Protein AF-0000000076130176 (afdb_homodimer)

pLDDT: mean 86.64, std 16.98, range [29.27, 98.94]

Secondary structure (DSSP, 8-state):
------------------------------S---TT--GGGG-EEEEEEEES-TTTS--EEEEEEEEE-TTSTTEEEEEEEEEEE-SSS-EEEEEEEEEEEE-TTSTTEEEEE-STTSEEEEEEEEEE-TTSSEEEEEEEEEETTS-EEEEEEEEESSS---HHHHHHHHHHHHHTT--GGGSB-----GGG-/------------------------------S---TT--GGGG-EEEEEEEES-TTTS--EEEEEEEEE-TTSTTEEEEEEEEEEESSSS-EEEEEEEEEEEE-TTSTTEEEEE-STTSEEEEEEEEEE-TTSSEEEEEEEEEETTS-EEEEEEEEESSS---HHHHHHHHHHHHHTT--GGGSB-----GGG-

Solvent-accessible surface area (backbone atoms only — not comparable to full-atom values): 21596 Å² total; per-residue (Å²): 134,83,80,78,80,79,81,78,79,76,78,76,77,72,74,68,74,76,73,71,70,71,69,73,84,79,67,81,73,72,99,58,68,35,55,80,62,62,75,78,70,53,60,39,65,31,25,44,47,31,14,49,28,75,91,77,45,50,35,34,35,32,30,37,35,31,30,54,30,87,90,42,78,61,28,26,36,35,40,36,34,28,42,44,69,79,48,99,86,41,74,39,83,43,75,50,65,31,40,32,40,47,48,88,91,43,55,29,38,38,36,37,45,32,38,89,60,51,29,45,35,39,37,38,30,54,45,67,43,93,84,66,51,36,41,31,32,37,36,40,32,37,32,74,88,56,57,67,50,62,40,35,39,30,35,15,65,45,81,62,77,54,70,67,57,50,52,53,51,36,52,52,34,44,76,72,72,40,61,56,86,61,36,37,64,31,56,62,56,76,83,63,109,132,85,82,78,81,77,80,79,78,77,79,75,74,74,74,69,74,76,72,72,71,69,66,74,84,79,67,79,72,71,100,57,69,35,56,79,61,61,75,78,72,55,60,39,64,30,26,44,46,31,15,49,27,74,91,76,44,52,37,34,36,31,30,37,37,31,29,54,30,88,91,44,78,60,29,26,37,35,39,36,35,29,42,43,71,80,48,100,85,40,74,38,83,44,74,49,65,31,40,32,39,46,49,88,90,44,55,28,39,38,36,36,44,34,39,90,60,49,28,45,36,38,38,36,29,54,44,66,43,94,84,66,51,35,41,32,31,37,35,41,31,36,32,73,88,55,56,68,50,62,41,35,40,29,35,16,67,44,82,62,78,52,70,66,55,48,52,53,51,34,53,53,33,45,74,72,74,39,61,55,84,62,36,36,64,34,54,62,56,76,83,62,109

InterPro domains:
  IPR010788 VDE lipocalin domain [PF07137] (24-187)
  IPR012674 Calycin [G3DSA:2.40.128.20] (23-193)
  IPR012674 Calycin [SSF50814] (25-189)
  IPR044682 Violaxanthin de-epoxidase [PTHR33970] (28-184)

Organism: Mytilus edulis (NCBI:txid6550)

Nearest PDB structures (foldseek):
  3cqn-assembly2_B  TM=8.451E-01  e=1.340E-11  Arabidopsis thaliana
  2hzq-assembly1_A  TM=8.147E-01  e=6.986E-10  Homo sapiens
  2hzr-assembly1_A  TM=8.117E-01  e=1.350E-09  Homo sapiens
  1h91-assembly1_A  TM=7.979E-01  e=1.688E-08  Homarus gammarus
  1s2p-assembly1_B  TM=7.856E-01  e=4.535E-08  Homarus gammarus

Foldseek 3Di:
DPPPPPPPPPPPPPPPPPPPVPQDPPDPPFPAFDQPDDPVLLAAKWAFFWKQDPVPRAFAQWMWHWADDDVDPQKTKIKTWGWDDPDPPDIDIDIFIWMKHDDNVDGQKIWTGGPVQCKIKMKGWRDADPVSFKTKIKMKMAGPVGDIDIMITMIGPDLDDDPVVLVVVCVSCVVRVHHSVSIHGHHNDPVSD/DPDPPPPPPPPPPPPPPPPPPPQDPPDPPFPAFDQPDDPVLLAAKWAFFWKQDPVPRAFAQWMWHWADDDVDPQKTKIKTWGWDDPDPPDIDIDIFIWMKHDDNVDGQKIKTGGPVFCKIKMKGWRDADPVSFKTKIKMKMAGPVGDIDIMITMIGPDLDDDPVVLVVVCVSCVVRPHHSVSIHGHHNDPVSD

Radius of gyration: 28.16 Å; Cα contacts (8 Å, |Δi|>4): 761; chains: 2; bounding box: 96×66×118 Å

Sequence (386 aa):
MKETYILLLIATCMVLPLIVHAQADTCRRPNRLETSFDFTSLDGTWYVVRGLNSQFDCYDCRNITFLPLSILPQAFIAEEHYILKLNDSTEHFDVKSSVSQWNASTPGIVRFYSSASDATLEWRVLDYAQNNTYVYAYYCGTYNWGYQFEGSVVLSRTRSISDETVSKLDHIATSLGWNWNSYCKPDLIDQCDMKETYILLLIATCMVLPLIVHAQADTCRRPNRLETSFDFTSLDGTWYVVRGLNSQFDCYDCRNITFLPLSILPQAFIAEEHYILKLNDSTEHFDVKSSVSQWNASTPGIVRFYSSASDATLEWRVLDYAQNNTYVYAYYCGTYNWGYQFEGSVVLSRTRSISDETVSKLDHIATSLGWNWNSYCKPDLIDQCD

Structure (mmCIF, N/CA/C/O backbone):
data_AF-0000000076130176-model_v1
#
loop_
_entity.id
_entity.type
_entity.pdbx_description
1 polymer 'VDE lipocalin domain-containing protein'
#
loop_
_atom_site.group_PDB
_atom_site.id
_atom_site.type_symbol
_atom_site.label_atom_id
_atom_site.label_alt_id
_atom_site.label_comp_id
_atom_site.label_asym_id
_atom_site.label_entity_id
_atom_site.label_seq_id
_atom_site.pdbx_PDB_ins_code
_atom_site.Cartn_x
_atom_site.Cartn_y
_atom_site.Cartn_z
_atom_site.occupancy
_atom_site.B_iso_or_equiv
_atom_site.auth_seq_id
_atom_site.auth_comp_id
_atom_site.auth_asym_id
_atom_site.auth_atom_id
_atom_site.pdbx_PDB_model_num
ATOM 1 N N . MET A 1 1 ? -69.375 -16.891 42.406 1 29.27 1 MET A N 1
ATOM 2 C CA . MET A 1 1 ? -69 -16.094 41.25 1 29.27 1 MET A CA 1
ATOM 3 C C . MET A 1 1 ? -67.625 -15.539 41.438 1 29.27 1 MET A C 1
ATOM 5 O O . MET A 1 1 ? -67.375 -14.578 42.156 1 29.27 1 MET A O 1
ATOM 9 N N . LYS A 1 2 ? -66.562 -16.5 41.469 1 46.69 2 LYS A N 1
ATOM 10 C CA . LYS A 1 2 ? -65.125 -16.188 41.688 1 46.69 2 LYS A CA 1
ATOM 11 C C . LYS A 1 2 ? -64.625 -15.234 40.594 1 46.69 2 LYS A C 1
ATOM 13 O O . LYS A 1 2 ? -64.812 -15.484 39.406 1 46.69 2 LYS A O 1
ATOM 18 N N . GLU A 1 3 ? -64.5 -13.898 40.938 1 45.19 3 GLU A N 1
ATOM 19 C CA . GLU A 1 3 ? -63.969 -12.836 40.094 1 45.19 3 GLU A CA 1
ATOM 20 C C . GLU A 1 3 ? -62.562 -13.172 39.656 1 45.19 3 GLU A C 1
ATOM 22 O O . GLU A 1 3 ? -61.688 -13.453 40.469 1 45.19 3 GLU A O 1
ATOM 27 N N . THR A 1 4 ? -62.344 -13.805 38.5 1 52.81 4 THR A N 1
ATOM 28 C CA . THR A 1 4 ? -61.062 -14.031 37.812 1 52.81 4 THR A CA 1
ATOM 29 C C . THR A 1 4 ? -60.375 -12.711 37.5 1 52.81 4 THR A C 1
ATOM 31 O O . THR A 1 4 ? -60.938 -11.891 36.75 1 52.81 4 THR A O 1
ATOM 34 N N . TYR A 1 5 ? -59.531 -12.172 38.375 1 45.91 5 TYR A N 1
ATOM 35 C CA . TYR A 1 5 ? -58.688 -11.016 38.094 1 45.91 5 TYR A CA 1
ATOM 36 C C . TYR A 1 5 ? -57.719 -11.328 36.969 1 45.91 5 TYR A C 1
ATOM 38 O O . TYR A 1 5 ? -56.969 -12.305 37.031 1 45.91 5 TYR A O 1
ATOM 46 N N . ILE A 1 6 ? -58.062 -11.016 35.688 1 47.5 6 ILE A N 1
ATOM 47 C CA . ILE A 1 6 ? -57.125 -11.039 34.562 1 47.5 6 ILE A CA 1
ATOM 48 C C . ILE A 1 6 ? -56.031 -10.008 34.781 1 47.5 6 ILE A C 1
ATOM 50 O O . ILE A 1 6 ? -56.281 -8.812 34.938 1 47.5 6 ILE A O 1
ATOM 54 N N . LEU A 1 7 ? -54.906 -10.414 35.344 1 42.59 7 LEU A N 1
ATOM 55 C CA . LEU A 1 7 ? -53.719 -9.586 35.469 1 42.59 7 LEU A CA 1
ATOM 56 C C . LEU A 1 7 ? -53.188 -9.219 34.062 1 42.59 7 LEU A C 1
ATOM 58 O O . LEU A 1 7 ? -52.781 -10.094 33.312 1 42.59 7 LEU A O 1
ATOM 62 N N . LEU A 1 8 ? -53.656 -8.109 33.5 1 45.25 8 LEU A N 1
ATOM 63 C CA . LEU A 1 8 ? -53.062 -7.523 32.281 1 45.25 8 LEU A CA 1
ATOM 64 C C . LEU A 1 8 ? -51.656 -7.031 32.562 1 45.25 8 LEU A C 1
ATOM 66 O O . LEU A 1 8 ? -51.438 -6.094 33.344 1 45.25 8 LEU A O 1
ATOM 70 N N . LEU A 1 9 ? -50.656 -7.914 32.406 1 45.97 9 LEU A N 1
ATOM 71 C CA . LEU A 1 9 ? -49.281 -7.48 32.406 1 45.97 9 LEU A CA 1
ATOM 72 C C . LEU A 1 9 ? -48.969 -6.566 31.219 1 45.97 9 LEU A C 1
ATOM 74 O O . LEU A 1 9 ? -49.062 -6.996 30.062 1 45.97 9 LEU A O 1
ATOM 78 N N . ILE A 1 10 ? -49.125 -5.254 31.344 1 48.09 10 ILE A N 1
ATOM 79 C CA . ILE A 1 10 ? -48.688 -4.289 30.359 1 48.09 10 ILE A CA 1
ATOM 80 C C . ILE A 1 10 ? -47.156 -4.277 30.312 1 48.09 10 ILE A C 1
ATOM 82 O O . ILE A 1 10 ? -46.5 -3.916 31.297 1 48.09 10 ILE A O 1
ATOM 86 N N . ALA A 1 11 ? -46.531 -5.133 29.453 1 49.06 11 ALA A N 1
ATOM 87 C CA . ALA A 1 11 ? -45.125 -5.016 29.172 1 49.06 11 ALA A CA 1
ATOM 88 C C . ALA A 1 11 ? -44.781 -3.635 28.609 1 49.06 11 ALA A C 1
ATOM 90 O O . ALA A 1 11 ? -45.219 -3.285 27.5 1 49.06 11 ALA A O 1
ATOM 91 N N . THR A 1 12 ? -44.594 -2.633 29.453 1 47.16 12 THR A N 1
ATOM 92 C CA . THR A 1 12 ? -44.031 -1.383 28.953 1 47.16 12 THR A CA 1
ATOM 93 C C . THR A 1 12 ? -42.656 -1.615 28.344 1 47.16 12 THR A C 1
ATOM 95 O O . THR A 1 12 ? -41.75 -2.055 29.031 1 47.16 12 THR A O 1
ATOM 98 N N . CYS A 1 13 ? -42.594 -1.939 27.047 1 46.72 13 CYS A N 1
ATOM 99 C CA . CYS A 1 13 ? -41.312 -1.904 26.328 1 46.72 13 CYS A CA 1
ATOM 100 C C . CYS A 1 13 ? -40.594 -0.572 26.531 1 46.72 13 CYS A C 1
ATOM 102 O O . CYS A 1 13 ? -41.062 0.464 26.047 1 46.72 13 CYS A O 1
ATOM 104 N N . MET A 1 14 ? -40.031 -0.37 27.688 1 46 14 MET A N 1
ATOM 105 C CA . MET A 1 14 ? -39.125 0.789 27.781 1 46 14 MET A CA 1
ATOM 106 C C . MET A 1 14 ? -38.156 0.814 26.625 1 46 14 MET A C 1
ATOM 108 O O . MET A 1 14 ? -37.281 -0.06 26.531 1 46 14 MET A O 1
ATOM 112 N N . VAL A 1 15 ? -38.5 1.308 25.453 1 48.66 15 VAL A N 1
ATOM 113 C CA . VAL A 1 15 ? -37.5 1.656 24.453 1 48.66 15 VAL A CA 1
ATOM 114 C C . VAL A 1 15 ? -36.406 2.502 25.094 1 48.66 15 VAL A C 1
ATOM 116 O O . VAL A 1 15 ? -36.656 3.631 25.516 1 48.66 15 VAL A O 1
ATOM 119 N N . LEU A 1 16 ? -35.438 1.907 25.703 1 50.41 16 LEU A N 1
ATOM 120 C CA . LEU A 1 16 ? -34.25 2.684 26.031 1 50.41 16 LEU A CA 1
ATOM 121 C C . LEU A 1 16 ? -33.75 3.455 24.812 1 50.41 16 LEU A C 1
ATOM 123 O O . LEU A 1 16 ? -33.531 2.873 23.75 1 50.41 16 LEU A O 1
ATOM 127 N N . PRO A 1 17 ? -33.969 4.734 24.828 1 47.59 17 PRO A N 1
ATOM 128 C CA . PRO A 1 17 ? -33.344 5.41 23.703 1 47.59 17 PRO A CA 1
ATOM 129 C C . PRO A 1 17 ? -31.875 4.988 23.516 1 47.59 17 PRO A C 1
ATOM 131 O O . PRO A 1 17 ? -31.109 4.961 24.484 1 47.59 17 PRO A O 1
ATOM 134 N N . LEU A 1 18 ? -31.594 4.176 22.547 1 47.16 18 LEU A N 1
ATOM 135 C CA . LEU A 1 18 ? -30.203 4.098 22.141 1 47.16 18 LEU A CA 1
ATOM 136 C C . LEU A 1 18 ? -29.594 5.488 22.016 1 47.16 18 LEU A C 1
ATOM 138 O O . LEU A 1 18 ? -29.906 6.223 21.062 1 47.16 18 LEU A O 1
ATOM 142 N N . ILE A 1 19 ? -29.344 6.188 23.109 1 41.5 19 ILE A N 1
ATOM 143 C CA . ILE A 1 19 ? -28.5 7.371 22.984 1 41.5 19 ILE A CA 1
ATOM 144 C C . ILE A 1 19 ? -27.359 7.086 22 1 41.5 19 ILE A C 1
ATOM 146 O O . ILE A 1 19 ? -26.453 6.309 22.297 1 41.5 19 ILE A O 1
ATOM 150 N N . VAL A 1 20 ? -27.609 6.984 20.75 1 46.19 20 VAL A N 1
ATOM 151 C CA . VAL A 1 20 ? -26.484 7.133 19.828 1 46.19 20 VAL A CA 1
ATOM 152 C C . VAL A 1 20 ? -25.609 8.312 20.266 1 46.19 20 VAL A C 1
ATOM 154 O O . VAL A 1 20 ? -26.031 9.469 20.172 1 46.19 20 VAL A O 1
ATOM 157 N N . HIS A 1 21 ? -24.859 8.281 21.312 1 43.91 21 HIS A N 1
ATOM 158 C CA . HIS A 1 21 ? -23.828 9.281 21.547 1 43.91 21 HIS A CA 1
ATOM 159 C C . HIS A 1 21 ? -23.109 9.648 20.25 1 43.91 21 HIS A C 1
ATOM 161 O O . HIS A 1 21 ? -22.391 8.828 19.688 1 43.91 21 HIS A O 1
ATOM 167 N N . ALA A 1 22 ? -23.734 10.336 19.422 1 50.53 22 ALA A N 1
ATOM 168 C CA . ALA A 1 22 ? -22.969 10.961 18.344 1 50.53 22 ALA A CA 1
ATOM 169 C C . ALA A 1 22 ? -21.625 11.477 18.859 1 50.53 22 ALA A C 1
ATOM 171 O O . ALA A 1 22 ? -21.578 12.328 19.75 1 50.53 22 ALA A O 1
ATOM 172 N N . GLN A 1 23 ? -20.609 10.664 18.984 1 60.94 23 GLN A N 1
ATOM 173 C CA . GLN A 1 23 ? -19.297 11.156 19.406 1 60.94 23 GLN A CA 1
ATOM 174 C C . GLN A 1 23 ? -18.969 12.5 18.75 1 60.94 23 GLN A C 1
ATOM 176 O O . GLN A 1 23 ? -19.156 12.664 17.547 1 60.94 23 GLN A O 1
ATOM 181 N N . ALA A 1 24 ? -19 13.594 19.484 1 67.06 24 ALA A N 1
ATOM 182 C CA . ALA A 1 24 ? -18.703 14.969 19.078 1 67.06 24 ALA A CA 1
ATOM 183 C C . ALA A 1 24 ? -17.469 15.031 18.188 1 67.06 24 ALA A C 1
ATOM 185 O O . ALA A 1 24 ? -16.516 14.258 18.375 1 67.06 24 ALA A O 1
ATOM 186 N N . ASP A 1 25 ? -17.688 15.656 17 1 76.56 25 ASP A N 1
ATOM 187 C CA . ASP A 1 25 ? -16.578 16 16.125 1 76.56 25 ASP A CA 1
ATOM 188 C C . ASP A 1 25 ? -15.555 16.875 16.875 1 76.56 25 ASP A C 1
ATOM 190 O O . ASP A 1 25 ? -15.859 18.016 17.234 1 76.56 25 ASP A O 1
ATOM 194 N N . THR A 1 26 ? -14.406 16.281 17.25 1 83.5 26 THR A N 1
ATOM 195 C CA . THR A 1 26 ? -13.398 16.953 18.047 1 83.5 26 THR A CA 1
ATOM 196 C C . THR A 1 26 ? -12.305 17.547 17.172 1 83.5 26 THR A C 1
ATOM 198 O O . THR A 1 26 ? -11.398 18.219 17.656 1 83.5 26 THR A O 1
ATOM 201 N N . CYS A 1 27 ? -12.484 17.406 15.906 1 89.06 27 CYS A N 1
ATOM 202 C CA . CYS A 1 27 ? -11.469 17.953 15.008 1 89.06 27 CYS A CA 1
ATOM 203 C C . CYS A 1 27 ? -11.648 19.453 14.828 1 89.06 27 CYS A C 1
ATOM 205 O O . CYS A 1 27 ? -12.75 19.922 14.57 1 89.06 27 CYS A O 1
ATOM 207 N N . ARG A 1 28 ? -10.57 20.25 15.125 1 82.62 28 ARG A N 1
ATOM 208 C CA . ARG A 1 28 ? -10.602 21.703 15.109 1 82.62 28 ARG A CA 1
ATOM 209 C C . ARG A 1 28 ? -10.836 22.234 13.695 1 82.62 28 ARG A C 1
ATOM 211 O O . ARG A 1 28 ? -11.633 23.156 13.5 1 82.62 28 ARG A O 1
ATOM 218 N N . ARG A 1 29 ? -10.359 21.594 12.602 1 87.06 29 ARG A N 1
ATOM 219 C CA . ARG A 1 29 ? -10.375 22.031 11.211 1 87.06 29 ARG A CA 1
ATOM 220 C C . ARG A 1 29 ? -10.109 23.531 11.117 1 87.06 29 ARG A C 1
ATOM 222 O O . ARG A 1 29 ? -11.047 24.344 11.156 1 87.06 29 ARG A O 1
ATOM 229 N N . PRO A 1 30 ? -8.883 23.953 10.922 1 92.31 30 PRO A N 1
ATOM 230 C CA . PRO A 1 30 ? -8.516 25.375 10.898 1 92.31 30 PRO A CA 1
ATOM 231 C C . PRO A 1 30 ? -9.234 26.141 9.789 1 92.31 30 PRO A C 1
ATOM 233 O O . PRO A 1 30 ? -9.641 25.562 8.781 1 92.31 30 PRO A O 1
ATOM 236 N N . ASN A 1 31 ? -9.352 27.453 10.125 1 92.88 31 ASN A N 1
ATOM 237 C CA . ASN A 1 31 ? -9.938 28.344 9.125 1 92.88 31 ASN A CA 1
ATOM 238 C C . ASN A 1 31 ? -8.906 28.766 8.078 1 92.88 31 ASN A C 1
ATOM 240 O O . ASN A 1 31 ? -8.648 29.953 7.914 1 92.88 31 ASN A O 1
ATOM 244 N N . ARG A 1 32 ? -8.312 27.922 7.434 1 97.19 32 ARG A N 1
ATOM 245 C CA . ARG A 1 32 ? -7.34 28.062 6.352 1 97.19 32 ARG A CA 1
ATOM 246 C C . ARG A 1 32 ? -7.355 26.844 5.441 1 97.19 32 ARG A C 1
ATOM 248 O O . ARG A 1 32 ? -7.223 25.703 5.914 1 97.19 32 ARG A O 1
ATOM 255 N N . LEU A 1 33 ? -7.574 27.078 4.188 1 98.25 33 LEU A N 1
ATOM 256 C CA . LEU A 1 33 ? -7.617 26.016 3.201 1 98.25 33 LEU A CA 1
ATOM 257 C C . LEU A 1 33 ? -7.176 26.516 1.831 1 98.25 33 LEU A C 1
ATOM 259 O O . LEU A 1 33 ? -7.715 27.5 1.321 1 98.25 33 LEU A O 1
ATOM 263 N N . GLU A 1 34 ? -6.125 25.875 1.283 1 98.12 34 GLU A N 1
ATOM 264 C CA . GLU A 1 34 ? -5.703 26.188 -0.082 1 98.12 34 GLU A CA 1
ATOM 265 C C . GLU A 1 34 ? -6.508 25.375 -1.099 1 98.12 34 GLU A C 1
ATOM 267 O O . GLU A 1 34 ? -6.219 24.203 -1.339 1 98.12 34 GLU A O 1
ATOM 272 N N . THR A 1 35 ? -7.363 26.047 -1.852 1 97.62 35 THR A N 1
ATOM 273 C CA . THR A 1 35 ? -8.32 25.359 -2.707 1 97.62 35 THR A CA 1
ATOM 274 C C . THR A 1 35 ? -7.777 25.219 -4.125 1 97.62 35 THR A C 1
ATOM 276 O O . THR A 1 35 ? -8.367 24.531 -4.961 1 97.62 35 THR A O 1
ATOM 279 N N . SER A 1 36 ? -6.602 25.797 -4.41 1 97.75 36 SER A N 1
ATOM 280 C CA . SER A 1 36 ? -6.055 25.75 -5.762 1 97.75 36 SER A CA 1
ATOM 281 C C . SER A 1 36 ? -5 24.641 -5.887 1 97.75 36 SER A C 1
ATOM 283 O O . SER A 1 36 ? -4.414 24.469 -6.953 1 97.75 36 SER A O 1
ATOM 285 N N . PHE A 1 37 ? -4.758 23.953 -4.848 1 98.5 37 PHE A N 1
ATOM 286 C CA . PHE A 1 37 ? -3.74 22.906 -4.863 1 98.5 37 PHE A CA 1
ATOM 287 C C . PHE A 1 37 ? -4.121 21.797 -5.832 1 98.5 37 PHE A C 1
ATOM 289 O O . PHE A 1 37 ? -5.254 21.312 -5.816 1 98.5 37 PHE A O 1
ATOM 296 N N . ASP A 1 38 ? -3.176 21.391 -6.637 1 98.12 38 ASP A N 1
ATOM 297 C CA . ASP A 1 38 ? -3.34 20.266 -7.555 1 98.12 38 ASP A CA 1
ATOM 298 C C . ASP A 1 38 ? -2.809 18.984 -6.941 1 98.12 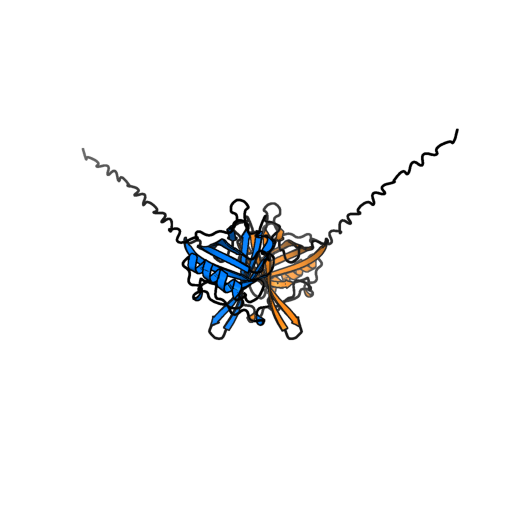38 ASP A C 1
ATOM 300 O O . ASP A 1 38 ? -1.599 18.734 -6.938 1 98.12 38 ASP A O 1
ATOM 304 N N . PHE A 1 39 ? -3.703 18.109 -6.527 1 98.25 39 PHE A N 1
ATOM 305 C CA . PHE A 1 39 ? -3.322 16.891 -5.816 1 98.25 39 PHE A CA 1
ATOM 306 C C . PHE A 1 39 ? -2.527 15.961 -6.723 1 98.25 39 PHE A C 1
ATOM 308 O O . PHE A 1 39 ? -1.828 15.07 -6.242 1 98.25 39 PHE A O 1
ATOM 315 N N . THR A 1 40 ? -2.592 16.062 -8.102 1 96.69 40 THR A N 1
ATOM 316 C CA . THR A 1 40 ? -1.806 15.219 -8.992 1 96.69 40 THR A CA 1
ATOM 317 C C . THR A 1 40 ? -0.313 15.461 -8.789 1 96.69 40 THR A C 1
ATOM 319 O O . THR A 1 40 ? 0.51 14.602 -9.109 1 96.69 40 THR A O 1
ATOM 322 N N . SER A 1 41 ? 0.059 16.609 -8.195 1 97.88 41 SER A N 1
ATOM 323 C CA . SER A 1 41 ? 1.461 16.969 -7.988 1 97.88 41 SER A CA 1
ATOM 324 C C . SER A 1 41 ? 2.076 16.141 -6.859 1 97.88 41 SER A C 1
ATOM 326 O O . SER A 1 41 ? 3.297 16.141 -6.684 1 97.88 41 SER A O 1
ATOM 328 N N . LEU A 1 42 ? 1.266 15.406 -6.086 1 97.94 42 LEU A N 1
ATOM 329 C CA . LEU A 1 42 ? 1.771 14.586 -4.996 1 97.94 42 LEU A CA 1
ATOM 330 C C . LEU A 1 42 ? 2.506 13.359 -5.539 1 97.94 42 LEU A C 1
ATOM 332 O O . LEU A 1 42 ? 3.213 12.68 -4.793 1 97.94 42 LEU A O 1
ATOM 336 N N . ASP A 1 43 ? 2.402 13.141 -6.805 1 96.19 43 ASP A N 1
ATOM 337 C CA . ASP A 1 43 ? 3.027 11.969 -7.402 1 96.19 43 ASP A CA 1
ATOM 338 C C . ASP A 1 43 ? 4.492 11.852 -6.988 1 96.19 43 ASP A C 1
ATOM 340 O O . ASP A 1 43 ? 5.25 12.82 -7.098 1 96.19 43 ASP A O 1
ATOM 344 N N . GLY A 1 44 ? 4.82 10.648 -6.539 1 95.12 44 GLY A N 1
ATOM 345 C CA . GLY A 1 44 ? 6.195 10.414 -6.129 1 95.12 44 GLY A CA 1
ATOM 346 C C . GLY A 1 44 ? 6.383 10.461 -4.625 1 95.12 44 GLY A C 1
ATOM 347 O O . GLY A 1 44 ? 5.414 10.352 -3.867 1 95.12 44 GLY A O 1
ATOM 348 N N . THR A 1 45 ? 7.629 10.555 -4.141 1 95.44 45 THR A N 1
ATOM 349 C CA . THR A 1 45 ? 7.98 10.43 -2.732 1 95.44 45 THR A CA 1
ATOM 350 C C . THR A 1 45 ? 8.086 11.805 -2.074 1 95.44 45 THR A C 1
ATOM 352 O O . THR A 1 45 ? 8.648 12.734 -2.658 1 95.44 45 THR A O 1
ATOM 355 N N . TRP A 1 46 ? 7.57 11.914 -0.925 1 97.31 46 TRP A N 1
ATOM 356 C CA . TRP A 1 46 ? 7.66 13.086 -0.051 1 97.31 46 TRP A CA 1
ATOM 357 C C . TRP A 1 46 ? 8.156 12.688 1.336 1 97.31 46 TRP A C 1
ATOM 359 O O . TRP A 1 46 ? 7.703 11.695 1.903 1 97.31 46 TRP A O 1
ATOM 369 N N . TYR A 1 47 ? 9.055 13.477 1.879 1 97.12 47 TYR A N 1
ATOM 370 C CA . TYR A 1 47 ? 9.516 13.273 3.246 1 97.12 47 TYR A CA 1
ATOM 371 C C . TYR A 1 47 ? 8.688 14.086 4.23 1 97.12 47 TYR A C 1
ATOM 373 O O . TYR A 1 47 ? 8.328 15.234 3.953 1 97.12 47 TYR A O 1
ATOM 381 N N . VAL A 1 48 ? 8.32 13.453 5.34 1 97.75 48 VAL A N 1
ATOM 382 C CA . VAL A 1 48 ? 7.695 14.203 6.426 1 97.75 48 VAL A CA 1
ATOM 383 C C . VAL A 1 48 ? 8.773 14.906 7.254 1 97.75 48 VAL A C 1
ATOM 385 O O . VAL A 1 48 ? 9.453 14.266 8.062 1 97.75 48 VAL A O 1
ATOM 388 N N . VAL A 1 49 ? 8.859 16.219 7.121 1 98.12 49 VAL A N 1
ATOM 389 C CA . VAL A 1 49 ? 9.992 16.922 7.715 1 98.12 49 VAL A CA 1
ATOM 390 C C . VAL A 1 49 ? 9.562 17.562 9.031 1 98.12 49 VAL A C 1
ATOM 392 O O . VAL A 1 49 ? 10.406 17.922 9.859 1 98.12 49 VAL A O 1
ATOM 395 N N . ARG A 1 50 ? 8.281 17.75 9.227 1 98.44 50 ARG A N 1
ATOM 396 C CA . ARG A 1 50 ? 7.707 18.188 10.484 1 98.44 50 ARG A CA 1
ATOM 397 C C . ARG A 1 50 ? 6.371 17.516 10.75 1 98.44 50 ARG A C 1
ATOM 399 O O . ARG A 1 50 ? 5.621 17.219 9.812 1 98.44 50 ARG A O 1
ATOM 406 N N . GLY A 1 51 ? 6.117 17.297 11.969 1 98.5 51 GLY A N 1
ATOM 407 C CA . GLY A 1 51 ? 4.852 16.719 12.398 1 98.5 51 GLY A CA 1
ATOM 408 C C . GLY A 1 51 ? 4.406 17.219 13.766 1 98.5 51 GLY A C 1
ATOM 409 O O . GLY A 1 51 ? 5.23 17.391 14.664 1 98.5 51 GLY A O 1
ATOM 410 N N . LEU A 1 52 ? 3.141 17.438 13.883 1 97.94 52 LEU A N 1
ATOM 411 C CA . LEU A 1 52 ? 2.605 18.031 15.109 1 97.94 52 LEU A CA 1
ATOM 412 C C . LEU A 1 52 ? 2.199 16.953 16.094 1 97.94 52 LEU A C 1
ATOM 414 O O . LEU A 1 52 ? 2.389 17.109 17.312 1 97.94 52 LEU A O 1
ATOM 418 N N . ASN A 1 53 ? 1.59 15.891 15.656 1 96.62 53 ASN A N 1
ATOM 419 C CA . ASN A 1 53 ? 1.09 14.828 16.516 1 96.62 53 ASN A CA 1
ATOM 420 C C . ASN A 1 53 ? 2.176 13.805 16.844 1 96.62 53 ASN A C 1
ATOM 422 O O . ASN A 1 53 ? 2.564 13.016 15.969 1 96.62 53 ASN A O 1
ATOM 426 N N . SER A 1 54 ? 2.588 13.688 18.047 1 93.69 54 SER A N 1
ATOM 427 C CA . SER A 1 54 ? 3.719 12.852 18.438 1 93.69 54 SER A CA 1
ATOM 428 C C . SER A 1 54 ? 3.373 11.375 18.328 1 93.69 54 SER A C 1
ATOM 430 O O . SER A 1 54 ? 4.262 10.523 18.219 1 93.69 54 SER A O 1
ATOM 432 N N . GLN A 1 55 ? 2.109 11.078 18.375 1 90.44 55 GLN A N 1
ATOM 433 C CA . GLN A 1 55 ? 1.686 9.688 18.328 1 90.44 55 GLN A CA 1
ATOM 434 C C . GLN A 1 55 ? 1.704 9.148 16.906 1 90.44 55 GLN A C 1
ATOM 436 O O . GLN A 1 55 ? 1.746 7.934 16.703 1 90.44 55 GLN A O 1
ATOM 441 N N . PHE A 1 56 ? 1.751 10.094 15.914 1 91.56 56 PHE A N 1
ATOM 442 C CA . PHE A 1 56 ? 1.538 9.609 14.555 1 91.56 56 PHE A CA 1
ATOM 443 C C . PHE A 1 56 ? 2.604 10.156 13.609 1 91.56 56 PHE A C 1
ATOM 445 O O . PHE A 1 56 ? 2.912 9.531 12.594 1 91.56 56 PHE A O 1
ATOM 452 N N . ASP A 1 57 ? 3.205 11.234 13.961 1 95.69 57 ASP A N 1
ATOM 453 C CA . ASP A 1 57 ? 3.977 11.953 12.953 1 95.69 57 ASP A CA 1
ATOM 454 C C . ASP A 1 57 ? 5.477 11.773 13.172 1 95.69 57 ASP A C 1
ATOM 456 O O . ASP A 1 57 ? 6.281 12.07 12.289 1 95.69 57 ASP A O 1
ATOM 460 N N . CYS A 1 58 ? 5.93 11.234 14.266 1 95.06 58 CYS A N 1
ATOM 461 C CA . CYS A 1 58 ? 7.305 11.492 14.688 1 95.06 58 CYS A CA 1
ATOM 462 C C . CYS A 1 58 ? 8.148 10.227 14.586 1 95.06 58 CYS A C 1
ATOM 464 O O . CYS A 1 58 ? 9.086 10.039 15.359 1 95.06 58 CYS A O 1
ATOM 466 N N . TYR A 1 59 ? 7.859 9.398 13.719 1 93.12 59 TYR A N 1
ATOM 467 C CA . TYR A 1 59 ? 8.664 8.211 13.469 1 93.12 59 TYR A CA 1
ATOM 468 C C . TYR A 1 59 ? 9.859 8.539 12.586 1 93.12 59 TYR A C 1
ATOM 470 O O . TYR A 1 59 ? 9.766 9.375 11.688 1 93.12 59 TYR A O 1
ATOM 478 N N . ASP A 1 60 ? 10.961 7.797 12.82 1 91.44 60 ASP A N 1
ATOM 479 C CA . ASP A 1 60 ? 12.133 7.973 11.969 1 91.44 60 ASP A CA 1
ATOM 480 C C . ASP A 1 60 ? 11.875 7.449 10.562 1 91.44 60 ASP A C 1
ATOM 482 O O . ASP A 1 60 ? 11.008 6.602 10.352 1 91.44 60 ASP A O 1
ATOM 486 N N . CYS A 1 61 ? 12.609 8.023 9.602 1 92 61 CYS A N 1
ATOM 487 C CA . CYS A 1 61 ? 12.562 7.645 8.195 1 92 61 CYS A CA 1
ATOM 488 C C . CYS A 1 61 ? 11.148 7.762 7.637 1 92 61 CYS A C 1
ATOM 490 O O . CYS A 1 61 ? 10.734 6.941 6.82 1 92 61 CYS A O 1
ATOM 492 N N . ARG A 1 62 ? 10.469 8.742 8.141 1 94.25 62 ARG A N 1
ATOM 493 C CA . ARG A 1 62 ? 9.078 8.914 7.73 1 94.25 62 ARG A CA 1
ATOM 494 C C . ARG A 1 62 ? 8.992 9.531 6.336 1 94.25 62 ARG A C 1
ATOM 496 O O . ARG A 1 62 ? 9.469 10.648 6.117 1 94.25 62 ARG A O 1
ATOM 503 N N . ASN A 1 63 ? 8.445 8.82 5.41 1 95.5 63 ASN A N 1
ATOM 504 C CA . ASN A 1 63 ? 8.164 9.32 4.07 1 95.5 63 ASN A CA 1
ATOM 505 C C . ASN A 1 63 ? 6.914 8.672 3.479 1 95.5 63 ASN A C 1
ATOM 507 O O . ASN A 1 63 ? 6.445 7.648 3.986 1 95.5 63 ASN A O 1
ATOM 511 N N . ILE A 1 64 ? 6.316 9.336 2.547 1 95.94 64 ILE A N 1
ATOM 512 C CA . ILE A 1 64 ? 5.129 8.836 1.864 1 95.94 64 ILE A CA 1
ATOM 513 C C . ILE A 1 64 ? 5.367 8.82 0.356 1 95.94 64 ILE A C 1
ATOM 515 O O . ILE A 1 64 ? 5.773 9.828 -0.227 1 95.94 64 ILE A O 1
ATOM 519 N N . THR A 1 65 ? 5.223 7.703 -0.271 1 94.56 65 THR A N 1
ATOM 520 C CA . THR A 1 65 ? 5.234 7.598 -1.726 1 94.56 65 THR A CA 1
ATOM 521 C C . THR A 1 65 ? 3.816 7.477 -2.273 1 94.56 65 THR A C 1
ATOM 523 O O . THR A 1 65 ? 3.082 6.555 -1.909 1 94.56 65 THR A O 1
ATOM 526 N N . PHE A 1 66 ? 3.439 8.445 -3.064 1 95.81 66 PHE A N 1
ATOM 527 C CA . PHE A 1 66 ? 2.15 8.43 -3.744 1 95.81 66 PHE A CA 1
ATOM 528 C C . PHE A 1 66 ? 2.281 7.844 -5.145 1 95.81 66 PHE A C 1
ATOM 530 O O . PHE A 1 66 ? 3.117 8.289 -5.934 1 95.81 66 PHE A O 1
ATOM 537 N N . LEU A 1 67 ? 1.446 6.887 -5.387 1 93.25 67 LEU A N 1
ATOM 538 C CA . LEU A 1 67 ? 1.455 6.172 -6.656 1 93.25 67 LEU A CA 1
ATOM 539 C C . LEU A 1 67 ? 0.094 6.254 -7.34 1 93.25 67 LEU A C 1
ATOM 541 O O . LEU A 1 67 ? -0.922 5.871 -6.754 1 93.25 67 LEU A O 1
ATOM 545 N N . PRO A 1 68 ? 0.068 6.727 -8.602 1 92.12 68 PRO A N 1
ATOM 546 C CA . PRO A 1 68 ? -1.226 6.812 -9.281 1 92.12 68 PRO A CA 1
ATOM 547 C C . PRO A 1 68 ? -1.965 5.477 -9.312 1 92.12 68 PRO A C 1
ATOM 549 O O . PRO A 1 68 ? -1.34 4.426 -9.477 1 92.12 68 PRO A O 1
ATOM 552 N N . LEU A 1 69 ? -3.219 5.535 -9.055 1 91.69 69 LEU A N 1
ATOM 553 C CA . LEU A 1 69 ? -4.098 4.371 -9.094 1 91.69 69 LEU A CA 1
ATOM 554 C C . LEU A 1 69 ? -5.133 4.508 -10.203 1 91.69 69 LEU A C 1
ATOM 556 O O . LEU A 1 69 ? -6.059 5.316 -10.102 1 91.69 69 LEU A O 1
ATOM 560 N N . SER A 1 70 ? -5.062 3.648 -11.219 1 85.56 70 SER A N 1
ATOM 561 C CA . SER A 1 70 ? -5.801 3.855 -12.461 1 85.56 70 SER A CA 1
ATOM 562 C C . SER A 1 70 ? -7.25 3.395 -12.328 1 85.56 70 SER A C 1
ATOM 564 O O . SER A 1 70 ? -8.125 3.852 -13.07 1 85.56 70 SER A O 1
ATOM 566 N N . ILE A 1 71 ? -7.527 2.611 -11.406 1 87.25 71 ILE A N 1
ATOM 567 C CA . ILE A 1 71 ? -8.859 2.02 -11.352 1 87.25 71 ILE A CA 1
ATOM 568 C C . ILE A 1 71 ? -9.82 2.977 -10.656 1 87.25 71 ILE A C 1
ATOM 570 O O . ILE A 1 71 ? -11.039 2.762 -10.664 1 87.25 71 ILE A O 1
ATOM 574 N N . LEU A 1 72 ? -9.32 3.969 -9.984 1 90.38 72 LEU A N 1
ATOM 575 C CA . LEU A 1 72 ? -10.109 5.004 -9.328 1 90.38 72 LEU A CA 1
ATOM 576 C C . LEU A 1 72 ? -9.734 6.387 -9.844 1 90.38 72 LEU A C 1
ATOM 578 O O . LEU A 1 72 ? -8.547 6.691 -10.016 1 90.38 72 LEU A O 1
ATOM 582 N N . PRO A 1 73 ? -10.734 7.172 -10.133 1 92.81 73 PRO A N 1
ATOM 583 C CA . PRO A 1 73 ? -10.406 8.539 -10.547 1 92.81 73 PRO A CA 1
ATOM 584 C C . PRO A 1 73 ? -9.805 9.367 -9.422 1 92.81 73 PRO A C 1
ATOM 586 O O . PRO A 1 73 ? -10.219 9.242 -8.266 1 92.81 73 PRO A O 1
ATOM 589 N N . GLN A 1 74 ? -8.836 10.109 -9.805 1 95.69 74 GLN A N 1
ATOM 590 C CA . GLN A 1 74 ? -8.273 11.078 -8.867 1 95.69 74 GLN A CA 1
ATOM 591 C C . GLN A 1 74 ? -7.836 10.414 -7.57 1 95.69 74 GLN A C 1
ATOM 593 O O . GLN A 1 74 ? -8.211 10.852 -6.484 1 95.69 74 GLN A O 1
ATOM 598 N N . ALA A 1 75 ? -7.066 9.344 -7.727 1 95.06 75 ALA A N 1
ATOM 599 C CA . ALA A 1 75 ? -6.691 8.539 -6.562 1 95.06 75 ALA A CA 1
ATOM 600 C C . ALA A 1 75 ? -5.227 8.125 -6.633 1 95.06 75 ALA A C 1
ATOM 602 O O . ALA A 1 75 ? -4.672 7.965 -7.723 1 95.06 75 ALA A O 1
ATOM 603 N N . PHE A 1 76 ? -4.574 8.031 -5.508 1 95.44 76 PHE A N 1
ATOM 604 C CA . PHE A 1 76 ? -3.234 7.48 -5.34 1 95.44 76 PHE A CA 1
ATOM 605 C C . PHE A 1 76 ? -3.236 6.355 -4.312 1 95.44 76 PHE A C 1
ATOM 607 O O . PHE A 1 76 ? -4.02 6.375 -3.363 1 95.44 76 PHE A O 1
ATOM 614 N N . ILE A 1 77 ? -2.449 5.363 -4.52 1 94.62 77 ILE A N 1
ATOM 615 C CA . ILE A 1 77 ? -1.976 4.574 -3.391 1 94.62 77 ILE A CA 1
ATOM 616 C C . ILE A 1 77 ? -0.921 5.359 -2.615 1 94.62 77 ILE A C 1
ATOM 618 O O . ILE A 1 77 ? -0.01 5.941 -3.209 1 94.62 77 ILE A O 1
ATOM 622 N N . ALA A 1 78 ? -1.075 5.449 -1.375 1 95 78 ALA A N 1
ATOM 623 C CA . ALA A 1 78 ? -0.096 6.094 -0.502 1 95 78 ALA A CA 1
ATOM 624 C C . ALA A 1 78 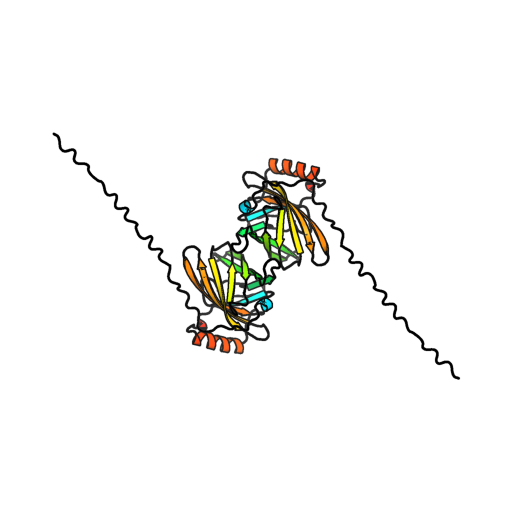? 0.629 5.062 0.36 1 95 78 ALA A C 1
ATOM 626 O O . ALA A 1 78 ? 0.013 4.406 1.203 1 95 78 ALA A O 1
ATOM 627 N N . GLU A 1 79 ? 1.897 4.938 0.146 1 93.38 79 GLU A N 1
ATOM 628 C CA . GLU A 1 79 ? 2.754 4.094 0.975 1 93.38 79 GLU A CA 1
ATOM 629 C C . GLU A 1 79 ? 3.502 4.922 2.016 1 93.38 79 GLU A C 1
ATOM 631 O O . GLU A 1 79 ? 4.391 5.707 1.674 1 93.38 79 GLU A O 1
ATOM 636 N N . GLU A 1 80 ? 3.133 4.73 3.219 1 94 80 GLU A N 1
ATOM 637 C CA . GLU A 1 80 ? 3.811 5.426 4.309 1 94 80 GLU A CA 1
ATOM 638 C C . GLU A 1 80 ? 4.91 4.562 4.914 1 94 80 GLU A C 1
ATOM 640 O O . GLU A 1 80 ? 4.633 3.506 5.488 1 94 80 GLU A O 1
ATOM 645 N N . HIS A 1 81 ? 6.113 5.027 4.793 1 91.81 81 HIS A N 1
ATOM 646 C CA . HIS A 1 81 ? 7.285 4.324 5.305 1 91.81 81 HIS A CA 1
ATOM 647 C C . HIS A 1 81 ? 7.762 4.934 6.617 1 91.81 81 HIS A C 1
ATOM 649 O O . HIS A 1 81 ? 7.773 6.156 6.773 1 91.81 81 HIS A O 1
ATOM 655 N N . TYR A 1 82 ? 8.148 4.082 7.543 1 91.94 82 TYR A N 1
ATOM 656 C CA . TYR A 1 82 ? 8.664 4.574 8.82 1 91.94 82 TYR A CA 1
ATOM 657 C C . TYR A 1 82 ? 9.391 3.467 9.578 1 91.94 82 TYR A C 1
ATOM 659 O O . TYR A 1 82 ? 9.305 2.293 9.211 1 91.94 82 TYR A O 1
ATOM 667 N N . ILE A 1 83 ? 10.172 3.846 10.547 1 89.31 83 ILE A N 1
ATOM 668 C CA . ILE A 1 83 ? 10.828 2.904 11.445 1 89.31 83 ILE A CA 1
ATOM 669 C C . ILE A 1 83 ? 10.047 2.805 12.758 1 89.31 83 ILE A C 1
ATOM 671 O O . ILE A 1 83 ? 9.734 3.822 13.383 1 89.31 83 ILE A O 1
ATOM 675 N N . LEU A 1 84 ? 9.664 1.607 13.047 1 84.5 84 LEU A N 1
ATOM 676 C CA . LEU A 1 84 ? 9.047 1.306 14.336 1 84.5 84 LEU A CA 1
ATOM 677 C C . LEU A 1 84 ? 10.078 0.803 15.328 1 84.5 84 LEU A C 1
ATOM 679 O O . LEU A 1 84 ? 10.789 -0.166 15.062 1 84.5 84 LEU A O 1
ATOM 683 N N . LYS A 1 85 ? 10.172 1.531 16.359 1 83.56 85 LYS A N 1
ATOM 684 C CA . LYS A 1 85 ? 11.062 1.085 17.438 1 83.56 85 LYS A CA 1
ATOM 685 C C . LYS A 1 85 ? 10.32 0.19 18.422 1 83.56 85 LYS A C 1
ATOM 687 O O . LYS A 1 85 ? 9.406 0.643 19.109 1 83.56 85 LYS A O 1
ATOM 692 N N . LEU A 1 86 ? 10.609 -1.076 18.391 1 79.88 86 LEU A N 1
ATOM 693 C CA . LEU A 1 86 ? 9.945 -2.029 19.266 1 79.88 86 LEU A CA 1
ATOM 694 C C . LEU A 1 86 ? 10.547 -1.982 20.672 1 79.88 86 LEU A C 1
ATOM 696 O O . LEU A 1 86 ? 9.82 -2.09 21.672 1 79.88 86 LEU A O 1
ATOM 700 N N . ASN A 1 87 ? 11.672 -1.883 20.75 1 82.38 87 ASN A N 1
ATOM 701 C CA . ASN A 1 87 ? 12.422 -1.665 21.984 1 82.38 87 ASN A CA 1
ATOM 702 C C . ASN A 1 87 ? 13.703 -0.88 21.734 1 82.38 87 ASN A C 1
ATOM 704 O O . ASN A 1 87 ? 13.906 -0.344 20.641 1 82.38 87 ASN A O 1
ATOM 708 N N . ASP A 1 88 ? 14.477 -0.671 22.75 1 79.81 88 ASP A N 1
ATOM 709 C CA . ASP A 1 88 ? 15.633 0.21 22.672 1 79.81 88 ASP A CA 1
ATOM 710 C C . ASP A 1 88 ? 16.656 -0.313 21.656 1 79.81 88 ASP A C 1
ATOM 712 O O . ASP A 1 88 ? 17.438 0.458 21.109 1 79.81 88 ASP A O 1
ATOM 716 N N . SER A 1 89 ? 16.578 -1.518 21.297 1 82.69 89 SER A N 1
ATOM 717 C CA . SER A 1 89 ? 17.641 -2.086 20.484 1 82.69 89 SER A CA 1
ATOM 718 C C . SER A 1 89 ? 17.094 -2.662 19.172 1 82.69 89 SER A C 1
ATOM 720 O O . SER A 1 89 ? 17.859 -3.08 18.312 1 82.69 89 SER A O 1
ATOM 722 N N . THR A 1 90 ? 15.781 -2.596 19.156 1 81.31 90 THR A N 1
ATOM 723 C CA . THR A 1 90 ? 15.211 -3.27 18 1 81.31 90 THR A CA 1
ATOM 724 C C . THR A 1 90 ? 14.328 -2.316 17.203 1 81.31 90 THR A C 1
ATOM 726 O O . THR A 1 90 ? 13.414 -1.695 17.75 1 81.31 90 THR A O 1
ATOM 729 N N . GLU A 1 91 ? 14.773 -2.123 15.922 1 80 91 GLU A N 1
ATOM 730 C CA . GLU A 1 91 ? 14 -1.301 15 1 80 91 GLU A CA 1
ATOM 731 C C . GLU A 1 91 ? 13.508 -2.119 13.805 1 80 91 GLU A C 1
ATOM 733 O O . GLU A 1 91 ? 14.156 -3.09 13.406 1 80 91 GLU A O 1
ATOM 738 N N . HIS A 1 92 ? 12.336 -1.737 13.422 1 80.06 92 HIS A N 1
ATOM 739 C CA . HIS A 1 92 ? 11.734 -2.404 12.273 1 80.06 92 HIS A CA 1
ATOM 740 C C . HIS A 1 92 ? 11.211 -1.393 11.258 1 80.06 92 HIS A C 1
ATOM 742 O O . HIS A 1 92 ? 10.523 -0.436 11.617 1 80.06 92 HIS A O 1
ATOM 748 N N . PHE A 1 93 ? 11.688 -1.565 10.016 1 82.81 93 PHE A N 1
ATOM 749 C CA . PHE A 1 93 ? 11.086 -0.79 8.938 1 82.81 93 PHE A CA 1
ATOM 750 C C . PHE A 1 93 ? 9.664 -1.268 8.656 1 82.81 93 PHE A C 1
ATOM 752 O O . PHE A 1 93 ? 9.422 -2.471 8.539 1 82.81 93 PHE A O 1
ATOM 759 N N . ASP A 1 94 ? 8.82 -0.32 8.625 1 85.62 94 ASP A N 1
ATOM 760 C CA . ASP A 1 94 ? 7.422 -0.672 8.414 1 85.62 94 ASP A CA 1
ATOM 761 C C . ASP A 1 94 ? 6.789 0.211 7.336 1 85.62 94 ASP A C 1
ATOM 763 O O . ASP A 1 94 ? 7.305 1.289 7.031 1 85.62 94 ASP A O 1
ATOM 767 N N . VAL A 1 95 ? 5.781 -0.3 6.703 1 88.56 95 VAL A N 1
ATOM 768 C CA . VAL A 1 95 ? 5.023 0.432 5.695 1 88.56 95 VAL A CA 1
ATOM 769 C C . VAL A 1 95 ? 3.529 0.334 6 1 88.56 95 VAL A C 1
ATOM 771 O O . VAL A 1 95 ? 3.035 -0.729 6.383 1 88.56 95 VAL A O 1
ATOM 774 N N . LYS A 1 96 ? 2.875 1.381 5.93 1 90 96 LYS A N 1
ATOM 775 C CA . LYS A 1 96 ? 1.416 1.439 5.969 1 90 96 LYS A CA 1
ATOM 776 C C . LYS A 1 96 ? 0.854 1.99 4.66 1 90 96 LYS A C 1
ATOM 778 O O . LYS A 1 96 ? 1.211 3.094 4.242 1 90 96 LYS A O 1
ATOM 783 N N . SER A 1 97 ? -0.079 1.218 4.066 1 92.31 97 SER A N 1
ATOM 784 C CA . SER A 1 97 ? -0.629 1.649 2.787 1 92.31 97 SER A CA 1
ATOM 785 C C . SER A 1 97 ? -2.082 2.088 2.93 1 92.31 97 SER A C 1
ATOM 787 O O . SER A 1 97 ? -2.822 1.548 3.756 1 92.31 97 SER A O 1
ATOM 789 N N . SER A 1 98 ? -2.48 3.037 2.131 1 93.44 98 SER A N 1
ATOM 790 C CA . SER A 1 98 ? -3.852 3.52 2.004 1 93.44 98 SER A CA 1
ATOM 791 C C . SER A 1 98 ? -4.148 3.977 0.58 1 93.44 98 SER A C 1
ATOM 793 O O . SER A 1 98 ? -3.244 4.055 -0.254 1 93.44 98 SER A O 1
ATOM 795 N N . VAL A 1 99 ? -5.379 4.156 0.323 1 93.81 99 VAL A N 1
ATOM 796 C CA . VAL A 1 99 ? -5.793 4.793 -0.923 1 93.81 99 VAL A CA 1
ATOM 797 C C . VAL A 1 99 ? -6.285 6.211 -0.638 1 93.81 99 VAL A C 1
ATOM 799 O O . VAL A 1 99 ? -7.129 6.418 0.237 1 93.81 99 VAL A O 1
ATOM 802 N N . SER A 1 100 ? -5.66 7.152 -1.318 1 95.88 100 SER A N 1
ATOM 803 C CA . SER A 1 100 ? -6.105 8.539 -1.211 1 95.88 100 SER A CA 1
ATOM 804 C C . SER A 1 100 ? -6.93 8.953 -2.428 1 95.88 100 SER A C 1
ATOM 806 O O . SER A 1 100 ? -6.621 8.555 -3.553 1 95.88 100 SER A O 1
ATOM 808 N N . GLN A 1 101 ? -7.977 9.727 -2.141 1 96.06 101 GLN A N 1
ATOM 809 C CA . GLN A 1 101 ? -8.836 10.203 -3.219 1 96.06 101 GLN A CA 1
ATOM 810 C C . GLN A 1 101 ? -9.281 11.641 -2.977 1 96.06 101 GLN A C 1
ATOM 812 O O . GLN A 1 101 ? -9.602 12.016 -1.846 1 96.06 101 GLN A O 1
ATOM 817 N N . TRP A 1 102 ? -9.227 12.406 -4.023 1 97.88 102 TRP A N 1
ATOM 818 C CA . TRP A 1 102 ? -9.734 13.773 -3.963 1 97.88 102 TRP A CA 1
ATOM 819 C C . TRP A 1 102 ? -10.82 14 -5.012 1 97.88 102 TRP A C 1
ATOM 821 O O . TRP A 1 102 ? -10.992 13.18 -5.922 1 97.88 102 TRP A O 1
ATOM 831 N N . ASN A 1 103 ? -11.602 15.062 -4.742 1 96.06 103 ASN A N 1
ATOM 832 C CA . ASN A 1 103 ? -12.734 15.398 -5.602 1 96.06 103 ASN A CA 1
ATOM 833 C C . ASN A 1 103 ? -12.773 16.891 -5.918 1 96.06 103 ASN A C 1
ATOM 835 O O . ASN A 1 103 ? -12.453 17.719 -5.062 1 96.06 103 ASN A O 1
ATOM 839 N N . ALA A 1 104 ? -13.211 17.203 -7.129 1 94.62 104 ALA A N 1
ATOM 840 C CA . ALA A 1 104 ? -13.297 18.594 -7.551 1 94.62 104 ALA A CA 1
ATOM 841 C C . ALA A 1 104 ? -14.289 19.359 -6.684 1 94.62 104 ALA A C 1
ATOM 843 O O . ALA A 1 104 ? -14.172 20.578 -6.535 1 94.62 104 ALA A O 1
ATOM 844 N N . SER A 1 105 ? -15.234 18.719 -6.039 1 96.94 105 SER A N 1
ATOM 845 C CA . SER A 1 105 ? -16.266 19.375 -5.234 1 96.94 105 SER A CA 1
ATOM 846 C C . SER A 1 105 ? -15.727 19.75 -3.855 1 96.94 105 SER A C 1
ATOM 848 O O . SER A 1 105 ? -16.359 20.516 -3.127 1 96.94 105 SER A O 1
ATOM 850 N N . THR A 1 106 ? -14.648 19.219 -3.428 1 96.81 106 THR A N 1
ATOM 851 C CA . THR A 1 106 ? -14.023 19.562 -2.154 1 96.81 106 THR A CA 1
ATOM 852 C C . THR A 1 106 ? -12.562 19.953 -2.352 1 96.81 106 THR A C 1
ATOM 854 O O . THR A 1 106 ? -11.664 19.297 -1.816 1 96.81 106 THR A O 1
ATOM 857 N N . PRO A 1 107 ? -12.344 21.062 -3.082 1 97.81 107 PRO A N 1
ATOM 858 C CA . PRO A 1 107 ? -10.969 21.469 -3.367 1 97.81 107 PRO A CA 1
ATOM 859 C C . PRO A 1 107 ? -10.141 21.672 -2.104 1 97.81 107 PRO A C 1
ATOM 861 O O . PRO A 1 107 ? -10.648 22.188 -1.104 1 97.81 107 PRO A O 1
ATOM 864 N N . GLY A 1 108 ? -8.945 21.219 -2.139 1 98.31 108 GLY A N 1
ATOM 865 C CA . GLY A 1 108 ? -8.023 21.375 -1.024 1 98.31 108 GLY A CA 1
ATOM 866 C C . GLY A 1 108 ? -8.109 20.25 -0.013 1 98.31 108 GLY A C 1
ATOM 867 O O . GLY A 1 108 ? -7.367 20.234 0.973 1 98.31 108 GLY A O 1
ATOM 868 N N . ILE A 1 109 ? -9.031 19.281 -0.263 1 97.88 109 ILE A N 1
ATOM 869 C CA . ILE A 1 109 ? -9.258 18.188 0.672 1 97.88 109 ILE A CA 1
ATOM 870 C C . ILE A 1 109 ? -8.992 16.844 -0.023 1 97.88 109 ILE A C 1
ATOM 872 O O . ILE A 1 109 ? -9.398 16.656 -1.172 1 97.88 109 ILE A O 1
ATOM 876 N N . VAL A 1 110 ? -8.25 16.016 0.587 1 98.06 110 VAL A N 1
ATOM 877 C CA . VAL A 1 110 ? -8.086 14.648 0.126 1 98.06 110 VAL A CA 1
ATOM 878 C C . VAL A 1 110 ? -8.383 13.68 1.268 1 98.06 110 VAL A C 1
ATOM 880 O O . VAL A 1 110 ? -8.086 13.969 2.43 1 98.06 110 VAL A O 1
ATOM 883 N N . ARG A 1 111 ? -8.969 12.547 0.966 1 95.38 111 ARG A N 1
ATOM 884 C CA . ARG A 1 111 ? -9.312 11.531 1.959 1 95.38 111 ARG A CA 1
ATOM 885 C C . ARG A 1 111 ? -8.508 10.258 1.742 1 95.38 111 ARG A C 1
ATOM 887 O O . ARG A 1 111 ? -8.211 9.891 0.604 1 95.38 111 ARG A O 1
ATOM 894 N N . PHE A 1 112 ? -8.156 9.68 2.863 1 95.25 112 PHE A N 1
ATOM 895 C CA . PHE A 1 112 ? -7.414 8.422 2.854 1 95.25 112 PHE A CA 1
ATOM 896 C C . PHE A 1 112 ? -8.258 7.289 3.424 1 95.25 112 PHE A C 1
ATOM 898 O O . PHE A 1 112 ? -8.945 7.469 4.434 1 95.25 112 PHE A O 1
ATOM 905 N N . TYR A 1 113 ? -8.117 6.105 2.73 1 90.44 113 TYR A N 1
ATOM 906 C CA . TYR A 1 113 ? -8.844 4.906 3.125 1 90.44 113 TYR A CA 1
ATOM 907 C C . TYR A 1 113 ? -7.895 3.738 3.354 1 90.44 113 TYR A C 1
ATOM 909 O O . TYR A 1 113 ? -7.086 3.406 2.482 1 90.44 113 TYR A O 1
ATOM 917 N N . SER A 1 114 ? -7.754 3.252 4.5 1 81.88 114 SER A N 1
ATOM 918 C CA . SER A 1 114 ? -6.93 2.094 4.832 1 81.88 114 SER A CA 1
ATOM 919 C C . SER A 1 114 ? -7.711 1.073 5.652 1 81.88 114 SER A C 1
ATOM 921 O O . SER A 1 114 ? -8.789 1.378 6.168 1 81.88 114 SER A O 1
ATOM 923 N N . SER A 1 115 ? -7.359 -0.317 5.461 1 65.69 115 SER A N 1
ATOM 924 C CA . SER A 1 115 ? -8.016 -1.351 6.254 1 65.69 115 SER A CA 1
ATOM 925 C C . SER A 1 115 ? -7.578 -1.287 7.715 1 65.69 115 SER A C 1
ATOM 927 O O . SER A 1 115 ? -8.344 -1.632 8.617 1 65.69 115 SER A O 1
ATOM 929 N N . ALA A 1 116 ? -6.066 -1.128 7.875 1 55.59 116 ALA A N 1
ATOM 930 C CA . ALA A 1 116 ? -5.535 -1.371 9.211 1 55.59 116 ALA A CA 1
ATOM 931 C C . ALA A 1 116 ? -6.402 -0.709 10.273 1 55.59 116 ALA A C 1
ATOM 933 O O . ALA A 1 116 ? -6.598 -1.265 11.359 1 55.59 116 ALA A O 1
ATOM 934 N N . SER A 1 117 ? -6.664 0.61 10.133 1 54.97 117 SER A N 1
ATOM 935 C CA . SER A 1 117 ? -7.211 1.275 11.312 1 54.97 117 SER A CA 1
ATOM 936 C C . SER A 1 117 ? -8.719 1.475 11.188 1 54.97 117 SER A C 1
ATOM 938 O O . SER A 1 117 ? -9.359 1.991 12.102 1 54.97 117 SER A O 1
ATOM 940 N N . ASP A 1 118 ? -9.359 0.688 10.305 1 63.78 118 ASP A N 1
ATOM 941 C CA . ASP A 1 118 ? -10.781 1.012 10.25 1 63.78 118 ASP A CA 1
ATOM 942 C C . ASP A 1 118 ? -11.016 2.508 10.453 1 63.78 118 ASP A C 1
ATOM 944 O O . ASP A 1 118 ? -11.914 2.904 11.188 1 63.78 118 ASP A O 1
ATOM 948 N N . ALA A 1 119 ? -9.867 3.266 10.117 1 74.69 119 ALA A N 1
ATOM 949 C CA . ALA A 1 119 ? -10.039 4.707 10.281 1 74.69 119 ALA A CA 1
ATOM 950 C C . ALA A 1 119 ? -10.125 5.41 8.93 1 74.69 119 ALA A C 1
ATOM 952 O O . ALA A 1 119 ? -9.602 4.914 7.934 1 74.69 119 ALA A O 1
ATOM 953 N N . THR A 1 120 ? -10.883 6.469 8.93 1 82.06 120 THR A N 1
ATOM 954 C CA . THR A 1 120 ? -10.859 7.426 7.828 1 82.06 120 THR A CA 1
ATOM 955 C C . THR A 1 120 ? -10.016 8.648 8.188 1 82.06 120 THR A C 1
ATOM 957 O O . THR A 1 120 ? -9.961 9.055 9.352 1 82.06 120 THR A O 1
ATOM 960 N N . LEU A 1 121 ? -9.227 9.047 7.184 1 93 121 LEU A N 1
ATOM 961 C CA . LEU A 1 121 ? -8.359 10.195 7.391 1 93 121 LEU A CA 1
ATOM 962 C C . LEU A 1 121 ? -8.594 11.258 6.32 1 93 121 LEU A C 1
ATOM 964 O O . LEU A 1 121 ? -8.688 10.938 5.133 1 93 121 LEU A O 1
ATOM 968 N N . GLU A 1 122 ? -8.789 12.445 6.797 1 94.94 122 GLU A N 1
ATOM 969 C CA . GLU A 1 122 ? -8.93 13.594 5.906 1 94.94 122 GLU A CA 1
ATOM 970 C C . GLU A 1 122 ? -7.762 14.555 6.062 1 94.94 122 GLU A C 1
ATOM 972 O O . GLU A 1 122 ? -7.379 14.906 7.184 1 94.94 122 GLU A O 1
ATOM 977 N N . TRP A 1 123 ? -7.18 14.977 4.926 1 97.88 123 TRP A N 1
ATOM 978 C CA . TRP A 1 123 ? -6.164 16.031 4.902 1 97.88 123 TRP A CA 1
ATOM 979 C C . TRP A 1 123 ? -6.723 17.312 4.305 1 97.88 123 TRP A C 1
ATOM 981 O O . TRP A 1 123 ? -7.477 17.281 3.332 1 97.88 123 TRP A O 1
ATOM 991 N N . ARG A 1 124 ? -6.352 18.406 4.891 1 98.25 124 ARG A N 1
ATOM 992 C CA . ARG A 1 124 ? -6.629 19.75 4.41 1 98.25 124 ARG A CA 1
ATOM 993 C C . ARG A 1 124 ? -5.34 20.516 4.137 1 98.25 124 ARG A C 1
ATOM 995 O O . ARG A 1 124 ? -4.523 20.703 5.039 1 98.25 124 ARG A O 1
ATOM 1002 N N . VAL A 1 125 ? -5.168 20.953 2.896 1 98.75 125 VAL A N 1
ATOM 1003 C CA . VAL A 1 125 ? -3.947 21.672 2.541 1 98.75 125 VAL A CA 1
ATOM 1004 C C . VAL A 1 125 ? -3.996 23.094 3.102 1 98.75 125 VAL A C 1
ATOM 1006 O O . VAL A 1 125 ? -4.93 23.844 2.82 1 98.75 125 VAL A O 1
ATOM 1009 N N . LEU A 1 126 ? -2.994 23.422 3.879 1 98.75 126 LEU A N 1
ATOM 1010 C CA . LEU A 1 126 ? -2.926 24.734 4.516 1 98.75 126 LEU A CA 1
ATOM 1011 C C . LEU A 1 126 ? -2.064 25.688 3.697 1 98.75 126 LEU A C 1
ATOM 1013 O O . LEU A 1 126 ? -2.299 26.906 3.699 1 98.75 126 LEU A O 1
ATOM 1017 N N . ASP A 1 127 ? -1.028 25.172 3.102 1 98.81 127 ASP A N 1
ATOM 1018 C CA . ASP A 1 127 ? -0.094 25.922 2.273 1 98.81 127 ASP A CA 1
ATOM 1019 C C . ASP A 1 127 ? 0.755 25 1.413 1 98.81 127 ASP A C 1
ATOM 1021 O O . ASP A 1 127 ? 0.853 23.797 1.693 1 98.81 127 ASP A O 1
ATOM 1025 N N . TYR A 1 128 ? 1.261 25.5 0.349 1 98.81 128 TYR A N 1
ATOM 1026 C CA . TYR A 1 128 ? 2.141 24.734 -0.519 1 98.81 128 TYR A CA 1
ATOM 1027 C C . TYR A 1 128 ? 3.041 25.641 -1.339 1 98.81 128 TYR A C 1
ATOM 1029 O O . TYR A 1 128 ? 2.752 26.844 -1.493 1 98.81 128 TYR A O 1
ATOM 1037 N N . ALA A 1 129 ? 4.148 25.031 -1.784 1 98.44 129 ALA A N 1
ATOM 1038 C CA . ALA A 1 129 ? 5.031 25.781 -2.684 1 98.44 129 ALA A CA 1
ATOM 1039 C C . ALA A 1 129 ? 4.59 25.609 -4.137 1 98.44 129 ALA A C 1
ATOM 1041 O O . ALA A 1 129 ? 4.375 24.5 -4.609 1 98.44 129 ALA A O 1
ATOM 1042 N N . GLN A 1 130 ? 4.562 26.688 -4.906 1 95.81 130 GLN A N 1
ATOM 1043 C CA . GLN A 1 130 ? 4.156 26.656 -6.309 1 95.81 130 GLN A CA 1
ATOM 1044 C C . GLN A 1 130 ? 5.117 25.812 -7.141 1 95.81 130 GLN A C 1
ATOM 1046 O O . GLN A 1 130 ? 4.719 25.219 -8.148 1 95.81 130 GLN A O 1
ATOM 1051 N N . ASN A 1 131 ? 6.328 25.703 -6.664 1 96.69 131 ASN A N 1
ATOM 1052 C CA . ASN A 1 131 ? 7.309 24.891 -7.391 1 96.69 131 ASN A CA 1
ATOM 1053 C C . ASN A 1 131 ? 7.32 23.453 -6.898 1 96.69 131 ASN A C 1
ATOM 1055 O O . ASN A 1 131 ? 8.266 22.703 -7.176 1 96.69 131 ASN A O 1
ATOM 1059 N N . ASN A 1 132 ? 6.402 23.078 -6.102 1 97.81 132 ASN A N 1
ATOM 1060 C CA . ASN A 1 132 ? 6.156 21.703 -5.668 1 97.81 132 ASN A CA 1
ATOM 1061 C C . ASN A 1 132 ? 7.266 21.203 -4.746 1 97.81 132 ASN A C 1
ATOM 1063 O O . ASN A 1 132 ? 7.641 20.031 -4.801 1 97.81 132 ASN A O 1
ATOM 1067 N N . THR A 1 133 ? 7.785 22.047 -3.844 1 98.19 133 THR A N 1
ATOM 1068 C CA . THR A 1 133 ? 8.898 21.641 -2.988 1 98.19 133 THR A CA 1
ATOM 1069 C C . THR A 1 133 ? 8.398 21.281 -1.592 1 98.19 133 THR A C 1
ATOM 1071 O O . THR A 1 133 ? 9.086 20.578 -0.85 1 98.19 133 THR A O 1
ATOM 1074 N N . TYR A 1 134 ? 7.234 21.859 -1.182 1 98.81 134 TYR A N 1
ATOM 1075 C CA . TYR A 1 134 ? 6.664 21.438 0.09 1 98.81 134 TYR A CA 1
ATOM 1076 C C . TYR A 1 134 ? 5.141 21.5 0.056 1 98.81 134 TYR A C 1
ATOM 1078 O O . TYR A 1 134 ? 4.562 22.203 -0.777 1 98.81 134 TYR A O 1
ATOM 1086 N N . VAL A 1 135 ? 4.48 20.766 0.847 1 98.88 135 VAL A N 1
ATOM 1087 C CA . VAL A 1 135 ? 3.053 20.812 1.15 1 98.88 135 VAL A CA 1
ATOM 1088 C C . VAL A 1 135 ? 2.848 20.828 2.664 1 98.88 135 VAL A C 1
ATOM 1090 O O . VAL A 1 135 ? 3.461 20.047 3.389 1 98.88 135 VAL A O 1
ATOM 1093 N N . TYR A 1 136 ? 2.18 21.766 3.148 1 98.94 136 TYR A N 1
ATOM 1094 C CA . TYR A 1 136 ? 1.789 21.875 4.547 1 98.94 136 TYR A CA 1
ATOM 1095 C C . TYR A 1 136 ? 0.316 21.531 4.734 1 98.94 136 TYR A C 1
ATOM 1097 O O . TYR A 1 136 ? -0.558 22.188 4.16 1 98.94 136 TYR A O 1
ATOM 1105 N N . ALA A 1 137 ? 0.016 20.484 5.582 1 98.75 137 ALA A N 1
ATOM 1106 C CA . ALA A 1 137 ? -1.358 20 5.68 1 98.75 137 ALA A CA 1
ATOM 1107 C C . ALA A 1 137 ? -1.763 19.797 7.137 1 98.75 137 ALA A C 1
ATOM 1109 O O . ALA A 1 137 ? -0.92 19.484 7.98 1 98.75 137 ALA A O 1
ATOM 1110 N N . TYR A 1 138 ? -3.006 20 7.387 1 98.44 138 TYR A N 1
ATOM 1111 C CA . TYR A 1 138 ? -3.715 19.547 8.578 1 98.44 138 TYR A CA 1
ATOM 1112 C C . TYR A 1 138 ? -4.473 18.25 8.305 1 98.44 138 TYR A C 1
ATOM 1114 O O . TYR A 1 138 ? -4.957 18.031 7.191 1 98.44 138 TYR A O 1
ATOM 1122 N N . TYR A 1 139 ? -4.566 17.391 9.344 1 97.38 139 TYR A N 1
ATOM 1123 C CA . TYR A 1 139 ? -5.359 16.172 9.133 1 97.38 139 TYR A CA 1
ATOM 1124 C C . TYR A 1 139 ? -6.211 15.867 10.352 1 97.38 139 TYR A C 1
ATOM 1126 O O . TYR A 1 139 ? -5.871 16.25 11.469 1 97.38 139 TYR A O 1
ATOM 1134 N N . CYS A 1 140 ? -7.277 15.203 10.055 1 95.62 140 CYS A N 1
ATOM 1135 C CA . CYS A 1 140 ? -8.203 14.664 11.047 1 95.62 140 CYS A CA 1
ATOM 1136 C C . CYS A 1 140 ? -8.625 13.25 10.695 1 95.62 140 CYS A C 1
ATOM 1138 O O . CYS A 1 140 ? -9.047 12.984 9.562 1 95.62 140 CYS A O 1
ATOM 1140 N N . GLY A 1 141 ? -8.43 12.328 11.617 1 92.06 141 GLY A N 1
ATOM 1141 C CA . GLY A 1 141 ? -8.844 10.945 11.422 1 92.06 141 GLY A CA 1
ATOM 1142 C C . GLY A 1 141 ? -9.867 10.477 12.438 1 92.06 141 GLY A C 1
ATOM 1143 O O . GLY A 1 141 ? -9.953 11.031 13.539 1 92.06 141 GLY A O 1
ATOM 1144 N N . THR A 1 142 ? -10.695 9.578 12.047 1 86.75 142 THR A N 1
ATOM 1145 C CA . THR A 1 142 ? -11.703 8.969 12.914 1 86.75 142 THR A CA 1
ATOM 1146 C C . THR A 1 142 ? -11.641 7.445 12.82 1 86.75 142 THR A C 1
ATOM 1148 O O . THR A 1 142 ? -11.797 6.879 11.734 1 86.75 142 THR A O 1
ATOM 1151 N N . TYR A 1 143 ? -11.398 6.82 13.984 1 83.88 143 TYR A N 1
ATOM 1152 C CA . TYR A 1 143 ? -11.461 5.367 14.031 1 83.88 143 TYR A CA 1
ATOM 1153 C C . TYR A 1 143 ? -12.906 4.883 13.977 1 83.88 143 TYR A C 1
ATOM 1155 O O . TYR A 1 143 ? -13.828 5.629 14.305 1 83.88 143 TYR A O 1
ATOM 1163 N N . ASN A 1 144 ? -13.031 3.658 13.648 1 78.19 144 ASN A N 1
ATOM 1164 C CA . ASN A 1 144 ? -14.367 3.084 13.516 1 78.19 144 ASN A CA 1
ATOM 1165 C C . ASN A 1 144 ? -15.133 3.115 14.836 1 78.19 144 ASN A C 1
ATOM 1167 O O . ASN A 1 144 ? -16.359 3.15 14.852 1 78.19 144 ASN A O 1
ATOM 1171 N N . TRP A 1 145 ? -14.398 3.154 15.977 1 81.94 145 TRP A N 1
ATOM 1172 C CA . TRP A 1 145 ? -15.047 3.174 17.281 1 81.94 145 TRP A CA 1
ATOM 1173 C C . TRP A 1 145 ? -15.328 4.605 17.734 1 81.94 145 TRP A C 1
ATOM 1175 O O . TRP A 1 145 ? -15.766 4.836 18.859 1 81.94 145 TRP A O 1
ATOM 1185 N N . GLY A 1 146 ? -15.047 5.566 16.859 1 81.12 146 GLY A N 1
ATOM 1186 C CA . GLY A 1 146 ? -15.477 6.938 17.078 1 81.12 146 GLY A CA 1
ATOM 1187 C C . GLY A 1 146 ? -14.367 7.844 17.562 1 81.12 146 GLY A C 1
ATOM 1188 O O . GLY A 1 146 ? -14.5 9.07 17.531 1 81.12 146 GLY A O 1
ATOM 1189 N N . TYR A 1 147 ? -13.258 7.312 18.047 1 86.44 147 TYR A N 1
ATOM 1190 C CA . TYR A 1 147 ? -12.133 8.125 18.5 1 86.44 147 TYR A CA 1
ATOM 1191 C C . TYR A 1 147 ? -11.523 8.906 17.344 1 86.44 147 TYR A C 1
ATOM 1193 O O . TYR A 1 147 ? -11.266 8.344 16.281 1 86.44 147 TYR A O 1
ATOM 1201 N N . GLN A 1 148 ? -11.367 10.203 17.594 1 90.5 148 GLN A N 1
ATOM 1202 C CA . GLN A 1 148 ? -10.789 11.07 16.578 1 90.5 148 GLN A CA 1
ATOM 1203 C C . GLN A 1 148 ? -9.383 11.531 16.969 1 90.5 148 GLN A C 1
ATOM 1205 O O . GLN A 1 148 ? -9.086 11.656 18.156 1 90.5 148 GLN A O 1
ATOM 1210 N N . PHE A 1 149 ? -8.531 11.711 16.031 1 92.12 149 PHE A N 1
ATOM 1211 C CA . PHE A 1 149 ? -7.191 12.258 16.188 1 92.12 149 PHE A CA 1
ATOM 1212 C C . PHE A 1 149 ? -6.891 13.289 15.109 1 92.12 149 PHE A C 1
ATOM 1214 O O . PHE A 1 149 ? -7.52 13.281 14.047 1 92.12 149 PHE A O 1
ATOM 1221 N N . GLU A 1 150 ? -6.047 14.211 15.469 1 95.31 150 GLU A N 1
ATOM 1222 C CA . GLU A 1 150 ? -5.684 15.242 14.5 1 95.31 150 GLU A CA 1
ATOM 1223 C C . GLU A 1 150 ? -4.207 15.609 14.609 1 95.31 150 GLU A C 1
ATOM 1225 O O . GLU A 1 150 ? -3.533 15.211 15.562 1 95.31 150 GLU A O 1
ATOM 1230 N N . GLY A 1 151 ? -3.758 16.281 13.656 1 96.75 151 GLY A N 1
ATOM 1231 C CA . GLY A 1 151 ? -2.389 16.766 13.594 1 96.75 151 GLY A CA 1
ATOM 1232 C C . GLY A 1 151 ? -2.104 17.594 12.352 1 96.75 151 GLY A C 1
ATOM 1233 O O . GLY A 1 151 ? -3.025 18.109 11.719 1 96.75 151 GLY A O 1
ATOM 1234 N N . SER A 1 152 ? -0.854 17.797 12.195 1 98 152 SER A N 1
ATOM 1235 C CA . SER A 1 152 ? -0.38 18.547 11.047 1 98 152 SER A CA 1
ATOM 1236 C C . SER A 1 152 ? 1.014 18.109 10.617 1 98 152 SER A C 1
ATOM 1238 O O . SER A 1 152 ? 1.851 17.781 11.461 1 98 152 SER A O 1
ATOM 1240 N N . VAL A 1 153 ? 1.157 18.141 9.25 1 98.62 153 VAL A N 1
ATOM 1241 C CA . VAL A 1 153 ? 2.443 17.672 8.742 1 98.62 153 VAL A CA 1
ATOM 1242 C C . VAL A 1 153 ? 2.945 18.625 7.664 1 98.62 153 VAL A C 1
ATOM 1244 O O . VAL A 1 153 ? 2.148 19.297 7 1 98.62 153 VAL A O 1
ATOM 1247 N N . VAL A 1 154 ? 4.277 18.609 7.559 1 98.88 154 VAL A N 1
ATOM 1248 C CA . VAL A 1 154 ? 4.941 19.25 6.43 1 98.88 154 VAL A CA 1
ATOM 1249 C C . VAL A 1 154 ? 5.672 18.203 5.594 1 98.88 154 VAL A C 1
ATOM 1251 O O . VAL A 1 154 ? 6.527 17.484 6.102 1 98.88 154 VAL A O 1
ATOM 1254 N N . LEU A 1 155 ? 5.254 18.156 4.352 1 98.75 155 LEU A N 1
ATOM 1255 C CA . LEU A 1 155 ? 5.922 17.297 3.379 1 98.75 155 LEU A CA 1
ATOM 1256 C C . LEU A 1 155 ? 6.918 18.094 2.545 1 98.75 155 LEU A C 1
ATOM 1258 O O . LEU A 1 155 ? 6.656 19.25 2.189 1 98.75 155 LEU A O 1
ATOM 1262 N N . SER A 1 156 ? 8.031 17.422 2.248 1 98.56 156 SER A N 1
ATOM 1263 C CA . SER A 1 156 ? 9.047 18.031 1.402 1 98.56 156 SER A CA 1
ATOM 1264 C C . SER A 1 156 ? 9.633 17.016 0.421 1 98.56 156 SER A C 1
ATOM 1266 O O . SER A 1 156 ? 9.734 15.836 0.731 1 98.56 156 SER A O 1
ATOM 1268 N N . ARG A 1 157 ? 10.047 17.531 -0.761 1 97.56 157 ARG A N 1
ATOM 1269 C CA . ARG A 1 157 ? 10.703 16.672 -1.744 1 97.56 157 ARG A CA 1
ATOM 1270 C C . ARG A 1 157 ? 12.117 16.312 -1.3 1 97.56 157 ARG A C 1
ATOM 1272 O O . ARG A 1 157 ? 12.711 15.359 -1.803 1 97.56 157 ARG A O 1
ATOM 1279 N N . THR A 1 158 ? 12.617 17.094 -0.396 1 95.94 158 THR A N 1
ATOM 1280 C CA . THR A 1 158 ? 13.922 16.828 0.191 1 95.94 158 THR A CA 1
ATOM 1281 C C . THR A 1 158 ? 13.805 16.562 1.688 1 95.94 158 THR A C 1
ATOM 1283 O O . THR A 1 158 ? 12.727 16.719 2.268 1 95.94 158 THR A O 1
ATOM 1286 N N . ARG A 1 159 ? 14.898 16.219 2.318 1 95.44 159 ARG A N 1
ATOM 1287 C CA . ARG A 1 159 ? 14.875 15.773 3.709 1 95.44 159 ARG A CA 1
ATOM 1288 C C . ARG A 1 159 ? 14.867 16.969 4.66 1 95.44 159 ARG A C 1
ATOM 1290 O O . ARG A 1 159 ? 14.883 16.797 5.883 1 95.44 159 ARG A O 1
ATOM 1297 N N . SER A 1 160 ? 14.852 18.141 4.121 1 95.25 160 SER A N 1
ATOM 1298 C CA . SER A 1 160 ? 14.797 19.359 4.914 1 95.25 160 SER A CA 1
ATOM 1299 C C . SER A 1 160 ? 14.102 20.484 4.148 1 95.25 160 SER A C 1
ATOM 1301 O O . SER A 1 160 ? 13.828 20.359 2.955 1 95.25 160 SER A O 1
ATOM 1303 N N . ILE A 1 161 ? 13.758 21.516 4.918 1 97.5 161 ILE A N 1
ATOM 1304 C CA . ILE A 1 161 ? 13.219 22.719 4.305 1 97.5 161 ILE A CA 1
ATOM 1305 C C . ILE A 1 161 ? 14.078 23.922 4.68 1 97.5 161 ILE A C 1
ATOM 1307 O O . ILE A 1 161 ? 14.766 23.906 5.703 1 97.5 161 ILE A O 1
ATOM 1311 N N . SER A 1 162 ? 14.078 25.016 3.857 1 97.62 162 SER A N 1
ATOM 1312 C CA . SER A 1 162 ? 14.906 26.188 4.07 1 97.62 162 SER A CA 1
ATOM 1313 C C . SER A 1 162 ? 14.43 27 5.273 1 97.62 162 SER A C 1
ATOM 1315 O O . SER A 1 162 ? 13.281 26.859 5.703 1 97.62 162 SER A O 1
ATOM 1317 N N . ASP A 1 163 ? 15.281 27.891 5.734 1 97.81 163 ASP A N 1
ATOM 1318 C CA . ASP A 1 163 ? 14.93 28.781 6.836 1 97.81 163 ASP A CA 1
ATOM 1319 C C . ASP A 1 163 ? 13.773 29.703 6.453 1 97.81 163 ASP A C 1
ATOM 1321 O O . ASP A 1 163 ? 12.938 30.031 7.293 1 97.81 163 ASP A O 1
ATOM 1325 N N . GLU A 1 164 ? 13.82 30.109 5.238 1 98.06 164 GLU A N 1
ATOM 1326 C CA . GLU A 1 164 ? 12.734 30.953 4.754 1 98.06 164 GLU A CA 1
ATOM 1327 C C . GLU A 1 164 ? 11.391 30.219 4.828 1 98.06 164 GLU A C 1
ATOM 1329 O O . GLU A 1 164 ? 10.398 30.781 5.281 1 98.06 164 GLU A O 1
ATOM 1334 N N . THR A 1 165 ? 11.414 28.984 4.336 1 98.44 165 THR A N 1
ATOM 1335 C CA . THR A 1 165 ? 10.203 28.172 4.398 1 98.44 165 THR A CA 1
ATOM 1336 C C . THR A 1 165 ? 9.789 27.938 5.848 1 98.44 165 THR A C 1
ATOM 1338 O O . THR A 1 165 ? 8.609 28.031 6.184 1 98.44 165 THR A O 1
ATOM 1341 N N . VAL A 1 166 ? 10.742 27.656 6.711 1 98.5 166 VAL A N 1
ATOM 1342 C CA . VAL A 1 166 ? 10.461 27.469 8.133 1 98.5 166 VAL A CA 1
ATOM 1343 C C . VAL A 1 166 ? 9.781 28.703 8.703 1 98.5 166 VAL A C 1
ATOM 1345 O O . VAL A 1 166 ? 8.766 28.594 9.398 1 98.5 166 VAL A O 1
ATOM 1348 N N . SER A 1 167 ? 10.336 29.844 8.438 1 98.5 167 SER A N 1
ATOM 1349 C CA . SER A 1 167 ? 9.773 31.094 8.938 1 98.5 167 SER A CA 1
ATOM 1350 C C . SER A 1 167 ? 8.328 31.281 8.469 1 98.5 167 SER A C 1
ATOM 1352 O O . SER A 1 167 ? 7.457 31.656 9.258 1 98.5 167 SER A O 1
ATOM 1354 N N . LYS A 1 168 ? 8.078 31.031 7.23 1 98.69 168 LYS A N 1
ATOM 1355 C CA . LYS A 1 168 ? 6.738 31.156 6.668 1 98.69 168 LYS A CA 1
ATOM 1356 C C . LYS A 1 168 ? 5.762 30.203 7.355 1 98.69 168 LYS A C 1
ATOM 1358 O O . LYS A 1 168 ? 4.68 30.609 7.777 1 98.69 168 LYS A O 1
ATOM 1363 N N . LEU A 1 169 ? 6.113 28.969 7.477 1 98.75 169 LEU A N 1
ATOM 1364 C CA . LEU A 1 169 ? 5.219 27.953 8.031 1 98.75 169 LEU A CA 1
ATOM 1365 C C . LEU A 1 169 ? 5.023 28.156 9.523 1 98.75 169 LEU A C 1
ATOM 1367 O O . LEU A 1 169 ? 3.941 27.891 10.055 1 98.75 169 LEU A O 1
ATOM 1371 N N . ASP A 1 170 ? 6.078 28.625 10.203 1 98.62 170 ASP A N 1
ATOM 1372 C CA . ASP A 1 170 ? 5.949 29 11.602 1 98.62 170 ASP A CA 1
ATOM 1373 C C . ASP A 1 170 ? 4.895 30.094 11.781 1 98.62 170 ASP A C 1
ATOM 1375 O O . ASP A 1 170 ? 4.062 30.016 12.695 1 98.62 170 ASP A O 1
ATOM 1379 N N . HIS A 1 171 ? 4.957 31.078 10.93 1 98.62 171 HIS A N 1
ATOM 1380 C CA . HIS A 1 171 ? 3.967 32.156 10.984 1 98.62 171 HIS A CA 1
ATOM 1381 C C . HIS A 1 171 ? 2.557 31.594 10.781 1 98.62 171 HIS A C 1
ATOM 1383 O O . HIS A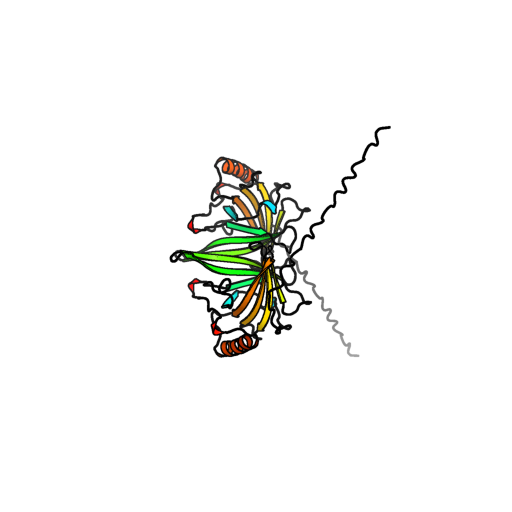 1 171 ? 1.634 31.969 11.508 1 98.62 171 HIS A O 1
ATOM 1389 N N . ILE A 1 172 ? 2.367 30.688 9.812 1 98.56 172 ILE A N 1
ATOM 1390 C CA . ILE A 1 172 ? 1.059 30.094 9.547 1 98.56 172 ILE A CA 1
ATOM 1391 C C . ILE A 1 172 ? 0.611 29.266 10.742 1 98.56 172 ILE A C 1
ATOM 1393 O O . ILE A 1 172 ? -0.515 29.422 11.227 1 98.56 172 ILE A O 1
ATOM 1397 N N . ALA A 1 173 ? 1.473 28.406 11.266 1 98.19 173 ALA A N 1
ATOM 1398 C CA . ALA A 1 173 ? 1.146 27.578 12.422 1 98.19 173 ALA A CA 1
ATOM 1399 C C . ALA A 1 173 ? 0.707 28.422 13.609 1 98.19 173 ALA A C 1
ATOM 1401 O O . ALA A 1 173 ? -0.313 28.141 14.242 1 98.19 173 ALA A O 1
ATOM 1402 N N . THR A 1 174 ? 1.473 29.469 13.883 1 97.56 174 THR A N 1
ATOM 1403 C CA . THR A 1 174 ? 1.172 30.359 15 1 97.56 174 THR A CA 1
ATOM 1404 C C . THR A 1 174 ? -0.19 31.031 14.805 1 97.56 174 THR A C 1
ATOM 1406 O O . THR A 1 174 ? -0.971 31.141 15.75 1 97.56 174 THR A O 1
ATOM 1409 N N . SER A 1 175 ? -0.447 31.406 13.594 1 97.25 175 SER A N 1
ATOM 1410 C CA . SER A 1 175 ? -1.726 32.062 13.305 1 97.25 175 SER A CA 1
ATOM 1411 C C . SER A 1 175 ? -2.887 31.094 13.508 1 97.25 175 SER A C 1
ATOM 1413 O O . SER A 1 175 ? -4.023 31.516 13.727 1 97.25 175 SER A O 1
ATOM 1415 N N . LEU A 1 176 ? -2.637 29.812 13.43 1 96.69 176 LEU A N 1
ATOM 1416 C CA . LEU A 1 176 ? -3.662 28.781 13.602 1 96.69 176 LEU A CA 1
ATOM 1417 C C . LEU A 1 176 ? -3.691 28.281 15.039 1 96.69 176 LEU A C 1
ATOM 1419 O O . LEU A 1 176 ? -4.465 27.375 15.367 1 96.69 176 LEU A O 1
ATOM 1423 N N . GLY A 1 177 ? -2.822 28.797 15.883 1 95.25 177 GLY A N 1
ATOM 1424 C CA . GLY A 1 177 ? -2.816 28.453 17.297 1 95.25 177 GLY A CA 1
ATOM 1425 C C . GLY A 1 177 ? -1.866 27.328 17.641 1 95.25 177 GLY A C 1
ATOM 1426 O O . GLY A 1 177 ? -1.946 26.75 18.734 1 95.25 177 GLY A O 1
ATOM 1427 N N . TRP A 1 178 ? -1.089 26.938 16.719 1 96.56 178 TRP A N 1
ATOM 1428 C CA . TRP A 1 178 ? -0.115 25.891 16.969 1 96.56 178 TRP A CA 1
ATOM 1429 C C . TRP A 1 178 ? 1.271 26.469 17.219 1 96.56 178 TRP A C 1
ATOM 1431 O O . TRP A 1 178 ? 1.613 27.516 16.672 1 96.56 178 TRP A O 1
ATOM 1441 N N . ASN A 1 179 ? 2 25.812 18.062 1 97.12 179 ASN A N 1
ATOM 1442 C CA . ASN A 1 179 ? 3.389 26.172 18.328 1 97.12 179 ASN A CA 1
ATOM 1443 C C . ASN A 1 179 ? 4.352 25.406 17.438 1 97.12 179 ASN A C 1
ATOM 1445 O O . ASN A 1 179 ? 4.523 24.188 17.594 1 97.12 179 ASN A O 1
ATOM 1449 N N . TRP A 1 180 ? 5.031 26.094 16.578 1 97.62 180 TRP A N 1
ATOM 1450 C CA . TRP A 1 180 ? 5.938 25.484 15.625 1 97.62 180 TRP A CA 1
ATOM 1451 C C . TRP A 1 180 ? 7.02 24.672 16.328 1 97.62 180 TRP A C 1
ATOM 1453 O O . TRP A 1 180 ? 7.445 23.625 15.836 1 97.62 180 TRP A O 1
ATOM 1463 N N . ASN A 1 181 ? 7.43 25.062 17.484 1 96.44 181 ASN A N 1
ATOM 1464 C CA . ASN A 1 181 ? 8.492 24.375 18.219 1 96.44 181 ASN A CA 1
ATOM 1465 C C . ASN A 1 181 ? 8.008 23.047 18.781 1 96.44 181 ASN A C 1
ATOM 1467 O O . ASN A 1 181 ? 8.812 22.219 19.234 1 96.44 181 ASN A O 1
ATOM 1471 N N . SER A 1 182 ? 6.746 22.875 18.719 1 97.19 182 SER A N 1
ATOM 1472 C CA . SER A 1 182 ? 6.199 21.594 19.188 1 97.19 182 SER A CA 1
ATOM 1473 C C . SER A 1 182 ? 6.195 20.562 18.062 1 97.19 182 SER A C 1
ATOM 1475 O O . SER A 1 182 ? 5.938 19.375 18.312 1 97.19 182 SER A O 1
ATOM 1477 N N . TYR A 1 183 ? 6.387 21 16.828 1 98.19 183 TYR A N 1
ATOM 1478 C CA . TYR A 1 183 ? 6.508 20.062 15.719 1 98.19 183 TYR A CA 1
ATOM 1479 C C . TYR A 1 183 ? 7.793 19.25 15.828 1 98.19 183 TYR A C 1
ATOM 1481 O O . TYR A 1 183 ? 8.883 19.812 15.914 1 98.19 183 TYR A O 1
ATOM 1489 N N . CYS A 1 184 ? 7.59 17.984 15.766 1 98 184 CYS A N 1
ATOM 1490 C CA . CYS A 1 184 ? 8.789 17.141 15.742 1 98 184 CYS A CA 1
ATOM 1491 C C . CYS A 1 184 ? 9.469 17.219 14.383 1 98 184 CYS A C 1
ATOM 1493 O O . CYS A 1 184 ? 8.859 17.625 13.398 1 98 184 CYS A O 1
ATOM 1495 N N . LYS A 1 185 ? 10.758 16.875 14.367 1 96.25 185 LYS A N 1
ATOM 1496 C CA . LYS A 1 185 ? 11.594 16.703 13.18 1 96.25 185 LYS A CA 1
ATOM 1497 C C . LYS A 1 185 ? 12.117 15.273 13.086 1 96.25 185 LYS A C 1
ATOM 1499 O O . LYS A 1 185 ? 13.141 14.938 13.68 1 96.25 185 LYS A O 1
ATOM 1504 N N . PRO A 1 186 ? 11.328 14.43 12.336 1 94.81 186 PRO A N 1
ATOM 1505 C CA . PRO A 1 186 ? 11.797 13.047 12.219 1 94.81 186 PRO A CA 1
ATOM 1506 C C . PRO A 1 186 ? 13.219 12.953 11.68 1 94.81 186 PRO A C 1
ATOM 1508 O O . PRO A 1 186 ? 13.625 13.781 10.859 1 94.81 186 PRO A O 1
ATOM 1511 N N . ASP A 1 187 ? 13.977 11.906 12.141 1 92.69 187 ASP A N 1
ATOM 1512 C CA . ASP A 1 187 ? 15.289 11.617 11.578 1 92.69 187 ASP A CA 1
ATOM 1513 C C . ASP A 1 187 ? 15.164 10.945 10.211 1 92.69 187 ASP A C 1
ATOM 1515 O O . ASP A 1 187 ? 14.672 9.82 10.109 1 92.69 187 ASP A O 1
ATOM 1519 N N . LEU A 1 188 ? 15.602 11.641 9.133 1 92.38 188 LEU A N 1
ATOM 1520 C CA . LEU A 1 188 ? 15.461 11.172 7.762 1 92.38 188 LEU A CA 1
ATOM 1521 C C . LEU A 1 188 ? 16.812 10.781 7.176 1 92.38 188 LEU A C 1
ATOM 1523 O O . LEU A 1 188 ? 17.078 11.016 5.996 1 92.38 188 LEU A O 1
ATOM 1527 N N . ILE A 1 189 ? 17.562 10.07 7.918 1 76.94 189 ILE A N 1
ATOM 1528 C CA . ILE A 1 189 ? 18.938 9.734 7.531 1 76.94 189 ILE A CA 1
ATOM 1529 C C . ILE A 1 189 ? 18.922 8.836 6.297 1 76.94 189 ILE A C 1
ATOM 1531 O O . ILE A 1 189 ? 17.875 8.266 5.953 1 76.94 189 ILE A O 1
ATOM 1535 N N . ASP A 1 190 ? 20.078 8.695 5.629 1 64.69 190 ASP A N 1
ATOM 1536 C CA . ASP A 1 190 ? 20.281 8.094 4.316 1 64.69 190 ASP A CA 1
ATOM 1537 C C . ASP A 1 190 ? 19.891 6.621 4.32 1 64.69 190 ASP A C 1
ATOM 1539 O O . ASP A 1 190 ? 19.438 6.086 3.299 1 64.69 190 ASP A O 1
ATOM 1543 N N . GLN A 1 191 ? 19.969 6.082 5.469 1 63.28 191 GLN A N 1
ATOM 1544 C CA . GLN A 1 191 ? 19.656 4.656 5.488 1 63.28 191 GLN A CA 1
ATOM 1545 C C . GLN A 1 191 ? 18.188 4.41 5.215 1 63.28 191 GLN A C 1
ATOM 1547 O O . GLN A 1 191 ? 17.766 3.268 5.008 1 63.28 191 GLN A O 1
ATOM 1552 N N . CYS A 1 192 ? 17.438 5.477 5.074 1 68.94 192 CYS A N 1
ATOM 1553 C CA . CYS A 1 192 ? 16 5.34 4.891 1 68.94 192 CYS A CA 1
ATOM 1554 C C . CYS A 1 192 ? 15.672 4.988 3.445 1 68.94 192 CYS A C 1
ATOM 1556 O O . CYS A 1 192 ? 14.523 4.66 3.131 1 68.94 192 CYS A O 1
ATOM 1558 N N . ASP A 1 193 ? 16.625 5.109 2.568 1 61.12 193 ASP A N 1
ATOM 1559 C CA . ASP A 1 193 ? 16.375 4.898 1.146 1 61.12 193 ASP A CA 1
ATOM 1560 C C . ASP A 1 193 ? 16.656 3.453 0.748 1 61.12 193 ASP A C 1
ATOM 1562 O O . ASP A 1 193 ? 17.594 2.836 1.264 1 61.12 193 ASP A O 1
ATOM 1566 N N . MET B 1 1 ? -1.652 30.891 -77.75 1 30.94 1 MET B N 1
ATOM 1567 C CA . MET B 1 1 ? -2.492 30.266 -76.75 1 30.94 1 MET B CA 1
ATOM 1568 C C . MET B 1 1 ? -1.717 29.219 -75.938 1 30.94 1 MET B C 1
ATOM 1570 O O . MET B 1 1 ? -1.426 28.141 -76.5 1 30.94 1 MET B O 1
ATOM 1574 N N . LYS B 1 2 ? -0.759 29.703 -75.062 1 47.34 2 LYS B N 1
ATOM 1575 C CA . LYS B 1 2 ? 0.104 28.875 -74.188 1 47.34 2 LYS B CA 1
ATOM 1576 C C . LYS B 1 2 ? -0.72 27.953 -73.312 1 47.34 2 LYS B C 1
ATOM 1578 O O . LYS B 1 2 ? -1.646 28.391 -72.625 1 47.34 2 LYS B O 1
ATOM 1583 N N . GLU B 1 3 ? -0.792 26.609 -73.625 1 46.5 3 GLU B N 1
ATOM 1584 C CA . GLU B 1 3 ? -1.408 25.531 -72.875 1 46.5 3 GLU B CA 1
ATOM 1585 C C . GLU B 1 3 ? -0.846 25.469 -71.438 1 46.5 3 GLU B C 1
ATOM 1587 O O . GLU B 1 3 ? 0.369 25.375 -71.25 1 46.5 3 GLU B O 1
ATOM 1592 N N . THR B 1 4 ? -1.446 26.109 -70.438 1 53.16 4 THR B N 1
ATOM 1593 C CA . THR B 1 4 ? -1.162 26.016 -69 1 53.16 4 THR B CA 1
ATOM 1594 C C . THR B 1 4 ? -1.347 24.594 -68.5 1 53.16 4 THR B C 1
ATOM 1596 O O . THR B 1 4 ? -2.443 24.031 -68.562 1 53.16 4 THR B O 1
ATOM 1599 N N . TYR B 1 5 ? -0.294 23.781 -68.5 1 46.75 5 TYR B N 1
ATOM 1600 C CA . TYR B 1 5 ? -0.308 22.469 -67.875 1 46.75 5 TYR B CA 1
ATOM 1601 C C . TYR B 1 5 ? -0.561 22.578 -66.375 1 46.75 5 TYR B C 1
ATOM 1603 O O . TYR B 1 5 ? 0.183 23.25 -65.625 1 46.75 5 TYR B O 1
ATOM 1611 N N . ILE B 1 6 ? -1.822 22.516 -65.875 1 48.38 6 ILE B N 1
ATOM 1612 C CA . ILE B 1 6 ? -2.164 22.375 -64.5 1 48.38 6 ILE B CA 1
ATOM 1613 C C . ILE B 1 6 ? -1.613 21.062 -63.938 1 48.38 6 ILE B C 1
ATOM 1615 O O . ILE B 1 6 ? -1.966 19.984 -64.438 1 48.38 6 ILE B O 1
ATOM 1619 N N . LEU B 1 7 ? -0.445 21.062 -63.375 1 43.66 7 LEU B N 1
ATOM 1620 C CA . LEU B 1 7 ? 0.101 19.922 -62.656 1 43.66 7 LEU B CA 1
ATOM 1621 C C . LEU B 1 7 ? -0.754 19.578 -61.438 1 43.66 7 LEU B C 1
ATOM 1623 O O . LEU B 1 7 ? -0.873 20.391 -60.5 1 43.66 7 LEU B O 1
ATOM 1627 N N . LEU B 1 8 ? -1.738 18.719 -61.594 1 46.06 8 LEU B N 1
ATOM 1628 C CA . LEU B 1 8 ? -2.492 18.141 -60.5 1 46.06 8 LEU B CA 1
ATOM 1629 C C . LEU B 1 8 ? -1.604 17.234 -59.656 1 46.06 8 LEU B C 1
ATOM 1631 O O . LEU B 1 8 ? -1.142 16.203 -60.125 1 46.06 8 LEU B O 1
ATOM 1635 N N . LEU B 1 9 ? -0.923 17.812 -58.656 1 46.38 9 LEU B N 1
ATOM 1636 C CA . LEU B 1 9 ? -0.232 17 -57.656 1 46.38 9 LEU B CA 1
ATOM 1637 C C . LEU B 1 9 ? -1.227 16.203 -56.812 1 46.38 9 LEU B C 1
ATOM 1639 O O . LEU B 1 9 ? -2.043 16.781 -56.094 1 46.38 9 LEU B O 1
ATOM 1643 N N . ILE B 1 10 ? -1.568 14.984 -57.219 1 47.31 10 ILE B N 1
ATOM 1644 C CA . ILE B 1 10 ? -2.326 14.07 -56.375 1 47.31 10 ILE B CA 1
ATOM 1645 C C . ILE B 1 10 ? -1.472 13.648 -55.188 1 47.31 10 ILE B C 1
ATOM 1647 O O . ILE B 1 10 ? -0.438 12.992 -55.375 1 47.31 10 ILE B O 1
ATOM 1651 N N . ALA B 1 11 ? -1.563 14.391 -54.062 1 48.62 11 ALA B N 1
ATOM 1652 C CA . ALA B 1 11 ? -0.988 13.922 -52.781 1 48.62 11 ALA B CA 1
ATOM 1653 C C . ALA B 1 11 ? -1.583 12.578 -52.375 1 48.62 11 ALA B C 1
ATOM 1655 O O . ALA B 1 11 ? -2.775 12.484 -52.062 1 48.62 11 ALA B O 1
ATOM 1656 N N . THR B 1 12 ? -1.056 11.477 -52.938 1 47.16 12 THR B N 1
ATOM 1657 C CA . THR B 1 12 ? -1.444 10.188 -52.375 1 47.16 12 THR B CA 1
ATOM 1658 C C . THR B 1 12 ? -1.091 10.109 -50.906 1 47.16 12 THR B C 1
ATOM 1660 O O . THR B 1 12 ? 0.082 10.195 -50.531 1 47.16 12 THR B O 1
ATOM 1663 N N . CYS B 1 13 ? -1.94 10.586 -50 1 46.19 13 CYS B N 1
ATOM 1664 C CA . CYS B 1 13 ? -1.793 10.297 -48.594 1 46.19 13 CYS B CA 1
ATOM 1665 C C . CYS B 1 13 ? -1.618 8.805 -48.344 1 46.19 13 CYS B C 1
ATOM 1667 O O . CYS B 1 13 ? -2.547 8.023 -48.562 1 46.19 13 CYS B O 1
ATOM 1669 N N . MET B 1 14 ? -0.447 8.273 -48.625 1 46.34 14 MET B N 1
ATOM 1670 C CA . MET B 1 14 ? -0.202 6.918 -48.156 1 46.34 14 MET B CA 1
ATOM 1671 C C . MET B 1 14 ? -0.553 6.789 -46.656 1 46.34 14 MET B C 1
ATOM 1673 O O . MET B 1 14 ? 0.087 7.41 -45.812 1 46.34 14 MET B O 1
ATOM 1677 N N . VAL B 1 15 ? -1.815 6.625 -46.312 1 48.81 15 VAL B N 1
ATOM 1678 C CA . VAL B 1 15 ? -2.137 6.16 -44.969 1 48.81 15 VAL B CA 1
ATOM 1679 C C . VAL B 1 15 ? -1.297 4.93 -44.656 1 48.81 15 VAL B C 1
ATOM 1681 O O . VAL B 1 15 ? -1.473 3.867 -45.25 1 48.81 15 VAL B O 1
ATOM 1684 N N . LEU B 1 16 ? -0.098 5.102 -44.219 1 50.53 16 LEU B N 1
ATOM 1685 C CA . LEU B 1 16 ? 0.567 3.955 -43.594 1 50.53 16 LEU B CA 1
ATOM 1686 C C . LEU B 1 16 ? -0.332 3.297 -42.562 1 50.53 16 LEU B C 1
ATOM 1688 O O . LEU B 1 16 ? -0.828 3.967 -41.656 1 50.53 16 LEU B O 1
ATOM 1692 N N . PRO B 1 17 ? -0.884 2.174 -42.906 1 49.03 17 PRO B N 1
ATOM 1693 C CA . PRO B 1 17 ? -1.597 1.534 -41.781 1 49.03 17 PRO B CA 1
ATOM 1694 C C . PRO B 1 17 ? -0.785 1.519 -40.5 1 49.03 17 PRO B C 1
ATOM 1696 O O . PRO B 1 17 ? 0.395 1.157 -40.5 1 49.03 17 PRO B O 1
ATOM 1699 N N . LEU B 1 18 ? -1.117 2.363 -39.594 1 47 18 LEU B N 1
ATOM 1700 C CA . LEU B 1 18 ? -0.611 2.074 -38.25 1 47 18 LEU B CA 1
ATOM 1701 C C . LEU B 1 18 ? -0.796 0.601 -37.906 1 47 18 LEU B C 1
ATOM 1703 O O . LEU B 1 18 ? -1.917 0.155 -37.656 1 47 18 LEU B O 1
ATOM 1707 N N . ILE B 1 19 ? -0.018 -0.286 -38.5 1 41.53 19 ILE B N 1
ATOM 1708 C CA . ILE B 1 19 ? 0.01 -1.636 -37.969 1 41.53 19 ILE B CA 1
ATOM 1709 C C . ILE B 1 19 ? -0.015 -1.571 -36.438 1 41.53 19 ILE B C 1
ATOM 1711 O O . ILE B 1 19 ? 0.967 -1.166 -35.812 1 41.53 19 ILE B O 1
ATOM 1715 N N . VAL B 1 20 ? -1.104 -1.213 -35.812 1 46.72 20 VAL B N 1
ATOM 1716 C CA . VAL B 1 20 ? -1.215 -1.557 -34.406 1 46.72 20 VAL B CA 1
ATOM 1717 C C . VAL B 1 20 ? -0.784 -3.006 -34.188 1 46.72 20 VAL B C 1
ATOM 1719 O O . VAL B 1 20 ? -1.464 -3.934 -34.656 1 46.72 20 VAL B O 1
ATOM 1722 N N . HIS B 1 21 ? 0.464 -3.371 -34.25 1 42.38 21 HIS B N 1
ATOM 1723 C CA . HIS B 1 21 ? 0.901 -4.668 -33.75 1 42.38 21 HIS B CA 1
ATOM 1724 C C . HIS B 1 21 ? 0.192 -5.023 -32.469 1 42.38 21 HIS B C 1
ATOM 1726 O O . HIS B 1 21 ? 0.441 -4.402 -31.422 1 42.38 21 HIS B O 1
ATOM 1732 N N . ALA B 1 22 ? -0.977 -5.297 -32.562 1 50.53 22 ALA B N 1
ATOM 1733 C CA . ALA B 1 22 ? -1.582 -5.961 -31.422 1 50.53 22 ALA B CA 1
ATOM 1734 C C . ALA B 1 22 ? -0.618 -6.965 -30.797 1 50.53 22 ALA B C 1
ATOM 1736 O O . ALA B 1 22 ? -0.203 -7.926 -31.453 1 50.53 22 ALA B O 1
ATOM 1737 N N . GLN B 1 23 ? 0.309 -6.547 -29.938 1 61.22 23 GLN B N 1
ATOM 1738 C CA . GLN B 1 23 ? 1.201 -7.496 -29.266 1 61.22 23 GLN B CA 1
ATOM 1739 C C . GLN B 1 23 ? 0.447 -8.742 -28.828 1 61.22 23 GLN B C 1
ATOM 1741 O O . GLN B 1 23 ? -0.644 -8.648 -28.266 1 61.22 23 GLN B O 1
ATOM 1746 N N . ALA B 1 24 ? 0.696 -9.898 -29.438 1 66.56 24 ALA B N 1
ATOM 1747 C CA . ALA B 1 24 ? 0.104 -11.211 -29.188 1 66.56 24 ALA B CA 1
ATOM 1748 C C . ALA B 1 24 ? 0.068 -11.523 -27.703 1 66.56 24 ALA B C 1
ATOM 1750 O O . ALA B 1 24 ? 0.972 -11.133 -26.953 1 66.56 24 ALA B O 1
ATOM 1751 N N . ASP B 1 25 ? -1.188 -11.836 -27.234 1 76.38 25 ASP B N 1
ATOM 1752 C CA . ASP B 1 25 ? -1.36 -12.383 -25.891 1 76.38 25 ASP B CA 1
ATOM 1753 C C . ASP B 1 25 ? -0.503 -13.625 -25.688 1 76.38 25 ASP B C 1
ATOM 1755 O O . ASP B 1 25 ? -0.726 -14.648 -26.344 1 76.38 25 ASP B O 1
ATOM 1759 N N . THR B 1 26 ? 0.604 -13.492 -24.922 1 83.5 26 THR B N 1
ATOM 1760 C CA . THR B 1 26 ? 1.572 -14.562 -24.734 1 83.5 26 THR B CA 1
ATOM 1761 C C . THR B 1 26 ? 1.293 -15.328 -23.438 1 83.5 26 THR B C 1
ATOM 1763 O O . THR B 1 26 ? 1.966 -16.312 -23.141 1 83.5 26 THR B O 1
ATOM 1766 N N . CYS B 1 27 ? 0.26 -14.945 -22.781 1 89.19 27 CYS B N 1
ATOM 1767 C CA . CYS B 1 27 ? -0.051 -15.633 -21.531 1 89.19 27 CYS B CA 1
ATOM 1768 C C . CYS B 1 27 ? -0.76 -16.953 -21.797 1 89.19 27 CYS B C 1
ATOM 1770 O O . CYS B 1 27 ? -1.71 -17.016 -22.578 1 89.19 27 CYS B O 1
ATOM 1772 N N . ARG B 1 28 ? -0.219 -18.062 -21.25 1 82.88 28 ARG B N 1
ATOM 1773 C CA . ARG B 1 28 ? -0.702 -19.422 -21.484 1 82.88 28 ARG B CA 1
ATOM 1774 C C . ARG B 1 28 ? -2.096 -19.625 -20.906 1 82.88 28 ARG B C 1
ATOM 1776 O O . ARG B 1 28 ? -2.967 -20.219 -21.547 1 82.88 28 ARG B O 1
ATOM 1783 N N . ARG B 1 29 ? -2.467 -19 -19.75 1 87.38 29 ARG B N 1
ATOM 1784 C CA . ARG B 1 29 ? -3.703 -19.203 -19 1 87.38 29 ARG B CA 1
ATOM 1785 C C . ARG B 1 29 ? -4.109 -20.672 -18.984 1 87.38 29 ARG B C 1
ATOM 1787 O O . ARG B 1 29 ? -4.883 -21.109 -19.828 1 87.38 29 ARG B O 1
ATOM 1794 N N . PRO B 1 30 ? -3.686 -21.422 -17.984 1 92.5 30 PRO B N 1
ATOM 1795 C CA . PRO B 1 30 ? -3.953 -22.859 -17.922 1 92.5 30 PRO B CA 1
ATOM 1796 C C . PRO B 1 30 ? -5.445 -23.188 -17.906 1 92.5 30 PRO B C 1
ATOM 1798 O O . PRO B 1 30 ? -6.254 -22.359 -17.484 1 92.5 30 PRO B O 1
ATOM 1801 N N . ASN B 1 31 ? -5.676 -24.438 -18.406 1 92.88 31 ASN B N 1
ATOM 1802 C CA . ASN B 1 31 ? -7.055 -24.906 -18.375 1 92.88 31 ASN B CA 1
ATOM 1803 C C . ASN B 1 31 ? -7.418 -25.484 -17.016 1 92.88 31 ASN B C 1
ATOM 1805 O O . ASN B 1 31 ? -7.773 -26.656 -16.891 1 92.88 31 ASN B O 1
ATOM 1809 N N . ARG B 1 32 ? -7.316 -24.781 -16.016 1 97.19 32 ARG B N 1
ATOM 1810 C CA . ARG B 1 32 ? -7.664 -25.047 -14.617 1 97.19 32 ARG B CA 1
ATOM 1811 C C . ARG B 1 32 ? -7.988 -23.75 -13.883 1 97.19 32 ARG B C 1
ATOM 1813 O O . ARG B 1 32 ? -7.199 -22.797 -13.891 1 97.19 32 ARG B O 1
ATOM 1820 N N . LEU B 1 33 ? -9.148 -23.719 -13.32 1 98.25 33 LEU B N 1
ATOM 1821 C CA . LEU B 1 33 ? -9.594 -22.547 -12.586 1 98.25 33 LEU B CA 1
ATOM 1822 C C . LEU B 1 33 ? -10.562 -22.953 -11.477 1 98.25 33 LEU B C 1
ATOM 1824 O O . LEU B 1 33 ? -11.57 -23.625 -11.734 1 98.25 33 LEU B O 1
ATOM 1828 N N . GLU B 1 34 ? -10.211 -22.609 -10.227 1 98.12 34 GLU B N 1
ATOM 1829 C CA . GLU B 1 34 ? -11.133 -22.797 -9.109 1 98.12 34 GLU B CA 1
ATOM 1830 C C . GLU B 1 34 ? -12.102 -21.641 -8.984 1 98.12 34 GLU B C 1
ATOM 1832 O O . GLU B 1 34 ? -11.75 -20.578 -8.453 1 98.12 34 GLU B O 1
ATOM 1837 N N . THR B 1 35 ? -13.367 -21.891 -9.266 1 97.62 35 THR B N 1
ATOM 1838 C CA . THR B 1 35 ? -14.344 -20.812 -9.375 1 97.62 35 THR B CA 1
ATOM 1839 C C . THR B 1 35 ? -15.094 -20.625 -8.055 1 97.62 35 THR B C 1
ATOM 1841 O O . THR B 1 35 ? -15.859 -19.672 -7.898 1 97.62 35 THR B O 1
ATOM 1844 N N . SER B 1 36 ? -14.852 -21.484 -7.066 1 97.75 36 SER B N 1
ATOM 1845 C CA . SER B 1 36 ? -15.578 -21.406 -5.801 1 97.75 36 SER B CA 1
ATOM 1846 C C . SER B 1 36 ? -14.75 -20.688 -4.738 1 97.75 36 SER B C 1
ATOM 1848 O O . SER B 1 36 ? -15.195 -20.531 -3.6 1 97.75 36 SER B O 1
ATOM 1850 N N . PHE B 1 37 ? -13.594 -20.281 -5.078 1 98.56 37 PHE B N 1
ATOM 1851 C CA . PHE B 1 37 ? -12.711 -19.609 -4.117 1 98.56 37 PHE B CA 1
ATOM 1852 C C . PHE B 1 37 ? -13.32 -18.297 -3.645 1 98.56 37 PHE B C 1
ATOM 1854 O O . PHE B 1 37 ? -13.789 -17.5 -4.453 1 98.56 37 PHE B O 1
ATOM 1861 N N . ASP B 1 38 ? -13.312 -18.094 -2.354 1 98.06 38 ASP B N 1
ATOM 1862 C CA . ASP B 1 38 ? -13.758 -16.844 -1.744 1 98.06 38 ASP B CA 1
ATOM 1863 C C . ASP B 1 38 ? -12.586 -15.898 -1.509 1 98.06 38 ASP B C 1
ATOM 1865 O O . ASP B 1 38 ? -11.836 -16.047 -0.539 1 98.06 38 ASP B O 1
ATOM 1869 N N . PHE B 1 39 ? -12.477 -14.883 -2.324 1 98.19 39 PHE B N 1
ATOM 1870 C CA . PHE B 1 39 ? -11.336 -13.977 -2.277 1 98.19 39 PHE B CA 1
ATOM 1871 C C . PHE B 1 39 ? -11.305 -13.211 -0.959 1 98.19 39 PHE B C 1
ATOM 1873 O O . PHE B 1 39 ? -10.266 -12.672 -0.574 1 98.19 39 PHE B O 1
ATOM 1880 N N . THR B 1 40 ? -12.438 -13.062 -0.181 1 96.69 40 THR B N 1
ATOM 1881 C CA . THR B 1 40 ? -12.43 -12.383 1.109 1 96.69 40 THR B CA 1
ATOM 1882 C C . THR B 1 40 ? -11.523 -13.109 2.1 1 96.69 40 THR B C 1
ATOM 1884 O O . THR B 1 40 ? -11.047 -12.516 3.066 1 96.69 40 THR B O 1
ATOM 1887 N N . SER B 1 41 ? -11.219 -14.398 1.843 1 97.88 41 SER B N 1
ATOM 1888 C CA . SER B 1 41 ? -10.398 -15.203 2.742 1 97.88 41 SER B CA 1
ATOM 1889 C C . SER B 1 41 ? -8.93 -14.805 2.65 1 97.88 41 SER B C 1
ATOM 1891 O O . SER B 1 41 ? -8.117 -15.211 3.488 1 97.88 41 SER B O 1
ATOM 1893 N N . LEU B 1 42 ? -8.547 -13.977 1.658 1 98 42 LEU B N 1
ATOM 1894 C CA . LEU B 1 42 ? -7.168 -13.539 1.507 1 98 42 LEU B CA 1
ATOM 1895 C C . LEU B 1 42 ? -6.793 -12.539 2.598 1 98 42 LEU B C 1
ATOM 1897 O O . LEU B 1 42 ? -5.613 -12.234 2.793 1 98 42 LEU B O 1
ATOM 1901 N N . ASP B 1 43 ? -7.766 -12.102 3.328 1 96.19 43 ASP B N 1
ATOM 1902 C CA . ASP B 1 43 ? -7.512 -11.102 4.363 1 96.19 43 ASP B CA 1
ATOM 1903 C C . ASP B 1 43 ? -6.352 -11.523 5.262 1 96.19 43 ASP B C 1
ATOM 1905 O O . ASP B 1 43 ? -6.324 -12.648 5.762 1 96.19 43 ASP B O 1
ATOM 1909 N N . GLY B 1 44 ? -5.438 -10.578 5.426 1 95.06 44 GLY B N 1
ATOM 1910 C CA . GLY B 1 44 ? -4.289 -10.859 6.273 1 95.06 44 GLY B CA 1
ATOM 1911 C C . GLY B 1 44 ? -3.037 -11.203 5.488 1 95.06 44 GLY B C 1
ATOM 1912 O O . GLY B 1 44 ? -2.953 -10.914 4.289 1 95.06 44 GLY B O 1
ATOM 1913 N N . THR B 1 45 ? -2.01 -11.75 6.137 1 95.38 45 THR B N 1
ATOM 1914 C CA . THR B 1 45 ? -0.686 -11.961 5.562 1 95.38 45 THR B CA 1
ATOM 1915 C C . THR B 1 45 ? -0.55 -13.383 5.027 1 95.38 45 THR B C 1
ATOM 1917 O O . THR B 1 45 ? -0.987 -14.336 5.668 1 95.38 45 THR B O 1
ATOM 1920 N N . TRP B 1 46 ? 0.009 -13.5 3.896 1 97.31 46 TRP B N 1
ATOM 1921 C CA . TRP B 1 46 ? 0.366 -14.758 3.244 1 97.31 46 TRP B CA 1
ATOM 1922 C C . TRP B 1 46 ? 1.835 -14.758 2.834 1 97.31 46 TRP B C 1
ATOM 1924 O O . TRP B 1 46 ? 2.334 -13.773 2.287 1 97.31 46 TRP B O 1
ATOM 1934 N N . TYR B 1 47 ? 2.502 -15.859 3.068 1 97.12 47 TYR B N 1
ATOM 1935 C CA . TYR B 1 47 ? 3.881 -16.031 2.621 1 97.12 47 TYR B CA 1
ATOM 1936 C C . TYR B 1 47 ? 3.93 -16.672 1.243 1 97.12 47 TYR B C 1
ATOM 1938 O O . TYR B 1 47 ? 3.158 -17.594 0.954 1 97.12 47 TYR B O 1
ATOM 1946 N N . VAL B 1 48 ? 4.777 -16.141 0.38 1 97.81 48 VAL B N 1
ATOM 1947 C CA . VAL B 1 48 ? 5.039 -16.812 -0.888 1 97.81 48 VAL B CA 1
ATOM 1948 C C . VAL B 1 48 ? 6.055 -17.938 -0.677 1 97.81 48 VAL B C 1
ATOM 1950 O O . VAL B 1 48 ? 7.254 -17.688 -0.55 1 97.81 48 VAL B O 1
ATOM 1953 N N . VAL B 1 49 ? 5.582 -19.172 -0.734 1 98.12 49 VAL B N 1
ATOM 1954 C CA . VAL B 1 49 ? 6.449 -20.266 -0.334 1 98.12 49 VAL B CA 1
ATOM 1955 C C . VAL B 1 49 ? 7.035 -20.938 -1.573 1 98.12 49 VAL B C 1
ATOM 1957 O O . VAL B 1 49 ? 8.031 -21.672 -1.483 1 98.12 49 VAL B O 1
ATOM 1960 N N . ARG B 1 50 ? 6.406 -20.75 -2.699 1 98.44 50 ARG B N 1
ATOM 1961 C CA . ARG B 1 50 ? 6.922 -21.188 -3.992 1 98.44 50 ARG B CA 1
ATOM 1962 C C . ARG B 1 50 ? 6.602 -20.156 -5.082 1 98.44 50 ARG B C 1
ATOM 1964 O O . ARG B 1 50 ? 5.559 -19.516 -5.039 1 98.44 50 ARG B O 1
ATOM 1971 N N . GLY B 1 51 ? 7.473 -20.062 -6 1 98.5 51 GLY B N 1
ATOM 1972 C CA . GLY B 1 51 ? 7.285 -19.203 -7.152 1 98.5 51 GLY B CA 1
ATOM 1973 C C . GLY B 1 51 ? 7.941 -19.734 -8.414 1 98.5 51 GLY B C 1
ATOM 1974 O O . GLY B 1 51 ? 9.047 -20.281 -8.359 1 98.5 51 GLY B O 1
ATOM 1975 N N . LEU B 1 52 ? 7.266 -19.562 -9.5 1 97.94 52 LEU B N 1
ATOM 1976 C CA . LEU B 1 52 ? 7.734 -20.141 -10.758 1 97.94 52 LEU B CA 1
ATOM 1977 C C . LEU B 1 52 ? 8.625 -19.156 -11.508 1 97.94 52 LEU B C 1
ATOM 1979 O O . LEU B 1 52 ? 9.617 -19.547 -12.117 1 97.94 52 LEU B O 1
ATOM 1983 N N . ASN B 1 53 ? 8.273 -17.906 -11.539 1 96.69 53 ASN B N 1
ATOM 1984 C CA . ASN B 1 53 ? 9 -16.891 -12.289 1 96.69 53 ASN B CA 1
ATOM 1985 C C . ASN B 1 53 ? 10.164 -16.328 -11.484 1 96.69 53 ASN B C 1
ATOM 1987 O O . ASN B 1 53 ? 9.953 -15.578 -10.523 1 96.69 53 ASN B O 1
ATOM 1991 N N . SER B 1 54 ? 11.367 -16.516 -11.891 1 93.62 54 SER B N 1
ATOM 1992 C CA . SER B 1 54 ? 12.555 -16.156 -11.133 1 93.62 54 SER B CA 1
ATOM 1993 C C . SER B 1 54 ? 12.758 -14.648 -11.102 1 93.62 54 SER B C 1
ATOM 1995 O O . SER B 1 54 ? 13.422 -14.125 -10.203 1 93.62 54 SER B O 1
ATOM 1997 N N . GLN B 1 55 ? 12.188 -13.984 -12.055 1 90.44 55 GLN B N 1
ATOM 1998 C CA . GLN B 1 55 ? 12.359 -12.539 -12.133 1 90.44 55 GLN B CA 1
ATOM 1999 C C . GLN B 1 55 ? 11.438 -11.82 -11.156 1 90.44 55 GLN B C 1
ATOM 2001 O O . GLN B 1 55 ? 11.68 -10.664 -10.805 1 90.44 55 GLN B O 1
ATOM 2006 N N . PHE B 1 56 ? 10.391 -12.57 -10.664 1 91.56 56 PHE B N 1
ATOM 2007 C CA . PHE B 1 56 ? 9.375 -11.836 -9.922 1 91.56 56 PHE B CA 1
ATOM 2008 C C . PHE B 1 56 ? 9.07 -12.539 -8.602 1 91.56 56 PHE B C 1
ATOM 2010 O O . PHE B 1 56 ? 8.648 -11.898 -7.637 1 91.56 56 PHE B O 1
ATOM 2017 N N . ASP B 1 57 ? 9.328 -13.789 -8.523 1 95.75 57 ASP B N 1
ATOM 2018 C CA . ASP B 1 57 ? 8.742 -14.539 -7.414 1 95.75 57 ASP B CA 1
ATOM 2019 C C . ASP B 1 57 ? 9.805 -14.891 -6.367 1 95.75 57 ASP B C 1
ATOM 2021 O O . ASP B 1 57 ? 9.469 -15.289 -5.25 1 95.75 57 ASP B O 1
ATOM 2025 N N . CYS B 1 58 ? 11.055 -14.703 -6.602 1 95.12 58 CYS B N 1
ATOM 2026 C CA . CYS B 1 58 ? 12.062 -15.438 -5.844 1 95.12 58 CYS B CA 1
ATOM 2027 C C . CYS B 1 58 ? 12.844 -14.508 -4.926 1 95.12 58 CYS B C 1
ATOM 2029 O O . CYS B 1 58 ? 14.016 -14.766 -4.629 1 95.12 58 CYS B O 1
ATOM 2031 N N . TYR B 1 59 ? 12.281 -13.508 -4.5 1 93.19 59 TYR B N 1
ATOM 2032 C CA . TYR B 1 59 ? 12.914 -12.609 -3.539 1 93.19 59 TYR B CA 1
ATOM 2033 C C . TYR B 1 59 ? 12.789 -13.148 -2.121 1 93.19 59 TYR B C 1
ATOM 2035 O O . TYR B 1 59 ? 11.773 -13.766 -1.775 1 93.19 59 TYR B O 1
ATOM 2043 N N . ASP B 1 60 ? 13.797 -12.836 -1.303 1 91.56 60 ASP B N 1
ATOM 2044 C CA . ASP B 1 60 ? 13.734 -13.234 0.1 1 91.56 60 ASP B CA 1
ATOM 2045 C C . ASP B 1 60 ? 12.664 -12.445 0.85 1 91.56 60 ASP B C 1
ATOM 2047 O O . ASP B 1 60 ? 12.289 -11.352 0.433 1 91.56 60 ASP B O 1
ATOM 2051 N N . CYS B 1 61 ? 12.156 -13.062 1.924 1 92.12 61 CYS B N 1
ATOM 2052 C CA . CYS B 1 61 ? 11.164 -12.477 2.818 1 92.12 61 CYS B CA 1
ATOM 2053 C C . CYS B 1 61 ? 9.914 -12.07 2.051 1 92.12 61 CYS B C 1
ATOM 2055 O O . CYS B 1 61 ? 9.297 -11.047 2.361 1 92.12 61 CYS B O 1
ATOM 2057 N N . ARG B 1 62 ? 9.625 -12.844 1.059 1 94.31 62 ARG B N 1
ATOM 2058 C CA . ARG B 1 62 ? 8.484 -12.516 0.21 1 94.31 62 ARG B CA 1
ATOM 2059 C C . ARG B 1 62 ? 7.172 -12.844 0.906 1 94.31 62 ARG B C 1
ATOM 2061 O O . ARG B 1 62 ? 6.914 -14.008 1.238 1 94.31 62 ARG B O 1
ATOM 2068 N N . ASN B 1 63 ? 6.371 -11.859 1.149 1 95.5 63 ASN B N 1
ATOM 2069 C CA . ASN B 1 63 ? 5.023 -12.031 1.675 1 95.5 63 ASN B CA 1
ATOM 2070 C C . ASN B 1 63 ? 4.082 -10.938 1.177 1 95.5 63 ASN B C 1
ATOM 2072 O O . ASN B 1 63 ? 4.535 -9.914 0.655 1 95.5 63 ASN B O 1
ATOM 2076 N N . ILE B 1 64 ? 2.824 -11.227 1.194 1 95.88 64 ILE B N 1
ATOM 2077 C CA . ILE B 1 64 ? 1.796 -10.281 0.776 1 95.88 64 ILE B CA 1
ATOM 2078 C C . ILE B 1 64 ? 0.771 -10.102 1.894 1 95.88 64 ILE B C 1
ATOM 2080 O O . ILE B 1 64 ? 0.227 -11.086 2.404 1 95.88 64 ILE B O 1
ATOM 2084 N N . THR B 1 65 ? 0.56 -8.922 2.346 1 94.56 65 THR B N 1
ATOM 2085 C CA . THR B 1 65 ? -0.523 -8.602 3.27 1 94.56 65 THR B CA 1
ATOM 2086 C C . THR B 1 65 ? -1.692 -7.957 2.529 1 94.56 65 THR B C 1
ATOM 2088 O O . THR B 1 65 ? -1.529 -6.922 1.883 1 94.56 65 THR B O 1
ATOM 2091 N N . PHE B 1 66 ? -2.818 -8.625 2.574 1 95.81 66 PHE B N 1
ATOM 2092 C CA . PHE B 1 66 ? -4.051 -8.102 1.999 1 95.81 66 PHE B CA 1
ATOM 2093 C C . PHE B 1 66 ? -4.875 -7.371 3.055 1 95.81 66 PHE B C 1
ATOM 2095 O O . PHE B 1 66 ? -5.164 -7.926 4.117 1 95.81 66 PHE B O 1
ATOM 2102 N N . LEU B 1 67 ? -5.215 -6.18 2.701 1 93.31 67 LEU B N 1
ATOM 2103 C CA . LEU B 1 67 ? -5.965 -5.312 3.605 1 93.31 67 LEU B CA 1
ATOM 2104 C C . LEU B 1 67 ? -7.273 -4.859 2.965 1 93.31 67 LEU B C 1
ATOM 2106 O O . LEU B 1 67 ? -7.266 -4.27 1.881 1 93.31 67 LEU B O 1
ATOM 2110 N N . PRO B 1 68 ? -8.414 -5.098 3.645 1 92.19 68 PRO B N 1
ATOM 2111 C CA . PRO B 1 68 ? -9.68 -4.66 3.057 1 92.19 68 PRO B CA 1
ATOM 2112 C C . PRO B 1 68 ? -9.695 -3.172 2.715 1 92.19 68 PRO B C 1
ATOM 2114 O O . PRO B 1 68 ? -9.141 -2.359 3.463 1 92.19 68 PRO B O 1
ATOM 2117 N N . LEU B 1 69 ? -10.203 -2.865 1.57 1 91.69 69 LEU B N 1
ATOM 2118 C CA . LEU B 1 69 ? -10.352 -1.492 1.101 1 91.69 69 LEU B CA 1
ATOM 2119 C C . LEU B 1 69 ? -11.828 -1.119 0.966 1 91.69 69 LEU B C 1
ATOM 2121 O O . LEU B 1 69 ? -12.508 -1.598 0.059 1 91.69 69 LEU B O 1
ATOM 2125 N N . SER B 1 70 ? -12.305 -0.171 1.788 1 85.38 70 SER B N 1
ATOM 2126 C CA . SER B 1 70 ? -13.734 0.062 1.95 1 85.38 70 SER B CA 1
ATOM 2127 C C . SER B 1 70 ? -14.281 0.933 0.825 1 85.38 70 SER B C 1
ATOM 2129 O O . SER B 1 70 ? -15.484 0.898 0.534 1 85.38 70 SER B O 1
ATOM 2131 N N . ILE B 1 71 ? -13.477 1.611 0.161 1 87.19 71 ILE B N 1
ATOM 2132 C CA . ILE B 1 71 ? -13.977 2.5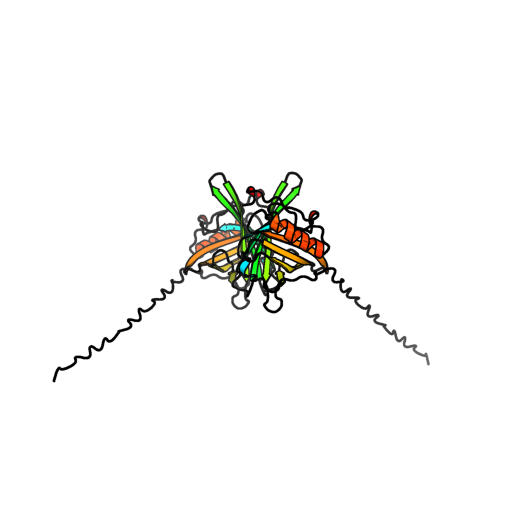76 -0.81 1 87.19 71 ILE B CA 1
ATOM 2133 C C . ILE B 1 71 ? -14.273 1.874 -2.133 1 87.19 71 ILE B C 1
ATOM 2135 O O . ILE B 1 71 ? -14.875 2.461 -3.033 1 87.19 71 ILE B O 1
ATOM 2139 N N . LEU B 1 72 ? -13.797 0.672 -2.303 1 90.38 72 LEU B N 1
ATOM 2140 C CA . LEU B 1 72 ? -14.047 -0.154 -3.479 1 90.38 72 LEU B CA 1
ATOM 2141 C C . LEU B 1 72 ? -14.68 -1.485 -3.086 1 90.38 72 LEU B C 1
ATOM 2143 O O . LEU B 1 72 ? -14.25 -2.115 -2.113 1 90.38 72 LEU B O 1
ATOM 2147 N N . PRO B 1 73 ? -15.695 -1.852 -3.805 1 92.69 73 PRO B N 1
ATOM 2148 C CA . PRO B 1 73 ? -16.266 -3.166 -3.506 1 92.69 73 PRO B CA 1
ATOM 2149 C C . PRO B 1 73 ? -15.328 -4.312 -3.867 1 92.69 73 PRO B C 1
ATOM 2151 O O . PRO B 1 73 ? -14.625 -4.246 -4.879 1 92.69 73 PRO B O 1
ATOM 2154 N N . GLN B 1 74 ? -15.328 -5.25 -3.008 1 95.62 74 GLN B N 1
ATOM 2155 C CA . GLN B 1 74 ? -14.609 -6.484 -3.303 1 95.62 74 GLN B CA 1
ATOM 2156 C C . GLN B 1 74 ? -13.156 -6.195 -3.662 1 95.62 74 GLN B C 1
ATOM 2158 O O . GLN B 1 74 ? -12.656 -6.66 -4.688 1 95.62 74 GLN B O 1
ATOM 2163 N N . ALA B 1 75 ? -12.5 -5.422 -2.809 1 95.06 75 ALA B N 1
ATOM 2164 C CA . ALA B 1 75 ? -11.148 -4.973 -3.109 1 95.06 75 ALA B CA 1
ATOM 2165 C C . ALA B 1 75 ? -10.258 -5.031 -1.869 1 95.06 75 ALA B C 1
ATOM 2167 O O . ALA B 1 75 ? -10.742 -4.887 -0.745 1 95.06 75 ALA B O 1
ATOM 2168 N N . PHE B 1 76 ? -9 -5.32 -2.053 1 95.5 76 PHE B N 1
ATOM 2169 C CA . PHE B 1 76 ? -7.961 -5.254 -1.032 1 95.5 76 PHE B CA 1
ATOM 2170 C C . PHE B 1 76 ? -6.812 -4.359 -1.489 1 95.5 76 PHE B C 1
ATOM 2172 O O . PHE B 1 76 ? -6.52 -4.277 -2.684 1 95.5 76 PHE B O 1
ATOM 2179 N N . ILE B 1 77 ? -6.23 -3.654 -0.6 1 94.69 77 ILE B N 1
ATOM 2180 C CA . ILE B 1 77 ? -4.848 -3.238 -0.808 1 94.69 77 ILE B CA 1
ATOM 2181 C C . ILE B 1 77 ? -3.912 -4.426 -0.591 1 94.69 77 ILE B C 1
ATOM 2183 O O . ILE B 1 77 ? -4.055 -5.164 0.388 1 94.69 77 ILE B O 1
ATOM 2187 N N . ALA B 1 78 ? -3.064 -4.652 -1.479 1 95 78 ALA B N 1
ATOM 2188 C CA . ALA B 1 78 ? -2.051 -5.695 -1.358 1 95 78 ALA B CA 1
ATOM 2189 C C . ALA B 1 78 ? -0.662 -5.094 -1.166 1 95 78 ALA B C 1
ATOM 2191 O O . ALA B 1 78 ? -0.144 -4.414 -2.057 1 95 78 ALA B O 1
ATOM 2192 N N . GLU B 1 79 ? -0.085 -5.34 -0.042 1 93.38 79 GLU B N 1
ATOM 2193 C CA . GLU B 1 79 ? 1.293 -4.953 0.242 1 93.38 79 GLU B CA 1
ATOM 2194 C C . GLU B 1 79 ? 2.248 -6.125 0.045 1 93.38 79 GLU B C 1
ATOM 219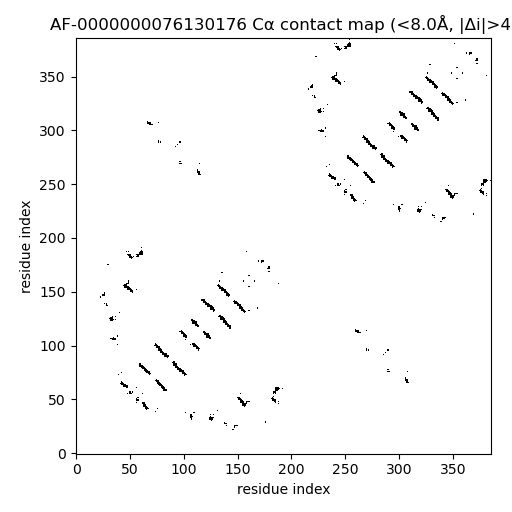6 O O . GLU B 1 79 ? 2.225 -7.09 0.814 1 93.38 79 GLU B O 1
ATOM 2201 N N . GLU B 1 80 ? 3.033 -6.016 -0.938 1 93.94 80 GLU B N 1
ATOM 2202 C CA . GLU B 1 80 ? 4.027 -7.051 -1.194 1 93.94 80 GLU B CA 1
ATOM 2203 C C . GLU B 1 80 ? 5.375 -6.684 -0.583 1 93.94 80 GLU B C 1
ATOM 2205 O O . GLU B 1 80 ? 5.996 -5.699 -0.982 1 93.94 80 GLU B O 1
ATOM 2210 N N . HIS B 1 81 ? 5.797 -7.48 0.342 1 91.81 81 HIS B N 1
ATOM 2211 C CA . HIS B 1 81 ? 7.059 -7.273 1.04 1 91.81 81 HIS B CA 1
ATOM 2212 C C . HIS B 1 81 ? 8.148 -8.195 0.502 1 91.81 81 HIS B C 1
ATOM 2214 O O . HIS B 1 81 ? 7.887 -9.367 0.222 1 91.81 81 HIS B O 1
ATOM 2220 N N . TYR B 1 82 ? 9.336 -7.66 0.363 1 92 82 TYR B N 1
ATOM 2221 C CA . TYR B 1 82 ? 10.445 -8.484 -0.101 1 92 82 TYR B CA 1
ATOM 2222 C C . TYR B 1 82 ? 11.781 -7.793 0.167 1 92 82 TYR B C 1
ATOM 2224 O O . TYR B 1 82 ? 11.82 -6.605 0.505 1 92 82 TYR B O 1
ATOM 2232 N N . ILE B 1 83 ? 12.859 -8.539 0.106 1 89.38 83 ILE B N 1
ATOM 2233 C CA . ILE B 1 83 ? 14.211 -8.008 0.209 1 89.38 83 ILE B CA 1
ATOM 2234 C C . ILE B 1 83 ? 14.82 -7.875 -1.186 1 89.38 83 ILE B C 1
ATOM 2236 O O . ILE B 1 83 ? 14.812 -8.836 -1.964 1 89.38 83 ILE B O 1
ATOM 2240 N N . LEU B 1 84 ? 15.203 -6.684 -1.477 1 84.56 84 LEU B N 1
ATOM 2241 C CA . LEU B 1 84 ? 15.945 -6.41 -2.699 1 84.56 84 LEU B CA 1
ATOM 2242 C C . LEU B 1 84 ? 17.453 -6.426 -2.436 1 84.56 84 LEU B C 1
ATOM 2244 O O . LEU B 1 84 ? 17.938 -5.707 -1.563 1 84.56 84 LEU B O 1
ATOM 2248 N N . LYS B 1 85 ? 18.062 -7.301 -3.119 1 83.38 85 LYS B N 1
ATOM 2249 C CA . LYS B 1 85 ? 19.516 -7.332 -3.025 1 83.38 85 LYS B CA 1
ATOM 2250 C C . LYS B 1 85 ? 20.156 -6.426 -4.074 1 83.38 85 LYS B C 1
ATOM 2252 O O .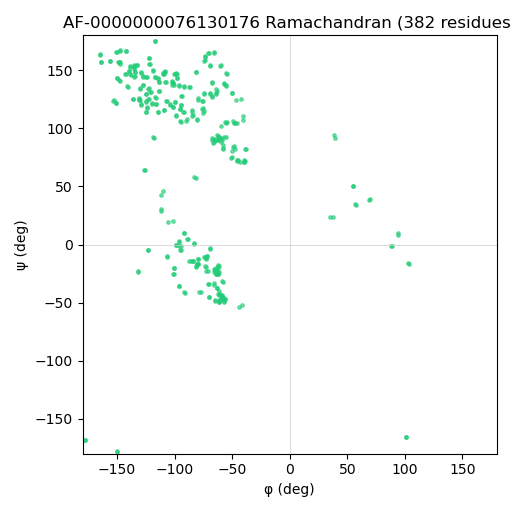 LYS B 1 85 ? 20.047 -6.68 -5.273 1 83.38 85 LYS B O 1
ATOM 2257 N N . LEU B 1 86 ? 20.672 -5.316 -3.643 1 79.56 86 LEU B N 1
ATOM 2258 C CA . LEU B 1 86 ? 21.297 -4.359 -4.555 1 79.56 86 LEU B CA 1
ATOM 2259 C C . LEU B 1 86 ? 22.688 -4.82 -4.961 1 79.56 86 LEU B C 1
ATOM 2261 O O . LEU B 1 86 ? 23.094 -4.656 -6.117 1 79.56 86 LEU B O 1
ATOM 2265 N N . ASN B 1 87 ? 23.344 -5.281 -4.141 1 82.19 87 ASN B N 1
ATOM 2266 C CA . ASN B 1 87 ? 24.641 -5.918 -4.352 1 82.19 87 ASN B CA 1
ATOM 2267 C C . ASN B 1 87 ? 24.891 -7.012 -3.32 1 82.19 87 ASN B C 1
ATOM 2269 O O . ASN B 1 87 ? 24 -7.395 -2.57 1 82.19 87 ASN B O 1
ATOM 2273 N N . ASP B 1 88 ? 26.031 -7.613 -3.408 1 79.81 88 ASP B N 1
ATOM 2274 C CA . ASP B 1 88 ? 26.328 -8.789 -2.594 1 79.81 88 ASP B CA 1
ATOM 2275 C C . ASP B 1 88 ? 26.281 -8.453 -1.105 1 79.81 88 ASP B C 1
ATOM 2277 O O . ASP B 1 88 ? 26.047 -9.328 -0.273 1 79.81 88 ASP B O 1
ATOM 2281 N N . SER B 1 89 ? 26.359 -7.238 -0.761 1 82.62 89 SER B N 1
ATOM 2282 C CA . SER B 1 89 ? 26.5 -6.91 0.653 1 82.62 89 SER B CA 1
ATOM 2283 C C . SER B 1 89 ? 25.375 -5.988 1.121 1 82.62 89 SER B C 1
ATOM 2285 O O . SER B 1 89 ? 25.266 -5.695 2.312 1 82.62 89 SER B O 1
ATOM 2287 N N . THR B 1 90 ? 24.609 -5.637 0.11 1 81.31 90 THR B N 1
ATOM 2288 C CA . THR B 1 90 ? 23.625 -4.641 0.486 1 81.31 90 THR B CA 1
ATOM 2289 C C . THR B 1 90 ? 22.219 -5.129 0.158 1 81.31 90 THR B C 1
ATOM 2291 O O . THR B 1 90 ? 21.938 -5.508 -0.982 1 81.31 90 THR B O 1
ATOM 2294 N N . GLU B 1 91 ? 21.422 -5.262 1.26 1 80.06 91 GLU B N 1
ATOM 2295 C CA . GLU B 1 91 ? 20.016 -5.641 1.11 1 80.06 91 GLU B CA 1
ATOM 2296 C C . GLU B 1 91 ? 19.094 -4.535 1.605 1 80.06 91 GLU B C 1
ATOM 2298 O O . GLU B 1 91 ? 19.453 -3.768 2.5 1 80.06 91 GLU B O 1
ATOM 2303 N N . HIS B 1 92 ? 18.031 -4.465 0.872 1 79.94 92 HIS B N 1
ATOM 2304 C CA . HIS B 1 92 ? 17.031 -3.469 1.23 1 79.94 92 HIS B CA 1
ATOM 2305 C C . HIS B 1 92 ? 15.633 -4.086 1.297 1 79.94 92 HIS B C 1
ATOM 2307 O O . HIS B 1 92 ? 15.234 -4.824 0.392 1 79.94 92 HIS B O 1
ATOM 2313 N N . PHE B 1 93 ? 14.977 -3.883 2.453 1 82.94 93 PHE B N 1
ATOM 2314 C CA . PHE B 1 93 ? 13.57 -4.242 2.527 1 82.94 93 PHE B CA 1
ATOM 2315 C C . PHE B 1 93 ? 12.727 -3.303 1.673 1 82.94 93 PHE B C 1
ATOM 2317 O O . PHE B 1 93 ? 12.891 -2.082 1.73 1 82.94 93 PHE B O 1
ATOM 2324 N N . ASP B 1 94 ? 11.938 -3.918 0.909 1 85.56 94 ASP B N 1
ATOM 2325 C CA . ASP B 1 94 ? 11.109 -3.115 0.013 1 85.56 94 ASP B CA 1
ATOM 2326 C C . ASP B 1 94 ? 9.656 -3.574 0.049 1 85.56 94 ASP B C 1
ATOM 2328 O O . ASP B 1 94 ? 9.367 -4.699 0.462 1 85.56 94 ASP B O 1
ATOM 2332 N N . VAL B 1 95 ? 8.758 -2.682 -0.265 1 88.56 95 VAL B N 1
ATOM 2333 C CA . VAL B 1 95 ? 7.328 -2.969 -0.343 1 88.56 95 VAL B CA 1
ATOM 2334 C C . VAL B 1 95 ? 6.77 -2.455 -1.668 1 88.56 95 VAL B C 1
ATOM 2336 O O . VAL B 1 95 ? 7.129 -1.364 -2.119 1 88.56 95 VAL B O 1
ATOM 2339 N N . LYS B 1 96 ? 6.031 -3.217 -2.299 1 90.06 96 LYS B N 1
ATOM 2340 C CA . LYS B 1 96 ? 5.238 -2.82 -3.457 1 90.06 96 LYS B CA 1
ATOM 2341 C C . LYS B 1 96 ? 3.744 -2.955 -3.17 1 90.06 96 LYS B C 1
ATOM 2343 O O . LYS B 1 96 ? 3.271 -4.031 -2.801 1 90.06 96 LYS B O 1
ATOM 2348 N N . SER B 1 97 ? 3.02 -1.851 -3.398 1 92.31 97 SER B N 1
ATOM 2349 C CA . SER B 1 97 ? 1.59 -1.883 -3.104 1 92.31 97 SER B CA 1
ATOM 2350 C C . SER B 1 97 ? 0.761 -1.861 -4.383 1 92.31 97 SER B C 1
ATOM 2352 O O . SER B 1 97 ? 1.16 -1.252 -5.375 1 92.31 97 SER B O 1
ATOM 2354 N N . SER B 1 98 ? -0.384 -2.498 -4.348 1 93.44 98 SER B N 1
ATOM 2355 C CA . SER B 1 98 ? -1.39 -2.5 -5.402 1 93.44 98 SER B CA 1
ATOM 2356 C C . SER B 1 98 ? -2.797 -2.613 -4.828 1 93.44 98 SER B C 1
ATOM 2358 O O . SER B 1 98 ? -2.967 -2.838 -3.627 1 93.44 98 SER B O 1
ATOM 2360 N N . VAL B 1 99 ? -3.73 -2.361 -5.656 1 93.94 99 VAL B N 1
ATOM 2361 C CA . VAL B 1 99 ? -5.121 -2.635 -5.305 1 93.94 99 VAL B CA 1
ATOM 2362 C C . VAL B 1 99 ? -5.617 -3.852 -6.082 1 93.94 99 VAL B C 1
ATOM 2364 O O . VAL B 1 99 ? -5.48 -3.914 -7.305 1 93.94 99 VAL B O 1
ATOM 2367 N N . SER B 1 100 ? -6.09 -4.824 -5.328 1 95.88 100 SER B N 1
ATOM 2368 C CA . SER B 1 100 ? -6.688 -6 -5.953 1 95.88 100 SER B CA 1
ATOM 2369 C C . SER B 1 100 ? -8.211 -5.938 -5.902 1 95.88 100 SER B C 1
ATOM 2371 O O . SER B 1 100 ? -8.789 -5.484 -4.91 1 95.88 100 SER B O 1
ATOM 2373 N N . GLN B 1 101 ? -8.805 -6.371 -7.02 1 96.06 101 GLN B N 1
ATOM 2374 C CA . GLN B 1 101 ? -10.266 -6.371 -7.098 1 96.06 101 GLN B CA 1
ATOM 2375 C C . GLN B 1 101 ? -10.781 -7.617 -7.816 1 96.06 101 GLN B C 1
ATOM 2377 O O . GLN B 1 101 ? -10.195 -8.047 -8.812 1 96.06 101 GLN B O 1
ATOM 2382 N N . TRP B 1 102 ? -11.797 -8.18 -7.238 1 97.88 102 TRP B N 1
ATOM 2383 C CA . TRP B 1 102 ? -12.461 -9.312 -7.879 1 97.88 102 TRP B CA 1
ATOM 2384 C C . TRP B 1 102 ? -13.938 -9.016 -8.109 1 97.88 102 TRP B C 1
ATOM 2386 O O . TRP B 1 102 ? -14.477 -8.0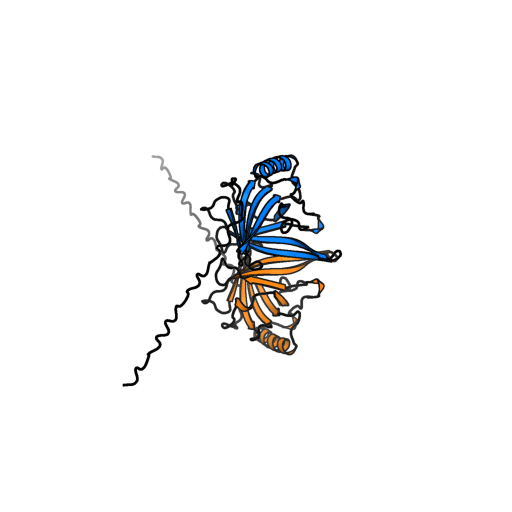47 -7.562 1 97.88 102 TRP B O 1
ATOM 2396 N N . ASN B 1 103 ? -14.492 -9.812 -9.031 1 96 103 ASN B N 1
ATOM 2397 C CA . ASN B 1 103 ? -15.883 -9.633 -9.438 1 96 103 ASN B CA 1
ATOM 2398 C C . ASN B 1 103 ? -16.625 -10.969 -9.508 1 96 103 ASN B C 1
ATOM 2400 O O . ASN B 1 103 ? -16.047 -11.977 -9.922 1 96 103 ASN B O 1
ATOM 2404 N N . ALA B 1 104 ? -17.891 -10.938 -9.141 1 94.5 104 ALA B N 1
ATOM 2405 C CA . ALA B 1 104 ? -18.719 -12.148 -9.172 1 94.5 104 ALA B CA 1
ATOM 2406 C C . ALA B 1 104 ? -18.828 -12.703 -10.586 1 94.5 104 ALA B C 1
ATOM 2408 O O . ALA B 1 104 ? -19.031 -13.906 -10.781 1 94.5 104 ALA B O 1
ATOM 2409 N N . SER B 1 105 ? -18.641 -11.891 -11.617 1 96.88 105 SER B N 1
ATOM 2410 C CA . SER B 1 105 ? -18.797 -12.312 -13.008 1 96.88 105 SER B CA 1
ATOM 2411 C C . SER B 1 105 ? -17.562 -13.047 -13.508 1 96.88 105 SER B C 1
ATOM 2413 O O . SER B 1 105 ? -17.594 -13.68 -14.562 1 96.88 105 SER B O 1
ATOM 2415 N N . THR B 1 106 ? -16.453 -12.945 -12.852 1 96.81 106 THR B N 1
ATOM 2416 C CA . THR B 1 106 ? -15.242 -13.664 -13.211 1 96.81 106 THR B CA 1
ATOM 2417 C C . THR B 1 106 ? -14.711 -14.461 -12.023 1 96.81 106 THR B C 1
ATOM 2419 O O . THR B 1 106 ? -13.594 -14.219 -11.555 1 96.81 106 THR B O 1
ATOM 2422 N N . PRO B 1 107 ? -15.508 -15.461 -11.578 1 97.81 107 PRO B N 1
ATOM 2423 C CA . PRO B 1 107 ? -15.094 -16.219 -10.406 1 97.81 107 PRO B CA 1
ATOM 2424 C C . PRO B 1 107 ? -13.727 -16.875 -10.578 1 97.81 107 PRO B C 1
ATOM 2426 O O . PRO B 1 107 ? -13.398 -17.344 -11.672 1 97.81 107 PRO B O 1
ATOM 2429 N N . GLY B 1 108 ? -12.945 -16.828 -9.555 1 98.31 108 GLY B N 1
ATOM 2430 C CA . GLY B 1 108 ? -11.625 -17.438 -9.555 1 98.31 108 GLY B CA 1
ATOM 2431 C C . GLY B 1 108 ? -10.539 -16.516 -10.07 1 98.31 108 GLY B C 1
ATOM 2432 O O . GLY B 1 108 ? -9.367 -16.875 -10.109 1 98.31 108 GLY B O 1
ATOM 2433 N N . ILE B 1 109 ? -10.938 -15.273 -10.477 1 97.88 109 ILE B N 1
ATOM 2434 C CA . ILE B 1 109 ? -10 -14.32 -11.062 1 97.88 109 ILE B CA 1
ATOM 2435 C C . ILE B 1 109 ? -9.977 -13.047 -10.219 1 97.88 109 ILE B C 1
ATOM 2437 O O . ILE B 1 109 ? -11.023 -12.555 -9.797 1 97.88 109 ILE B O 1
ATOM 2441 N N . VAL B 1 110 ? -8.82 -12.602 -9.898 1 98.06 110 VAL B N 1
ATOM 2442 C CA . VAL B 1 110 ? -8.656 -11.297 -9.266 1 98.06 110 VAL B CA 1
ATOM 2443 C C . VAL B 1 110 ? -7.633 -10.469 -10.047 1 98.06 110 VAL B C 1
ATOM 2445 O O . VAL B 1 110 ? -6.66 -11.016 -10.57 1 98.06 110 VAL B O 1
ATOM 2448 N N . ARG B 1 111 ? -7.844 -9.18 -10.133 1 95.31 111 ARG B N 1
ATOM 2449 C CA . ARG B 1 111 ? -6.945 -8.281 -10.852 1 95.31 111 ARG B CA 1
ATOM 2450 C C . ARG B 1 111 ? -6.266 -7.305 -9.891 1 95.31 111 ARG B C 1
ATOM 2452 O O . ARG B 1 111 ? -6.871 -6.867 -8.914 1 95.31 111 ARG B O 1
ATOM 2459 N N . PHE B 1 112 ? -5.02 -7.055 -10.219 1 95.25 112 PHE B N 1
ATOM 2460 C CA . PHE B 1 112 ? -4.227 -6.109 -9.438 1 95.25 112 PHE B CA 1
ATOM 2461 C C . PHE B 1 112 ? -3.895 -4.875 -10.266 1 95.25 112 PHE B C 1
ATOM 2463 O O . PHE B 1 112 ? -3.535 -4.98 -11.438 1 95.25 112 PHE B O 1
ATOM 2470 N N . TYR B 1 113 ? -3.99 -3.695 -9.539 1 90.38 113 TYR B N 1
ATOM 2471 C CA . TYR B 1 113 ? -3.713 -2.404 -10.164 1 90.38 113 TYR B CA 1
ATOM 2472 C C . TYR B 1 113 ? -2.643 -1.645 -9.383 1 90.38 113 TYR B C 1
ATOM 2474 O O . TYR B 1 113 ? -2.768 -1.445 -8.18 1 90.38 113 TYR B O 1
ATOM 2482 N N . SER B 1 114 ? -1.513 -1.421 -9.906 1 81.75 114 SER B N 1
ATOM 2483 C CA . SER B 1 114 ? -0.442 -0.646 -9.289 1 81.75 114 SER B CA 1
ATOM 2484 C C . SER B 1 114 ? 0.084 0.425 -10.242 1 81.75 114 SER B C 1
ATOM 2486 O O . SER B 1 114 ? -0.216 0.403 -11.438 1 81.75 114 SER B O 1
ATOM 2488 N N . SER B 1 115 ? 0.562 1.658 -9.641 1 65.5 115 SER B N 1
ATOM 2489 C CA . SER B 1 115 ? 1.148 2.695 -10.484 1 65.5 115 SER B CA 1
ATOM 2490 C C . SER B 1 115 ? 2.504 2.264 -11.031 1 65.5 115 SER B C 1
ATOM 2492 O O . SER B 1 115 ? 2.898 2.676 -12.125 1 65.5 115 SER B O 1
ATOM 2494 N N . ALA B 1 116 ? 3.408 1.631 -9.992 1 55.28 116 ALA B N 1
ATOM 2495 C CA . ALA B 1 116 ? 4.816 1.493 -10.359 1 55.28 116 ALA B CA 1
ATOM 2496 C C . ALA B 1 116 ? 4.961 1.029 -11.805 1 55.28 116 ALA B C 1
ATOM 2498 O O . ALA B 1 116 ? 5.875 1.462 -12.516 1 55.28 116 ALA B O 1
ATOM 2499 N N . SER B 1 117 ? 4.27 -0.096 -12.188 1 54.81 117 SER B N 1
ATOM 2500 C CA . SER B 1 117 ? 4.695 -0.696 -13.445 1 54.81 117 SER B CA 1
ATOM 2501 C C . SER B 1 117 ? 3.691 -0.407 -14.562 1 54.81 117 SER B C 1
ATOM 2503 O O . SER B 1 117 ? 3.891 -0.821 -15.703 1 54.81 117 SER B O 1
ATOM 2505 N N . ASP B 1 118 ? 2.844 0.633 -14.367 1 64 118 ASP B N 1
ATOM 2506 C CA . ASP B 1 118 ? 1.912 0.77 -15.484 1 64 118 ASP B CA 1
ATOM 2507 C C . ASP B 1 118 ? 1.479 -0.597 -16.016 1 64 118 ASP B C 1
ATOM 2509 O O . ASP B 1 118 ? 1.444 -0.819 -17.219 1 64 118 ASP B O 1
ATOM 2513 N N . ALA B 1 119 ? 1.62 -1.589 -15.023 1 74.75 119 ALA B N 1
ATOM 2514 C CA . ALA B 1 119 ? 1.208 -2.914 -15.477 1 74.75 119 ALA B CA 1
ATOM 2515 C C . ALA B 1 119 ? -0.105 -3.336 -14.82 1 74.75 119 ALA B C 1
ATOM 2517 O O . ALA B 1 119 ? -0.438 -2.869 -13.727 1 74.75 119 ALA B O 1
ATOM 2518 N N . THR B 1 120 ? -0.854 -4.125 -15.555 1 82.12 120 THR B N 1
ATOM 2519 C CA . THR B 1 120 ? -1.992 -4.852 -15.008 1 82.12 120 THR B CA 1
ATOM 2520 C C . THR B 1 120 ? -1.632 -6.316 -14.773 1 82.12 120 THR B C 1
ATOM 2522 O O . THR B 1 120 ? -0.836 -6.895 -15.516 1 82.12 120 THR B O 1
ATOM 2525 N N . LEU B 1 121 ? -2.094 -6.781 -13.609 1 92.94 121 LEU B N 1
ATOM 2526 C CA . LEU B 1 121 ? -1.816 -8.164 -13.242 1 92.94 121 LEU B CA 1
ATOM 2527 C C . LEU B 1 121 ? -3.107 -8.922 -12.938 1 92.94 121 LEU B C 1
ATOM 2529 O O . LEU B 1 121 ? -3.979 -8.406 -12.227 1 92.94 121 LEU B O 1
ATOM 2533 N N . GLU B 1 122 ? -3.213 -10.039 -13.562 1 94.94 122 GLU B N 1
ATOM 2534 C CA . GLU B 1 122 ? -4.34 -10.938 -13.305 1 94.94 122 GLU B CA 1
ATOM 2535 C C . GLU B 1 122 ? -3.877 -12.234 -12.648 1 94.94 122 GLU B C 1
ATOM 2537 O O . GLU B 1 122 ? -2.908 -12.852 -13.094 1 94.94 122 GLU B O 1
ATOM 2542 N N . TRP B 1 123 ? -4.566 -12.633 -11.57 1 97.88 123 TRP B N 1
ATOM 2543 C CA . TRP B 1 123 ? -4.352 -13.93 -10.93 1 97.88 123 TRP B CA 1
ATOM 2544 C C . TRP B 1 123 ? -5.523 -14.867 -11.203 1 97.88 123 TRP B C 1
ATOM 2546 O O . TRP B 1 123 ? -6.684 -14.445 -11.18 1 97.88 123 TRP B O 1
ATOM 2556 N N . ARG B 1 124 ? -5.203 -16.094 -11.445 1 98.25 124 ARG B N 1
ATOM 2557 C CA . ARG B 1 124 ? -6.152 -17.188 -11.578 1 98.25 124 ARG B CA 1
ATOM 2558 C C . ARG B 1 124 ? -5.891 -18.266 -10.531 1 98.25 124 ARG B C 1
ATOM 2560 O O . ARG B 1 124 ? -4.801 -18.844 -10.484 1 98.25 124 ARG B O 1
ATOM 2567 N N . VAL B 1 125 ? -6.898 -18.547 -9.719 1 98.75 125 VAL B N 1
ATOM 2568 C CA . VAL B 1 125 ? -6.723 -19.531 -8.664 1 98.75 125 VAL B CA 1
ATOM 2569 C C . VAL B 1 125 ? -6.762 -20.938 -9.266 1 98.75 125 VAL B C 1
ATOM 2571 O O . VAL B 1 125 ? -7.73 -21.312 -9.938 1 98.75 125 VAL B O 1
ATOM 2574 N N . LEU B 1 126 ? -5.715 -21.703 -9.031 1 98.75 126 LEU B N 1
ATOM 2575 C CA . LEU B 1 126 ? -5.598 -23.047 -9.578 1 98.75 126 LEU B CA 1
ATOM 2576 C C . LEU B 1 126 ? -6.055 -24.078 -8.555 1 98.75 126 LEU B C 1
ATOM 2578 O O . LEU B 1 126 ? -6.566 -25.141 -8.93 1 98.75 126 LEU B O 1
ATOM 2582 N N . ASP B 1 127 ? -5.773 -23.812 -7.309 1 98.81 127 ASP B N 1
ATOM 2583 C CA . ASP B 1 127 ? -6.141 -24.688 -6.199 1 98.81 127 ASP B CA 1
ATOM 2584 C C . ASP B 1 127 ? -6.047 -23.953 -4.867 1 98.81 127 ASP B C 1
ATOM 2586 O O . ASP B 1 127 ? -5.402 -22.906 -4.773 1 98.81 127 ASP B O 1
ATOM 2590 N N . TYR B 1 128 ? -6.75 -24.422 -3.9 1 98.81 128 TYR B N 1
ATOM 2591 C CA . TYR B 1 128 ? -6.695 -23.844 -2.564 1 98.81 128 TYR B CA 1
ATOM 2592 C C . TYR B 1 128 ? -7.117 -24.859 -1.509 1 98.81 128 TYR B C 1
ATOM 2594 O O . TYR B 1 128 ? -7.77 -25.844 -1.824 1 98.81 128 TYR B O 1
ATOM 2602 N N . ALA B 1 129 ? -6.652 -24.562 -0.288 1 98.5 129 ALA B N 1
ATOM 2603 C CA . ALA B 1 129 ? -7.094 -25.391 0.83 1 98.5 129 ALA B CA 1
ATOM 2604 C C . ALA B 1 129 ? -8.406 -24.891 1.409 1 98.5 129 ALA B C 1
ATOM 2606 O O . ALA B 1 129 ? -8.539 -23.688 1.707 1 98.5 129 ALA B O 1
ATOM 2607 N N . GLN B 1 130 ? -9.367 -25.766 1.7 1 96 130 GLN B N 1
ATOM 2608 C CA . GLN B 1 130 ? -10.664 -25.391 2.254 1 96 130 GLN B CA 1
ATOM 2609 C C . GLN B 1 130 ? -10.516 -24.766 3.641 1 96 130 GLN B C 1
ATOM 2611 O O . GLN B 1 130 ? -11.328 -23.938 4.047 1 96 130 GLN B O 1
ATOM 2616 N N . ASN B 1 131 ? -9.438 -25.125 4.301 1 96.69 131 ASN B N 1
ATOM 2617 C CA . ASN B 1 131 ? -9.203 -24.562 5.629 1 96.69 131 ASN B CA 1
ATOM 2618 C C . ASN B 1 131 ? -8.359 -23.297 5.566 1 96.69 131 ASN B C 1
ATOM 2620 O O . ASN B 1 131 ? -7.828 -22.844 6.582 1 96.69 131 ASN B O 1
ATOM 2624 N N . ASN B 1 132 ? -8.141 -22.781 4.422 1 97.88 132 ASN B N 1
ATOM 2625 C CA . ASN B 1 132 ? -7.508 -21.5 4.184 1 97.88 132 ASN B CA 1
ATOM 2626 C C . ASN B 1 132 ? -6.027 -21.516 4.551 1 97.88 132 ASN B C 1
ATOM 2628 O O . ASN B 1 132 ? -5.496 -20.531 5.055 1 97.88 132 ASN B O 1
ATOM 2632 N N . THR B 1 133 ? -5.301 -22.609 4.277 1 98.19 133 THR B N 1
ATOM 2633 C CA . THR B 1 133 ? -3.898 -22.719 4.668 1 98.19 133 THR B CA 1
ATOM 2634 C C . THR B 1 133 ? -2.98 -22.438 3.484 1 98.19 133 THR B C 1
ATOM 2636 O O . THR B 1 133 ? -1.809 -22.094 3.666 1 98.19 133 THR B O 1
ATOM 2639 N N . TYR B 1 134 ? -3.496 -22.672 2.238 1 98.81 134 TYR B N 1
ATOM 2640 C CA . TYR B 1 134 ? -2.693 -22.281 1.084 1 98.81 134 TYR B CA 1
ATOM 2641 C C . TYR B 1 134 ? -3.58 -21.859 -0.081 1 98.81 134 TYR B C 1
ATOM 2643 O O . TYR B 1 134 ? -4.766 -22.203 -0.123 1 98.81 134 TYR B O 1
ATOM 2651 N N . VAL B 1 135 ? -3.105 -21.094 -0.965 1 98.88 135 VAL B N 1
ATOM 2652 C CA . VAL B 1 135 ? -3.672 -20.734 -2.26 1 98.88 135 VAL B CA 1
ATOM 2653 C C . VAL B 1 135 ? -2.621 -20.906 -3.354 1 98.88 135 VAL B C 1
ATOM 2655 O O . VAL B 1 135 ? -1.477 -20.484 -3.201 1 98.88 135 VAL B O 1
ATOM 2658 N N . TYR B 1 136 ? -2.906 -21.656 -4.32 1 98.94 136 TYR B N 1
ATOM 2659 C CA . TYR B 1 136 ? -2.076 -21.859 -5.5 1 98.94 136 TYR B CA 1
ATOM 2660 C C . TYR B 1 136 ? -2.637 -21.109 -6.699 1 98.94 136 TYR B C 1
ATOM 2662 O O . TYR B 1 136 ? -3.766 -21.359 -7.125 1 98.94 136 TYR B O 1
ATOM 2670 N N . ALA B 1 137 ? -1.825 -20.156 -7.281 1 98.75 137 ALA B N 1
ATOM 2671 C CA . ALA B 1 137 ? -2.355 -19.281 -8.328 1 98.75 137 ALA B CA 1
ATOM 2672 C C . ALA B 1 137 ? -1.387 -19.188 -9.5 1 98.75 137 ALA B C 1
ATOM 2674 O O . ALA B 1 137 ? -0.172 -19.297 -9.32 1 98.75 137 ALA B O 1
ATOM 2675 N N . TYR B 1 138 ? -1.926 -19.016 -10.641 1 98.44 138 TYR B N 1
ATOM 2676 C CA . TYR B 1 138 ? -1.251 -18.562 -11.844 1 98.44 138 TYR B CA 1
ATOM 2677 C C . TYR B 1 138 ? -1.478 -17.062 -12.062 1 98.44 138 TYR B C 1
ATOM 2679 O O . TYR B 1 138 ? -2.541 -16.531 -11.727 1 98.44 138 TYR B O 1
ATOM 2687 N N . TYR B 1 139 ? -0.466 -16.391 -12.648 1 97.38 139 TYR B N 1
ATOM 2688 C CA . TYR B 1 139 ? -0.692 -14.977 -12.938 1 97.38 139 TYR B CA 1
ATOM 2689 C C . TYR B 1 139 ? -0.119 -14.602 -14.305 1 97.38 139 TYR B C 1
ATOM 2691 O O . TYR B 1 139 ? 0.813 -15.25 -14.789 1 97.38 139 TYR B O 1
ATOM 2699 N N . CYS B 1 140 ? -0.73 -13.602 -14.836 1 95.56 140 CYS B N 1
ATOM 2700 C CA . CYS B 1 140 ? -0.304 -12.969 -16.078 1 95.56 140 CYS B CA 1
ATOM 2701 C C . CYS B 1 140 ? -0.367 -11.445 -15.961 1 95.56 140 CYS B C 1
ATOM 2703 O O . CYS B 1 140 ? -1.389 -10.898 -15.555 1 95.56 140 CYS B O 1
ATOM 2705 N N . GLY B 1 141 ? 0.742 -10.797 -16.234 1 92 141 GLY B N 1
ATOM 2706 C CA . GLY B 1 141 ? 0.804 -9.344 -16.219 1 92 141 GLY B CA 1
ATOM 2707 C C . GLY B 1 141 ? 1.169 -8.742 -17.562 1 92 141 GLY B C 1
ATOM 2708 O O . GLY B 1 141 ? 1.791 -9.406 -18.391 1 92 141 GLY B O 1
ATOM 2709 N N . THR B 1 142 ? 0.679 -7.57 -17.828 1 86.81 142 THR B N 1
ATOM 2710 C CA . THR B 1 142 ? 0.986 -6.82 -19.047 1 86.81 142 THR B CA 1
ATOM 2711 C C . THR B 1 142 ? 1.42 -5.398 -18.703 1 86.81 142 THR B C 1
ATOM 2713 O O . THR B 1 142 ? 0.675 -4.652 -18.062 1 86.81 142 THR B O 1
ATOM 2716 N N . TYR B 1 143 ? 2.658 -5.078 -19.125 1 83.69 143 TYR B N 1
ATOM 2717 C CA . TYR B 1 143 ? 3.109 -3.701 -18.969 1 83.69 143 TYR B CA 1
ATOM 2718 C C . TYR B 1 143 ? 2.414 -2.789 -19.984 1 83.69 143 TYR B C 1
ATOM 2720 O O . TYR B 1 143 ? 1.923 -3.254 -21.016 1 83.69 143 TYR B O 1
ATOM 2728 N N . ASN B 1 144 ? 2.469 -1.55 -19.703 1 78.06 144 ASN B N 1
ATOM 2729 C CA . ASN B 1 144 ? 1.803 -0.578 -20.562 1 78.06 144 ASN B CA 1
ATOM 2730 C C . ASN B 1 144 ? 2.4 -0.57 -21.969 1 78.06 144 ASN B C 1
ATOM 2732 O O . ASN B 1 144 ? 1.719 -0.226 -22.938 1 78.06 144 ASN B O 1
ATOM 2736 N N . TRP B 1 145 ? 3.682 -1.006 -22.094 1 81.81 145 TRP B N 1
ATOM 2737 C CA . TRP B 1 145 ? 4.332 -1.019 -23.406 1 81.81 145 TRP B CA 1
ATOM 2738 C C . TRP B 1 145 ? 4.07 -2.334 -24.125 1 81.81 145 TRP B C 1
ATOM 2740 O O . TRP B 1 145 ? 4.633 -2.582 -25.203 1 81.81 145 TRP B O 1
ATOM 2750 N N . GLY B 1 146 ? 3.244 -3.203 -23.516 1 80.94 146 GLY B N 1
ATOM 2751 C CA . GLY B 1 146 ? 2.746 -4.383 -24.203 1 80.94 146 GLY B CA 1
ATOM 2752 C C . GLY B 1 146 ? 3.453 -5.66 -23.781 1 80.94 146 GLY B C 1
ATOM 2753 O O . GLY B 1 146 ? 2.973 -6.762 -24.062 1 80.94 146 GLY B O 1
ATOM 2754 N N . TYR B 1 147 ? 4.625 -5.582 -23.141 1 86.31 147 TYR B N 1
ATOM 2755 C CA . TYR B 1 147 ? 5.336 -6.766 -22.688 1 86.31 147 TYR B CA 1
ATOM 2756 C C . TYR B 1 147 ? 4.535 -7.504 -21.625 1 86.31 147 TYR B C 1
ATOM 2758 O O . TYR B 1 147 ? 4.027 -6.891 -20.688 1 86.31 147 TYR B O 1
ATOM 2766 N N . GLN B 1 148 ? 4.406 -8.812 -21.844 1 90.56 148 GLN B N 1
ATOM 2767 C CA . GLN B 1 148 ? 3.666 -9.648 -20.906 1 90.56 148 GLN B CA 1
ATOM 2768 C C . GLN B 1 148 ? 4.602 -10.578 -20.141 1 90.56 148 GLN B C 1
ATOM 2770 O O . GLN B 1 148 ? 5.648 -10.977 -20.656 1 90.56 148 GLN B O 1
ATOM 2775 N N . PHE B 1 149 ? 4.285 -10.859 -18.938 1 92.12 149 PHE B N 1
ATOM 2776 C CA . PHE B 1 149 ? 4.98 -11.82 -18.078 1 92.12 149 PHE B CA 1
ATOM 2777 C C . PHE B 1 149 ? 3.99 -12.711 -17.344 1 92.12 149 PHE B C 1
ATOM 2779 O O . PHE B 1 149 ? 2.824 -12.344 -17.188 1 92.12 149 PHE B O 1
ATOM 2786 N N . GLU B 1 150 ? 4.453 -13.898 -17.047 1 95.25 150 GLU B N 1
ATOM 2787 C CA . GLU B 1 150 ? 3.58 -14.836 -16.344 1 95.25 150 GLU B CA 1
ATOM 2788 C C . GLU B 1 150 ? 4.363 -15.648 -15.32 1 95.25 150 GLU B C 1
ATOM 2790 O O . GLU B 1 150 ? 5.598 -15.641 -15.32 1 95.25 150 GLU B O 1
ATOM 2795 N N . GLY B 1 151 ? 3.664 -16.266 -14.5 1 96.69 151 GLY B N 1
ATOM 2796 C CA . GLY B 1 151 ? 4.219 -17.141 -13.484 1 96.69 151 GLY B CA 1
ATOM 2797 C C . GLY B 1 151 ? 3.156 -17.812 -12.633 1 96.69 151 GLY B C 1
ATOM 2798 O O . GLY B 1 151 ? 1.996 -17.906 -13.039 1 96.69 151 GLY B O 1
ATOM 2799 N N . SER B 1 152 ? 3.656 -18.375 -11.609 1 98 152 SER B N 1
ATOM 2800 C CA . SER B 1 152 ? 2.789 -19.062 -10.656 1 98 152 SER B CA 1
ATOM 2801 C C . SER B 1 152 ? 3.371 -19.016 -9.242 1 98 152 SER B C 1
ATOM 2803 O O . SER B 1 152 ? 4.586 -19.109 -9.062 1 98 152 SER B O 1
ATOM 2805 N N . VAL B 1 153 ? 2.387 -18.875 -8.297 1 98.62 153 VAL B N 1
ATOM 2806 C CA . VAL B 1 153 ? 2.846 -18.766 -6.914 1 98.62 153 VAL B CA 1
ATOM 2807 C C . VAL B 1 153 ? 1.986 -19.656 -6.012 1 98.62 153 VAL B C 1
ATOM 2809 O O . VAL B 1 153 ? 0.826 -19.922 -6.324 1 98.62 153 VAL B O 1
ATOM 2812 N N . VAL B 1 154 ? 2.648 -20.031 -4.918 1 98.88 154 VAL B N 1
ATOM 2813 C CA . VAL B 1 154 ? 1.942 -20.672 -3.809 1 98.88 154 VAL B CA 1
ATOM 2814 C C . VAL B 1 154 ? 2.025 -19.781 -2.568 1 98.88 154 VAL B C 1
ATOM 2816 O O . VAL B 1 154 ? 3.121 -19.453 -2.105 1 98.88 154 VAL B O 1
ATOM 2819 N N . LEU B 1 155 ? 0.853 -19.422 -2.121 1 98.75 155 LEU B N 1
ATOM 2820 C CA . LEU B 1 155 ? 0.738 -18.688 -0.873 1 98.75 155 LEU B CA 1
ATOM 2821 C C . LEU B 1 155 ? 0.393 -19.609 0.285 1 98.75 155 LEU B C 1
ATOM 2823 O O . LEU B 1 155 ? -0.385 -20.547 0.12 1 98.75 155 LEU B O 1
ATOM 2827 N N . SER B 1 156 ? 0.984 -19.281 1.426 1 98.56 156 SER B N 1
ATOM 2828 C CA . SER B 1 156 ? 0.699 -20.047 2.635 1 98.56 156 SER B CA 1
ATOM 2829 C C . SER B 1 156 ? 0.583 -19.125 3.852 1 98.56 156 SER B C 1
ATOM 2831 O O . SER B 1 156 ? 1.253 -18.094 3.926 1 98.56 156 SER B O 1
ATOM 2833 N N . ARG B 1 157 ? -0.263 -19.562 4.824 1 97.56 157 ARG B N 1
ATOM 2834 C CA . ARG B 1 157 ? -0.39 -18.812 6.074 1 97.56 157 ARG B CA 1
ATOM 2835 C C . ARG B 1 157 ? 0.846 -19 6.945 1 97.56 157 ARG B C 1
ATOM 2837 O O . ARG B 1 157 ? 1.081 -18.203 7.867 1 97.56 157 ARG B O 1
ATOM 2844 N N . THR B 1 158 ? 1.583 -20 6.664 1 95.88 158 THR B N 1
ATOM 2845 C CA . THR B 1 158 ? 2.842 -20.266 7.352 1 95.88 158 THR B CA 1
ATOM 2846 C C . THR B 1 158 ? 4.016 -20.203 6.379 1 95.88 158 THR B C 1
ATOM 2848 O O . THR B 1 158 ? 3.816 -20.109 5.164 1 95.88 158 THR B O 1
ATOM 2851 N N . ARG B 1 159 ? 5.211 -20.328 6.887 1 95.5 159 ARG B N 1
ATOM 2852 C CA . ARG B 1 159 ? 6.414 -20.125 6.082 1 95.5 159 ARG B CA 1
ATOM 2853 C C . ARG B 1 159 ? 6.766 -21.391 5.301 1 95.5 159 ARG B C 1
ATOM 2855 O O . ARG B 1 159 ? 7.773 -21.422 4.59 1 95.5 159 ARG B O 1
ATOM 2862 N N . SER B 1 160 ? 5.977 -22.406 5.445 1 95.25 160 SER B N 1
ATOM 2863 C CA . SER B 1 160 ? 6.172 -23.656 4.719 1 95.25 160 SER B CA 1
ATOM 2864 C C . SER B 1 160 ? 4.848 -24.359 4.48 1 95.25 160 SER B C 1
ATOM 2866 O O . SER B 1 160 ? 3.816 -23.969 5.027 1 95.25 160 SER B O 1
ATOM 2868 N N . ILE B 1 161 ? 4.926 -25.328 3.574 1 97.5 161 ILE B N 1
ATOM 2869 C CA . ILE B 1 161 ? 3.773 -26.203 3.348 1 97.5 161 ILE B CA 1
ATOM 2870 C C . ILE B 1 161 ? 4.164 -27.656 3.594 1 97.5 161 ILE B C 1
ATOM 2872 O O . ILE B 1 161 ? 5.34 -28.016 3.492 1 97.5 161 ILE B O 1
ATOM 2876 N N . SER B 1 162 ? 3.182 -28.547 3.934 1 97.62 162 SER B N 1
ATOM 2877 C CA . SER B 1 162 ? 3.434 -29.938 4.258 1 97.62 162 SER B CA 1
ATOM 2878 C C . SER B 1 162 ? 3.852 -30.734 3.023 1 97.62 162 SER B C 1
ATOM 2880 O O . SER B 1 162 ? 3.59 -30.312 1.894 1 97.62 162 SER B O 1
ATOM 2882 N N . ASP B 1 163 ? 4.398 -31.906 3.25 1 97.81 163 ASP B N 1
ATOM 2883 C CA . ASP B 1 163 ? 4.777 -32.812 2.16 1 97.81 163 ASP B CA 1
ATOM 2884 C C . ASP B 1 163 ? 3.555 -33.25 1.359 1 97.81 163 ASP B C 1
ATOM 2886 O O . ASP B 1 163 ? 3.637 -33.438 0.143 1 97.81 163 ASP B O 1
ATOM 2890 N N . GLU B 1 164 ? 2.521 -33.438 2.084 1 98.12 164 GLU B N 1
ATOM 2891 C CA . GLU B 1 164 ? 1.281 -33.812 1.412 1 98.12 164 GLU B CA 1
ATOM 2892 C C . GLU B 1 164 ? 0.826 -32.719 0.448 1 98.12 164 GLU B C 1
ATOM 2894 O O . GLU B 1 164 ? 0.45 -33 -0.69 1 98.12 164 GLU B O 1
ATOM 2899 N N . THR B 1 165 ? 0.841 -31.516 0.95 1 98.44 165 THR B N 1
ATOM 2900 C CA . THR B 1 165 ? 0.478 -30.375 0.105 1 98.44 165 THR B CA 1
ATOM 2901 C C . THR B 1 165 ? 1.44 -30.25 -1.072 1 98.44 165 THR B C 1
ATOM 2903 O O . THR B 1 165 ? 1.016 -30.016 -2.205 1 98.44 165 THR B O 1
ATOM 2906 N N . VAL B 1 166 ? 2.727 -30.406 -0.823 1 98.56 166 VAL B N 1
ATOM 2907 C CA . VAL B 1 166 ? 3.732 -30.359 -1.879 1 98.56 166 VAL B CA 1
ATOM 2908 C C . VAL B 1 166 ? 3.41 -31.406 -2.951 1 98.56 166 VAL B C 1
ATOM 2910 O O . VAL B 1 166 ? 3.424 -31.094 -4.145 1 98.56 166 VAL B O 1
ATOM 2913 N N . SER B 1 167 ? 3.141 -32.594 -2.537 1 98.56 167 SER B N 1
ATOM 2914 C CA . SER B 1 167 ? 2.824 -33.688 -3.479 1 98.56 167 SER B CA 1
ATOM 2915 C C . SER B 1 167 ? 1.611 -33.312 -4.332 1 98.56 167 SER B C 1
ATOM 2917 O O . SER B 1 167 ? 1.624 -33.5 -5.547 1 98.56 167 SER B O 1
ATOM 2919 N N . LYS B 1 168 ? 0.587 -32.812 -3.727 1 98.69 168 LYS B N 1
ATOM 2920 C CA . LYS B 1 168 ? -0.627 -32.438 -4.434 1 98.69 168 LYS B CA 1
ATOM 2921 C C . LYS B 1 168 ? -0.337 -31.344 -5.457 1 98.69 168 LYS B C 1
ATOM 2923 O O . LYS B 1 168 ? -0.736 -31.438 -6.621 1 98.69 168 LYS B O 1
ATOM 2928 N N . LEU B 1 169 ? 0.343 -30.297 -5.066 1 98.75 169 LEU B N 1
ATOM 2929 C CA . LEU B 1 169 ? 0.594 -29.156 -5.938 1 98.75 169 LEU B CA 1
ATOM 2930 C C . LEU B 1 169 ? 1.578 -29.516 -7.043 1 98.75 169 LEU B C 1
ATOM 2932 O O . LEU B 1 169 ? 1.478 -29.016 -8.164 1 98.75 169 LEU B O 1
ATOM 2936 N N . ASP B 1 170 ? 2.541 -30.391 -6.715 1 98.62 170 ASP B N 1
ATOM 2937 C CA . ASP B 1 170 ? 3.434 -30.922 -7.742 1 98.62 170 ASP B CA 1
ATOM 2938 C C . ASP B 1 170 ? 2.646 -31.641 -8.836 1 98.62 170 ASP B C 1
ATOM 2940 O O . ASP B 1 170 ? 2.91 -31.438 -10.023 1 98.62 170 ASP B O 1
ATOM 2944 N N . HIS B 1 171 ? 1.712 -32.469 -8.414 1 98.62 171 HIS B N 1
ATOM 2945 C CA . HIS B 1 171 ? 0.866 -33.156 -9.383 1 98.62 171 HIS B CA 1
ATOM 2946 C C . HIS B 1 171 ? 0.106 -32.156 -10.258 1 98.62 171 HIS B C 1
ATOM 2948 O O . HIS B 1 171 ? 0.042 -32.344 -11.477 1 98.62 171 HIS B O 1
ATOM 2954 N N . ILE B 1 172 ? -0.46 -31.094 -9.672 1 98.56 172 ILE B N 1
ATOM 2955 C CA . ILE B 1 172 ? -1.206 -30.094 -10.422 1 98.56 172 ILE B CA 1
ATOM 2956 C C . ILE B 1 172 ? -0.266 -29.359 -11.375 1 98.56 172 ILE B C 1
ATOM 2958 O O . ILE B 1 172 ? -0.561 -29.219 -12.57 1 98.56 172 ILE B O 1
ATOM 2962 N N . ALA B 1 173 ? 0.879 -28.906 -10.891 1 98.19 173 ALA B N 1
ATOM 2963 C CA . ALA B 1 173 ? 1.851 -28.203 -11.719 1 98.19 173 ALA B CA 1
ATOM 2964 C C . ALA B 1 173 ? 2.26 -29.047 -12.922 1 98.19 173 ALA B C 1
ATOM 2966 O O . ALA B 1 173 ? 2.271 -28.547 -14.055 1 98.19 173 ALA B O 1
ATOM 2967 N N . THR B 1 174 ? 2.566 -30.297 -12.664 1 97.56 174 THR B N 1
ATOM 2968 C CA . THR B 1 174 ? 2.98 -31.219 -13.719 1 97.56 174 THR B CA 1
ATOM 2969 C C . THR B 1 174 ? 1.872 -31.375 -14.758 1 97.56 174 THR B C 1
ATOM 2971 O O . THR B 1 174 ? 2.137 -31.391 -15.961 1 97.56 174 THR B O 1
ATOM 2974 N N . SER B 1 175 ? 0.677 -31.484 -14.266 1 97.31 175 SER B N 1
ATOM 2975 C CA . SER B 1 175 ? -0.454 -31.641 -15.18 1 97.31 175 SER B CA 1
ATOM 2976 C C . SER B 1 175 ? -0.635 -30.406 -16.047 1 97.31 175 SER B C 1
ATOM 2978 O O . SER B 1 175 ? -1.227 -30.484 -17.125 1 97.31 175 SER B O 1
ATOM 2980 N N . LEU B 1 176 ? -0.153 -29.281 -15.617 1 96.69 176 LEU B N 1
ATOM 2981 C CA . LEU B 1 176 ? -0.275 -28.016 -16.344 1 96.69 176 LEU B CA 1
ATOM 2982 C C . LEU B 1 176 ? 0.978 -27.75 -17.172 1 96.69 176 LEU B C 1
ATOM 2984 O O . LEU B 1 176 ? 1.079 -26.719 -17.844 1 96.69 176 LEU B O 1
ATOM 2988 N N . GLY B 1 177 ? 1.953 -28.641 -17.094 1 95.25 177 GLY B N 1
ATOM 2989 C CA . GLY B 1 177 ? 3.154 -28.547 -17.906 1 95.25 177 GLY B CA 1
ATOM 2990 C C . GLY B 1 177 ? 4.297 -27.828 -17.219 1 95.2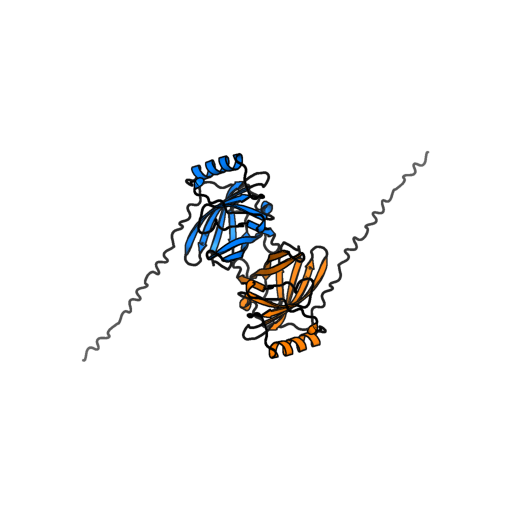5 177 GLY B C 1
ATOM 2991 O O . GLY B 1 177 ? 5.27 -27.438 -17.859 1 95.25 177 GLY B O 1
ATOM 2992 N N . TRP B 1 178 ? 4.133 -27.578 -15.977 1 96.62 178 TRP B N 1
ATOM 2993 C CA . TRP B 1 178 ? 5.199 -26.938 -15.219 1 96.62 178 TRP B CA 1
ATOM 2994 C C . TRP B 1 178 ? 5.977 -27.953 -14.398 1 96.62 178 TRP B C 1
ATOM 2996 O O . TRP B 1 178 ? 5.418 -28.969 -13.969 1 96.62 178 TRP B O 1
ATOM 3006 N N . ASN B 1 179 ? 7.242 -27.688 -14.258 1 97.12 179 ASN B N 1
ATOM 3007 C CA . ASN B 1 179 ? 8.109 -28.5 -13.414 1 97.12 179 ASN B CA 1
ATOM 3008 C C . ASN B 1 179 ? 8.188 -27.953 -11.992 1 97.12 179 ASN B C 1
ATOM 3010 O O . ASN B 1 179 ? 8.781 -26.891 -11.758 1 97.12 179 ASN B O 1
ATOM 3014 N N . TRP B 1 180 ? 7.676 -28.688 -11.047 1 97.69 180 TRP B N 1
ATOM 3015 C CA . TRP B 1 180 ? 7.625 -28.25 -9.656 1 97.69 180 TRP B CA 1
ATOM 3016 C C . TRP B 1 180 ? 9.023 -27.953 -9.133 1 97.69 180 TRP B C 1
ATOM 3018 O O . TRP B 1 180 ? 9.203 -27.031 -8.336 1 97.69 180 TRP B O 1
ATOM 3028 N N . ASN B 1 181 ? 10.031 -28.625 -9.586 1 96.44 181 ASN B N 1
ATOM 3029 C CA . ASN B 1 181 ? 11.391 -28.422 -9.117 1 96.44 181 ASN B CA 1
ATOM 3030 C C . ASN B 1 181 ? 11.984 -27.109 -9.617 1 96.44 181 ASN B C 1
ATOM 3032 O O . ASN B 1 181 ? 13.031 -26.672 -9.148 1 96.44 181 ASN B O 1
ATOM 3036 N N . SER B 1 182 ? 11.305 -26.547 -10.539 1 97.25 182 SER B N 1
ATOM 3037 C CA . SER B 1 182 ? 11.758 -25.25 -11.039 1 97.25 182 SER B CA 1
ATOM 3038 C C . SER B 1 182 ? 11.219 -24.109 -10.195 1 97.25 182 SER B C 1
ATOM 3040 O O . SER B 1 182 ? 11.633 -22.953 -10.359 1 97.25 182 SER B O 1
ATOM 3042 N N . TYR B 1 183 ? 10.219 -24.391 -9.359 1 98.25 183 TYR B N 1
ATOM 3043 C CA . TYR B 1 183 ? 9.727 -23.359 -8.438 1 98.25 183 TYR B CA 1
ATOM 3044 C C . TYR B 1 183 ? 10.773 -23.031 -7.387 1 98.25 183 TYR B C 1
ATOM 3046 O O . TYR B 1 183 ? 11.273 -23.906 -6.688 1 98.25 183 TYR B O 1
ATOM 3054 N N . CYS B 1 184 ? 11.016 -21.766 -7.305 1 98 184 CYS B N 1
ATOM 3055 C CA . CYS B 1 184 ? 11.914 -21.359 -6.234 1 98 184 CYS B CA 1
ATOM 3056 C C . CYS B 1 184 ? 11.219 -21.422 -4.879 1 98 184 CYS B C 1
ATOM 3058 O O . CYS B 1 184 ? 9.992 -21.484 -4.809 1 98 184 CYS B O 1
ATOM 3060 N N . LYS B 1 185 ? 12.016 -21.516 -3.822 1 96.31 185 LYS B N 1
ATOM 3061 C CA . LYS B 1 185 ? 11.617 -21.422 -2.42 1 96.31 185 LYS B CA 1
ATOM 3062 C C . LYS B 1 185 ? 12.273 -20.234 -1.733 1 96.31 185 LYS B C 1
ATOM 3064 O O . LYS B 1 185 ? 13.406 -20.344 -1.251 1 96.31 185 LYS B O 1
ATOM 3069 N N . PRO B 1 186 ? 11.539 -19.078 -1.767 1 94.88 186 PRO B N 1
ATOM 3070 C CA . PRO B 1 186 ? 12.141 -17.922 -1.117 1 94.88 186 PRO B CA 1
ATOM 3071 C C . PRO B 1 186 ? 12.539 -18.188 0.333 1 94.88 186 PRO B C 1
ATOM 3073 O O . PRO B 1 186 ? 11.867 -18.953 1.026 1 94.88 186 PRO B O 1
ATOM 3076 N N . ASP B 1 187 ? 13.648 -17.531 0.792 1 92.69 187 ASP B N 1
ATOM 3077 C CA . ASP B 1 187 ? 14.031 -17.578 2.199 1 92.69 187 ASP B CA 1
ATOM 3078 C C . ASP B 1 187 ? 13.109 -16.703 3.047 1 92.69 187 ASP B C 1
ATOM 3080 O O . ASP B 1 187 ? 13.094 -15.484 2.889 1 92.69 187 ASP B O 1
ATOM 3084 N N . LEU B 1 188 ? 12.328 -17.328 3.955 1 92.62 188 LEU B N 1
ATOM 3085 C CA . LEU B 1 188 ? 11.328 -16.625 4.762 1 92.62 188 LEU B CA 1
ATOM 3086 C C . LEU B 1 188 ? 11.742 -16.609 6.23 1 92.62 188 LEU B C 1
ATOM 3088 O O . LEU B 1 188 ? 10.891 -16.656 7.121 1 92.62 188 LEU B O 1
ATOM 3092 N N . ILE B 1 189 ? 12.969 -16.359 6.465 1 77.06 189 ILE B N 1
ATOM 3093 C CA . ILE B 1 189 ? 13.523 -16.438 7.812 1 77.06 189 ILE B CA 1
ATOM 3094 C C . ILE B 1 189 ? 12.891 -15.352 8.695 1 77.06 189 ILE B C 1
ATOM 3096 O O . ILE B 1 189 ? 12.242 -14.438 8.188 1 77.06 189 ILE B O 1
ATOM 3100 N N . ASP B 1 190 ? 13.07 -15.477 10.016 1 64.81 190 ASP B N 1
ATOM 3101 C CA . ASP B 1 190 ? 12.375 -14.773 11.086 1 64.81 190 ASP B CA 1
ATOM 3102 C C . ASP B 1 190 ? 12.625 -13.266 11 1 64.81 190 ASP B C 1
ATOM 3104 O O . ASP B 1 190 ? 11.766 -12.469 11.383 1 64.81 190 ASP B O 1
ATOM 3108 N N . GLN B 1 191 ? 13.719 -12.969 10.414 1 63.62 191 GLN B N 1
ATOM 3109 C CA . GLN B 1 191 ? 14.016 -11.539 10.391 1 63.62 191 GLN B CA 1
ATOM 3110 C C . GLN B 1 191 ? 13.047 -10.797 9.469 1 63.62 191 GLN B C 1
ATOM 3112 O O . GLN B 1 191 ? 13.008 -9.57 9.461 1 63.62 191 GLN B O 1
ATOM 3117 N N . CYS B 1 192 ? 12.195 -11.539 8.82 1 69.56 192 CYS B N 1
ATOM 3118 C CA . CYS B 1 192 ? 11.289 -10.922 7.859 1 69.56 192 CYS B CA 1
ATOM 3119 C C . CYS B 1 192 ? 10.109 -10.258 8.57 1 69.56 192 CYS B C 1
ATOM 3121 O O . CYS B 1 192 ? 9.336 -9.523 7.949 1 69.56 192 CYS B O 1
ATOM 3123 N N . ASP B 1 193 ? 9.938 -10.539 9.828 1 61.22 193 ASP B N 1
ATOM 3124 C CA . ASP B 1 193 ? 8.797 -10.023 10.57 1 61.22 193 ASP B CA 1
ATOM 3125 C C . ASP B 1 193 ? 9.148 -8.727 11.297 1 61.22 193 ASP B C 1
ATOM 3127 O O . ASP B 1 193 ? 10.266 -8.578 11.797 1 61.22 193 ASP B O 1
#